Protein AF-A0A8S4REF4-F1 (afdb_monomer_lite)

Foldseek 3Di:
DDWDKAFPDWAQVDFQQCQDPDPVAGGVQRCCCVPVVDHDPDDRNGTKTFIDTDDLFAQPQADQLVVAPVDDPVLNQLLCVLNVPDRVPVDTDIGDVVPDDDDPDHPVVVVVVSCVLNVVVVVVLLVLLLVVQLVCCVVVVFADNDDDPPDDFDDADFQSVLSSVLSVVSRPPPPPPPPPDPDDDDDDDDDDDPDPDPPVNVVVVVVVVVVQVVAPDDPVLDQDPCVVPVPPDDPVSVVSVVCVVPDDRDDPPDDDDDPPDPPPPPDPDDDPPDPPPPPPPVDPVVVVDDDDNHGDGSSLSSQCQEDSQQSGSHHNPVVCVVVLVVLLVVLLVCLCVVCVPDDPVVSVVVSCVCPPPVNVVVVCVVVVSVVSHRRHHDTSVQADDDAPDADPPVVVVVCVVVVPPDPGHDHPDDDDDDDDDDDDDDDDDDDDDDDDDDDDD

InterPro domains:
  IPR000999 Ribonuclease III domain [PF00636] (317-382)
  IPR000999 Ribonuclease III domain [PS50142] (277-370)
  IPR000999 Ribonuclease III domain [SM00535] (299-423)
  IPR000999 Ribonuclease III domain [cd00593] (301-382)
  IPR003100 PAZ domain [PF02170] (3-125)
  IPR003100 PAZ domain [PS50821] (1-70)
  IPR036085 PAZ domain superfamily [SSF101690] (4-81)
  IPR036389 Ribonuclease III, endonuclease domain superfamily [G3DSA:1.10.1520.10] (296-413)
  IPR036389 Ribonuclease III, endonuclease domain superfamily [SSF69065] (299-376)

Radius of gyration: 34.09 Å; chains: 1; bounding box: 66×83×107 Å

pLDDT: mean 73.31, std 20.37, range [22.86, 94.31]

Secondary structure (DSSP, 8-state):
-PPPEEEEEEETT--TTSBPSSTT-SBHHHHHHHHH-----S-TTPPEEEEEE--TT--TTSPPGGG-TTS-HHHHHHHHHHHTPPP--SS-EEE-GGG----SS-HHHHHHHHHHHHHHHHHHHHHHHHHHHHHHHHHH--S-SS--TT--PPPPP--HHHHHHHHHTTTS-------S--SS-------PPP----HHHHHHHHHHHHHHTTSSS-GGGSPP-TTT-TTT--HHHHHHHHHHHHS-S--TT--------------S-S---PPPP-------TTTTSPPPTT-S-HHHHHHHTB-GGG--S--SHHHHHHHHHHHHHHHHHHHHHH-TTS-HHHHHHHHHHHT-HHHHHHHHHHTT-GGG-B-SPP-HHHH---TT----HHHHHHHHHHT---SS-----------S---------------------

Organism: NCBI:txid348720

Structure (mmCIF, N/CA/C/O backbone):
data_AF-A0A8S4REF4-F1
#
_entry.id   AF-A0A8S4REF4-F1
#
loop_
_atom_site.group_PDB
_atom_site.id
_atom_site.type_symbol
_atom_site.label_atom_id
_atom_site.label_alt_id
_atom_site.label_comp_id
_atom_site.label_asym_id
_atom_site.label_entity_id
_atom_site.label_seq_id
_atom_site.pdbx_PDB_ins_code
_atom_site.Cartn_x
_atom_site.Cartn_y
_atom_site.Cartn_z
_atom_site.occupancy
_atom_site.B_iso_or_equiv
_atom_site.auth_seq_id
_atom_site.auth_comp_id
_atom_site.auth_asym_id
_atom_site.auth_atom_id
_atom_site.pdbx_PDB_model_num
ATOM 1 N N . MET A 1 1 ? 13.316 -15.493 -19.788 1.00 56.25 1 MET A N 1
ATOM 2 C CA . MET A 1 1 ? 12.696 -14.635 -20.820 1.00 56.25 1 MET A CA 1
ATOM 3 C C . MET A 1 1 ? 13.673 -13.508 -21.102 1.00 56.25 1 MET A C 1
ATOM 5 O O . MET A 1 1 ? 14.198 -12.992 -20.120 1.00 56.25 1 MET A O 1
ATOM 9 N N . PRO A 1 2 ? 13.967 -13.189 -22.372 1.00 69.25 2 PRO A N 1
ATOM 10 C CA . PRO A 1 2 ? 14.799 -12.039 -22.719 1.00 69.25 2 PRO A CA 1
ATOM 11 C C . PRO A 1 2 ? 14.151 -10.738 -22.228 1.00 69.25 2 PRO A C 1
ATOM 13 O O . PRO A 1 2 ? 12.924 -10.664 -22.092 1.00 69.25 2 PRO A O 1
ATOM 16 N N . ASP A 1 3 ? 14.977 -9.736 -21.937 1.00 78.75 3 ASP A N 1
ATOM 17 C CA . ASP A 1 3 ? 14.497 -8.410 -21.555 1.00 78.75 3 ASP A CA 1
ATOM 18 C C . ASP A 1 3 ? 13.805 -7.740 -22.748 1.00 78.75 3 ASP A C 1
ATOM 20 O O . ASP A 1 3 ? 14.227 -7.881 -23.896 1.00 78.75 3 ASP A O 1
ATOM 24 N N . ARG A 1 4 ? 12.700 -7.042 -22.469 1.00 85.44 4 ARG A N 1
ATOM 25 C CA . ARG A 1 4 ? 11.871 -6.393 -23.489 1.00 85.44 4 ARG A CA 1
ATOM 26 C C . ARG A 1 4 ? 12.156 -4.905 -23.522 1.00 85.44 4 ARG A C 1
ATOM 28 O O . ARG A 1 4 ? 12.214 -4.253 -22.476 1.00 85.44 4 ARG A O 1
ATOM 35 N N . TYR A 1 5 ? 12.256 -4.382 -24.733 1.00 87.88 5 TYR A N 1
ATOM 36 C CA . TYR A 1 5 ? 12.596 -2.996 -24.994 1.00 87.88 5 TYR A CA 1
ATOM 37 C C . TYR A 1 5 ? 11.609 -2.384 -25.981 1.00 87.88 5 TYR A C 1
ATOM 39 O O . TYR A 1 5 ? 11.115 -3.062 -26.880 1.00 87.88 5 TYR A O 1
ATOM 47 N N . ILE A 1 6 ? 11.330 -1.094 -25.815 1.00 89.88 6 ILE A N 1
ATOM 48 C CA . ILE A 1 6 ? 10.540 -0.305 -26.761 1.00 89.88 6 ILE A CA 1
ATOM 49 C C . ILE A 1 6 ? 11.485 0.621 -27.498 1.00 89.88 6 ILE A C 1
ATOM 51 O O . ILE A 1 6 ? 12.209 1.399 -26.877 1.00 89.88 6 ILE A O 1
ATOM 55 N N . VAL A 1 7 ? 11.440 0.552 -28.824 1.00 91.00 7 VAL A N 1
ATOM 56 C CA . VAL A 1 7 ? 12.123 1.509 -29.691 1.00 91.00 7 VAL A CA 1
ATOM 57 C C . VAL A 1 7 ? 11.469 2.874 -29.493 1.00 91.00 7 VAL A C 1
ATOM 59 O O . VAL A 1 7 ? 10.272 3.033 -29.734 1.00 91.00 7 VAL A O 1
ATOM 62 N N . SER A 1 8 ? 12.249 3.824 -28.989 1.00 89.25 8 SER A N 1
ATOM 63 C CA . SER A 1 8 ? 11.828 5.214 -28.798 1.00 89.25 8 SER A CA 1
ATOM 64 C C . SER A 1 8 ? 12.089 6.043 -30.043 1.00 89.25 8 SER A C 1
ATOM 66 O O . SER A 1 8 ? 11.239 6.849 -30.407 1.00 89.25 8 SER A O 1
ATOM 68 N N . ASP A 1 9 ? 13.234 5.821 -30.690 1.00 91.31 9 ASP A N 1
ATOM 69 C CA . ASP A 1 9 ? 13.622 6.538 -31.900 1.00 91.31 9 ASP A CA 1
ATOM 70 C C . ASP A 1 9 ? 14.543 5.686 -32.788 1.00 91.31 9 ASP A C 1
ATOM 72 O O . ASP A 1 9 ? 15.197 4.747 -32.315 1.00 91.31 9 ASP A O 1
ATOM 76 N N . VAL A 1 10 ? 14.592 6.015 -34.077 1.00 93.88 10 VAL A N 1
ATOM 77 C CA . VAL A 1 10 ? 15.494 5.405 -35.061 1.00 93.88 10 VAL A CA 1
ATOM 78 C C . VAL A 1 10 ? 16.562 6.431 -35.426 1.00 93.88 10 VAL A C 1
ATOM 80 O O . VAL A 1 10 ? 16.299 7.436 -36.079 1.00 93.88 10 VAL A O 1
ATOM 83 N N . LEU A 1 11 ? 17.794 6.173 -34.999 1.00 93.12 11 LEU A N 1
ATOM 84 C CA . LEU A 1 11 ? 18.920 7.085 -35.151 1.00 93.12 11 LEU A CA 1
ATOM 85 C C . LEU A 1 11 ? 19.573 6.895 -36.524 1.00 93.12 11 LEU A C 1
ATOM 87 O O . LEU A 1 11 ? 20.584 6.206 -36.653 1.00 93.12 11 LEU A O 1
ATOM 91 N N . GLU A 1 12 ? 19.016 7.535 -37.551 1.00 92.44 12 GLU A N 1
ATOM 92 C CA . GLU A 1 12 ? 19.530 7.450 -38.931 1.00 92.44 12 GLU A CA 1
ATOM 93 C C . GLU A 1 12 ? 20.952 8.010 -39.100 1.00 92.44 12 GLU A C 1
ATOM 95 O O . GLU A 1 12 ? 21.686 7.608 -39.999 1.00 92.44 12 GLU A O 1
ATOM 100 N N . TYR A 1 13 ? 21.369 8.912 -38.211 1.00 90.88 13 TYR A N 1
ATOM 101 C CA . TYR A 1 13 ? 22.696 9.531 -38.226 1.00 90.88 13 TYR A CA 1
ATOM 102 C C . TYR A 1 13 ? 23.775 8.704 -37.504 1.00 90.88 13 TYR A C 1
ATOM 104 O O . TYR A 1 13 ? 24.945 9.092 -37.527 1.00 90.88 13 TYR A O 1
ATOM 112 N N . LYS A 1 14 ? 23.408 7.598 -36.838 1.00 91.06 14 LYS A N 1
ATOM 113 C CA . LYS A 1 14 ? 24.356 6.677 -36.196 1.00 91.06 14 LYS A CA 1
ATOM 114 C C . LYS A 1 14 ? 24.340 5.327 -36.905 1.00 91.06 14 LYS A C 1
ATOM 116 O O . LYS A 1 14 ? 23.288 4.779 -37.212 1.00 91.06 14 LYS A O 1
ATOM 121 N N . THR A 1 15 ? 25.525 4.762 -37.076 1.00 92.69 15 THR A N 1
ATOM 122 C CA . THR A 1 15 ? 25.760 3.438 -37.665 1.00 92.69 15 THR A CA 1
ATOM 123 C C . THR A 1 15 ? 26.560 2.559 -36.699 1.00 92.69 15 THR A C 1
ATOM 125 O O . THR A 1 15 ? 27.165 3.079 -35.758 1.00 92.69 15 THR A O 1
ATOM 128 N N . PRO A 1 16 ? 26.643 1.237 -36.918 1.00 90.88 16 PRO A N 1
ATOM 129 C CA . PRO A 1 16 ? 27.510 0.354 -36.138 1.00 90.88 16 PRO A CA 1
ATOM 130 C C . PRO A 1 16 ? 28.980 0.783 -36.008 1.00 90.88 16 PRO A C 1
ATOM 132 O O . PRO A 1 16 ? 29.623 0.469 -35.009 1.00 90.88 16 PRO A O 1
ATOM 135 N N . GLN A 1 17 ? 29.508 1.530 -36.981 1.00 90.12 17 GLN A N 1
ATOM 136 C CA . GLN A 1 17 ? 30.878 2.061 -36.956 1.00 90.12 17 GLN A CA 1
ATOM 137 C C . GLN A 1 17 ? 31.001 3.403 -36.218 1.00 90.12 17 GLN A C 1
ATOM 139 O O . GLN A 1 17 ? 32.094 3.945 -36.076 1.00 90.12 17 GLN A O 1
ATOM 144 N N . SER A 1 18 ? 29.883 3.973 -35.766 1.00 90.50 18 SER A N 1
ATOM 145 C CA . SER A 1 18 ? 29.892 5.208 -34.987 1.00 90.50 18 SER A CA 1
ATOM 146 C C . SER A 1 18 ? 30.541 4.990 -33.624 1.00 90.50 18 SER A C 1
ATOM 148 O O . SER A 1 18 ? 30.504 3.893 -33.064 1.00 90.50 18 SER A O 1
ATOM 150 N N . ARG A 1 19 ? 31.114 6.067 -33.078 1.00 88.31 19 ARG A N 1
ATOM 151 C CA . ARG A 1 19 ? 31.829 6.029 -31.803 1.00 88.31 19 ARG A CA 1
ATOM 152 C C . ARG A 1 19 ? 30.918 5.581 -30.658 1.00 88.31 19 ARG A C 1
ATOM 154 O O . ARG A 1 19 ? 29.822 6.126 -30.493 1.00 88.31 19 ARG A O 1
ATOM 161 N N . PHE A 1 20 ? 31.390 4.628 -29.858 1.00 85.56 20 PHE A N 1
ATOM 162 C CA . PHE A 1 20 ? 30.687 4.176 -28.661 1.00 85.56 20 PHE A CA 1
ATOM 163 C C . PHE A 1 20 ? 30.851 5.178 -27.506 1.00 85.56 20 PHE A C 1
ATOM 165 O O . PHE A 1 20 ? 31.848 5.890 -27.401 1.00 85.56 20 PHE A O 1
ATOM 172 N N . GLU A 1 21 ? 29.851 5.261 -26.628 1.00 77.75 21 GLU A N 1
ATOM 173 C CA . GLU A 1 21 ? 29.785 6.298 -25.582 1.00 77.75 21 GLU A CA 1
ATOM 174 C C . GLU A 1 21 ? 30.710 6.022 -24.382 1.00 77.75 21 GLU A C 1
ATOM 176 O O . GLU A 1 21 ? 30.952 6.905 -23.562 1.00 77.75 21 GLU A O 1
ATOM 181 N N . SER A 1 22 ? 31.253 4.807 -24.276 1.00 76.12 22 SER A N 1
ATOM 182 C CA . SER A 1 22 ? 32.243 4.434 -23.263 1.00 76.12 22 SER A CA 1
ATOM 183 C C . SER A 1 22 ? 33.657 4.508 -23.832 1.00 76.12 22 SER A C 1
ATOM 185 O O . SER A 1 22 ? 33.902 4.015 -24.924 1.00 76.12 22 SER A O 1
ATOM 187 N N . GLU A 1 23 ? 34.607 5.029 -23.051 1.00 77.00 23 GLU A N 1
ATOM 188 C CA . GLU A 1 23 ? 36.033 5.084 -23.420 1.00 77.00 23 GLU A CA 1
ATOM 189 C C . GLU A 1 23 ? 36.674 3.702 -23.633 1.00 77.00 23 GLU A C 1
ATOM 191 O O . GLU A 1 23 ? 37.759 3.607 -24.193 1.00 77.00 23 GLU A O 1
ATOM 196 N N . SER A 1 24 ? 36.019 2.625 -23.189 1.00 82.50 24 SER A N 1
ATOM 197 C CA . SER A 1 24 ? 36.534 1.258 -23.300 1.00 82.50 24 SER A CA 1
ATOM 198 C C . SER A 1 24 ? 36.371 0.635 -24.689 1.00 82.50 24 SER A C 1
ATOM 200 O O . SER A 1 24 ? 36.985 -0.396 -24.947 1.00 82.50 24 SER A O 1
ATOM 202 N N . PHE A 1 25 ? 35.534 1.208 -25.558 1.00 85.94 25 PHE A N 1
ATOM 203 C CA . PHE A 1 25 ? 35.246 0.658 -26.885 1.00 85.94 25 PHE A CA 1
ATOM 204 C C . PHE A 1 25 ? 35.239 1.778 -27.925 1.00 85.94 25 PHE A C 1
ATOM 206 O O . PHE A 1 25 ? 34.689 2.848 -27.673 1.00 85.94 25 PHE A O 1
ATOM 213 N N . GLU A 1 26 ? 35.832 1.539 -29.095 1.00 86.19 26 GLU A N 1
ATOM 214 C CA . GLU A 1 26 ? 35.888 2.550 -30.154 1.00 86.19 26 GLU A CA 1
ATOM 215 C C . GLU A 1 26 ? 34.548 2.664 -30.882 1.00 86.19 26 GLU A C 1
ATOM 217 O O . GLU A 1 26 ? 33.989 3.760 -30.949 1.00 86.19 26 GLU A O 1
ATOM 222 N N . THR A 1 27 ? 33.987 1.549 -31.355 1.00 90.81 27 THR A N 1
ATOM 223 C CA . THR A 1 27 ? 32.721 1.524 -32.109 1.00 90.81 27 THR A CA 1
ATOM 224 C C . THR A 1 27 ? 31.649 0.631 -31.472 1.00 90.81 27 THR A C 1
ATOM 226 O O . THR A 1 27 ? 31.929 -0.176 -30.579 1.00 90.81 27 THR A O 1
ATOM 229 N N . PHE A 1 28 ? 30.391 0.762 -31.919 1.00 88.75 28 PHE A N 1
ATOM 230 C CA . PHE A 1 28 ? 29.324 -0.166 -31.514 1.00 88.75 28 PHE A CA 1
ATOM 231 C C . PHE A 1 28 ? 29.622 -1.602 -31.979 1.00 88.75 28 PHE A C 1
ATOM 233 O O . PHE A 1 28 ? 29.359 -2.542 -31.228 1.00 88.75 28 PHE A O 1
ATOM 240 N N . GLU A 1 29 ? 30.200 -1.781 -33.171 1.00 89.31 29 GLU A N 1
ATOM 241 C CA . GLU A 1 29 ? 30.646 -3.087 -33.685 1.00 89.31 29 GLU A CA 1
ATOM 242 C C . GLU A 1 29 ? 31.666 -3.739 -32.731 1.00 89.31 29 GLU A C 1
ATOM 244 O O . GLU A 1 29 ? 31.468 -4.884 -32.314 1.00 89.31 29 GLU A O 1
ATOM 249 N N . ASP A 1 30 ? 32.675 -2.987 -32.276 1.00 89.88 30 ASP A N 1
ATOM 250 C CA . ASP A 1 30 ? 33.682 -3.486 -31.325 1.00 89.88 30 ASP A CA 1
ATOM 251 C C . ASP A 1 30 ? 33.080 -3.840 -29.966 1.00 89.88 30 ASP A C 1
ATOM 253 O O . ASP A 1 30 ? 33.479 -4.824 -29.339 1.00 89.88 30 ASP A O 1
ATOM 257 N N . TYR A 1 31 ? 32.111 -3.053 -29.491 1.00 90.31 31 TYR A N 1
ATOM 258 C CA . TYR A 1 31 ? 31.406 -3.336 -28.243 1.00 90.31 31 TYR A CA 1
ATOM 259 C C . TYR A 1 31 ? 30.672 -4.682 -28.308 1.00 90.31 31 TYR A C 1
ATOM 261 O O . TYR A 1 31 ? 30.827 -5.517 -27.410 1.00 90.31 31 TYR A O 1
ATOM 269 N N . TYR A 1 32 ? 29.888 -4.917 -29.364 1.00 90.12 32 TYR A N 1
ATOM 270 C CA . TYR A 1 32 ? 29.130 -6.162 -29.515 1.00 90.12 32 TYR A CA 1
ATOM 271 C C . TYR A 1 32 ? 30.038 -7.366 -29.779 1.00 90.12 32 TYR A C 1
ATOM 273 O O . TYR A 1 32 ? 29.791 -8.440 -29.221 1.00 90.12 32 TYR A O 1
ATOM 281 N N . MET A 1 33 ? 31.125 -7.181 -30.529 1.00 89.50 33 MET A N 1
ATOM 282 C CA . MET A 1 33 ? 32.105 -8.233 -30.779 1.00 89.50 33 MET A CA 1
ATOM 283 C C . MET A 1 33 ? 32.872 -8.608 -29.506 1.00 89.50 33 MET A C 1
ATOM 285 O O . MET A 1 33 ? 32.916 -9.780 -29.153 1.00 89.50 33 MET A O 1
ATOM 289 N N . ASN A 1 34 ? 33.415 -7.639 -28.765 1.00 89.62 34 ASN A N 1
ATOM 290 C CA . ASN A 1 34 ? 34.263 -7.926 -27.603 1.00 89.62 34 ASN A CA 1
ATOM 291 C C . ASN A 1 34 ? 33.469 -8.341 -26.358 1.00 89.62 34 ASN A C 1
ATOM 293 O O . ASN A 1 34 ? 33.928 -9.173 -25.577 1.00 89.62 34 ASN A O 1
ATOM 297 N N . LYS A 1 35 ? 32.290 -7.746 -26.128 1.00 88.38 35 LYS A N 1
ATOM 298 C CA . LYS A 1 35 ? 31.506 -8.004 -24.910 1.00 88.38 35 LYS A CA 1
ATOM 299 C C . LYS A 1 35 ? 30.509 -9.145 -25.067 1.00 88.38 35 LYS A C 1
ATOM 301 O O . LYS A 1 35 ? 30.248 -9.861 -24.103 1.00 88.38 35 LYS A O 1
ATOM 306 N N . HIS A 1 36 ? 29.914 -9.273 -26.251 1.00 86.50 36 HIS A N 1
ATOM 307 C CA . HIS A 1 36 ? 28.833 -10.223 -26.509 1.00 86.50 36 HIS A CA 1
ATOM 308 C C . HIS A 1 36 ? 29.210 -11.306 -27.530 1.00 86.50 36 HIS A C 1
ATOM 310 O O . HIS A 1 36 ? 28.409 -12.216 -27.731 1.00 86.50 36 HIS A O 1
ATOM 316 N N . ASN A 1 37 ? 30.411 -11.258 -28.126 1.00 89.31 37 ASN A N 1
ATOM 317 C CA . ASN A 1 37 ? 30.847 -12.163 -29.196 1.00 89.31 37 ASN A CA 1
ATOM 318 C C . ASN A 1 37 ? 29.869 -12.195 -30.384 1.00 89.31 37 ASN A C 1
ATOM 320 O O . ASN A 1 37 ? 29.671 -13.237 -31.007 1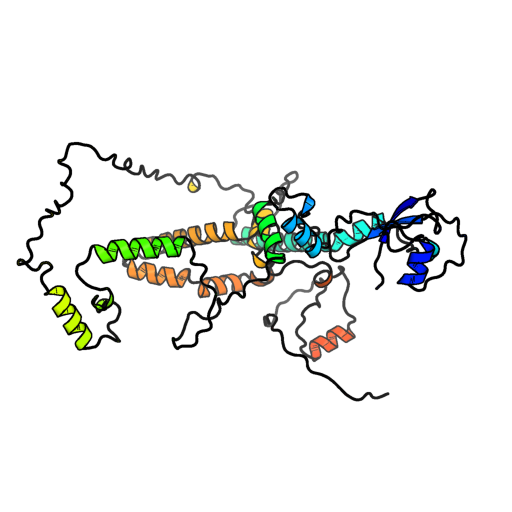.00 89.31 37 ASN A O 1
ATOM 324 N N . LEU A 1 38 ? 29.241 -11.052 -30.683 1.00 88.88 38 LEU A N 1
ATOM 325 C CA . LEU A 1 38 ? 28.295 -10.900 -31.785 1.00 88.88 38 LEU A CA 1
ATOM 326 C C . LEU A 1 38 ? 28.951 -10.148 -32.943 1.00 88.88 38 LEU A C 1
ATOM 328 O O . LEU A 1 38 ? 29.481 -9.054 -32.758 1.00 88.88 38 LEU A O 1
ATOM 332 N N . GLN A 1 39 ? 28.888 -10.736 -34.136 1.00 88.25 39 GLN A N 1
ATOM 333 C CA . GLN A 1 39 ? 29.348 -10.122 -35.379 1.00 88.25 39 GLN A CA 1
ATOM 334 C C . GLN A 1 39 ? 28.151 -9.640 -36.196 1.00 88.25 39 GLN A C 1
ATOM 336 O O . GLN A 1 39 ? 27.105 -10.286 -36.214 1.00 88.25 39 GLN A O 1
ATOM 341 N N . ILE A 1 40 ? 28.320 -8.498 -36.855 1.00 87.00 40 ILE A N 1
ATOM 342 C CA . ILE A 1 40 ? 27.309 -7.891 -37.720 1.00 87.00 40 ILE A CA 1
ATOM 343 C C . ILE A 1 40 ? 27.506 -8.464 -39.122 1.00 87.00 40 ILE A C 1
ATOM 345 O O . ILE A 1 40 ? 28.542 -8.231 -39.748 1.00 87.00 40 ILE A O 1
ATOM 349 N N . PHE A 1 41 ? 26.527 -9.222 -39.608 1.00 84.56 41 PHE A N 1
ATOM 350 C CA . PHE A 1 41 ? 26.544 -9.812 -40.948 1.00 84.56 41 PHE A CA 1
ATOM 351 C C . PHE A 1 41 ? 25.828 -8.928 -41.975 1.00 84.56 41 PHE A C 1
ATOM 353 O O . PHE A 1 41 ? 26.087 -9.044 -43.174 1.00 84.56 41 PHE A O 1
ATOM 360 N N . GLY A 1 42 ? 24.924 -8.055 -41.522 1.00 82.00 42 GLY A N 1
ATOM 361 C CA . GLY A 1 42 ? 24.169 -7.138 -42.365 1.00 82.00 42 GLY A CA 1
ATOM 362 C C . GLY A 1 42 ? 24.957 -5.911 -42.838 1.00 82.00 42 GLY A C 1
ATOM 363 O O . GLY A 1 42 ? 26.182 -5.819 -42.757 1.00 82.00 42 GLY A O 1
ATOM 364 N N . SER A 1 43 ? 24.223 -4.917 -43.348 1.00 85.44 43 SER A N 1
ATOM 365 C CA . SER A 1 43 ? 24.817 -3.652 -43.789 1.00 85.44 43 SER A CA 1
ATOM 366 C C . SER A 1 43 ? 25.425 -2.894 -42.607 1.00 85.44 43 SER A C 1
ATOM 368 O O . SER A 1 43 ? 24.734 -2.571 -41.637 1.00 85.44 43 SER A O 1
ATOM 370 N N . LYS A 1 44 ? 26.705 -2.525 -42.723 1.00 84.25 44 LYS A N 1
ATOM 371 C CA . LYS A 1 44 ? 27.407 -1.690 -41.732 1.00 84.25 44 LYS A CA 1
ATOM 372 C C . LYS A 1 44 ? 26.892 -0.247 -41.665 1.00 84.25 44 LYS A C 1
ATOM 374 O O . LYS A 1 44 ? 27.255 0.480 -40.749 1.00 84.25 44 LYS A O 1
ATOM 379 N N . ASN A 1 45 ? 26.012 0.139 -42.592 1.00 88.44 45 ASN A N 1
ATOM 380 C CA . ASN A 1 45 ? 25.351 1.445 -42.633 1.00 88.44 45 ASN A CA 1
ATOM 381 C C . ASN A 1 45 ? 23.927 1.412 -42.055 1.00 88.44 45 ASN A C 1
ATOM 383 O O . ASN A 1 45 ? 23.181 2.370 -42.234 1.00 88.44 45 ASN A O 1
ATOM 387 N N . GLN A 1 46 ? 23.510 0.309 -41.420 1.00 91.56 46 GLN A N 1
ATOM 388 C CA . GLN A 1 46 ? 22.187 0.238 -40.800 1.00 91.56 46 GLN A CA 1
ATOM 389 C C . GLN A 1 46 ? 22.035 1.307 -39.700 1.00 91.56 46 GLN A C 1
ATOM 391 O O . GLN A 1 46 ? 22.997 1.548 -38.964 1.00 91.56 46 GLN A O 1
ATOM 396 N N . PRO A 1 47 ? 20.854 1.940 -39.573 1.00 94.00 47 PRO A N 1
ATOM 397 C CA . PRO A 1 47 ? 20.602 2.901 -38.508 1.00 94.00 47 PRO A CA 1
ATOM 398 C C . PRO A 1 47 ? 20.592 2.196 -37.150 1.00 94.00 47 PRO A C 1
ATOM 400 O O . PRO A 1 47 ? 20.245 1.017 -37.061 1.00 94.00 47 PRO A O 1
ATOM 403 N N . LEU A 1 48 ? 20.945 2.907 -36.081 1.00 93.44 48 LEU A N 1
ATOM 404 C CA . LEU A 1 48 ? 20.838 2.372 -34.721 1.00 93.44 48 LEU A CA 1
ATOM 405 C C . LEU A 1 48 ? 19.471 2.688 -34.097 1.00 93.44 48 LEU A C 1
ATOM 407 O O . LEU A 1 48 ? 18.784 3.618 -34.509 1.00 93.44 48 LEU A O 1
ATOM 411 N N . LEU A 1 49 ? 19.068 1.918 -33.089 1.00 93.50 49 LEU A N 1
ATOM 412 C CA . LEU A 1 49 ? 17.789 2.082 -32.395 1.00 93.50 49 LEU A CA 1
ATOM 413 C C . LEU A 1 49 ? 18.019 2.657 -31.006 1.00 93.50 49 LEU A C 1
ATOM 415 O O . LEU A 1 49 ? 18.713 2.035 -30.204 1.00 93.50 49 LEU A O 1
ATOM 419 N N . GLU A 1 50 ? 17.397 3.790 -30.692 1.00 91.81 50 GLU A N 1
ATOM 420 C CA . GLU A 1 50 ? 17.262 4.221 -29.304 1.00 91.81 50 GLU A CA 1
ATOM 421 C C . GLU A 1 50 ? 16.143 3.415 -28.647 1.00 91.81 50 GLU A C 1
ATOM 423 O O . GLU A 1 50 ? 15.003 3.401 -29.122 1.00 91.81 50 GLU A O 1
ATOM 428 N N . VAL A 1 51 ? 16.450 2.754 -27.535 1.00 89.50 51 VAL A N 1
ATOM 429 C CA . VAL A 1 51 ? 15.514 1.876 -26.842 1.00 89.50 51 VAL A CA 1
ATOM 430 C C . VAL A 1 51 ? 15.312 2.272 -25.383 1.00 89.50 51 VAL A C 1
ATOM 432 O O . VAL A 1 51 ? 16.195 2.811 -24.718 1.00 89.50 51 VAL A O 1
ATOM 435 N N . ARG A 1 52 ? 14.122 1.963 -24.864 1.00 86.31 52 ARG A N 1
ATOM 436 C CA . ARG A 1 52 ? 13.771 2.068 -23.444 1.00 86.31 52 ARG A CA 1
ATOM 437 C C . ARG A 1 52 ? 13.388 0.709 -22.900 1.00 86.31 52 ARG A C 1
ATOM 439 O O . ARG A 1 52 ? 12.637 -0.029 -23.540 1.00 86.31 52 ARG A O 1
ATOM 446 N N . SER A 1 53 ? 13.883 0.387 -21.713 1.00 82.06 53 SER A N 1
ATOM 447 C CA . SER A 1 53 ? 13.567 -0.877 -21.060 1.00 82.06 53 SER A CA 1
ATOM 448 C C . SER A 1 53 ? 12.115 -0.890 -20.569 1.00 82.06 53 SER A C 1
ATOM 450 O O . SER A 1 53 ? 11.608 0.115 -20.069 1.00 82.06 53 SER A O 1
ATOM 452 N N . ILE A 1 54 ? 11.418 -2.021 -20.713 1.00 79.00 54 ILE A N 1
ATOM 453 C CA . ILE A 1 54 ? 10.117 -2.219 -20.064 1.00 79.00 54 ILE A CA 1
ATOM 454 C C . ILE A 1 54 ? 10.312 -3.113 -18.849 1.00 79.00 54 ILE A C 1
ATOM 456 O O . ILE A 1 54 ? 10.458 -4.336 -18.963 1.00 79.00 54 ILE A O 1
ATOM 460 N N . ASN A 1 55 ? 10.239 -2.531 -17.658 1.00 74.44 55 ASN A N 1
ATOM 461 C CA . ASN A 1 55 ? 10.313 -3.333 -16.452 1.00 74.44 55 ASN A CA 1
ATOM 462 C C . ASN A 1 55 ? 8.947 -3.935 -16.089 1.00 74.44 55 ASN A C 1
ATOM 464 O O . ASN A 1 55 ? 8.002 -3.252 -15.711 1.00 74.44 55 ASN A O 1
ATOM 468 N N . SER A 1 56 ? 8.862 -5.262 -16.122 1.00 67.81 56 SER A N 1
ATOM 469 C CA . SER A 1 56 ? 7.671 -6.021 -15.705 1.00 67.81 56 SER A CA 1
ATOM 470 C C . SER A 1 56 ? 7.425 -6.038 -14.189 1.00 67.81 56 SER A C 1
ATOM 472 O O . SER A 1 56 ? 6.456 -6.644 -13.740 1.00 67.81 56 SER A O 1
ATOM 474 N N . ARG A 1 57 ? 8.296 -5.419 -13.382 1.00 68.44 57 ARG A N 1
ATOM 475 C CA . ARG A 1 57 ? 8.120 -5.269 -11.925 1.00 68.44 57 ARG A CA 1
ATOM 476 C C . ARG A 1 57 ? 7.460 -3.952 -11.512 1.00 68.44 57 ARG A C 1
ATOM 478 O O . ARG A 1 57 ? 7.295 -3.737 -10.316 1.00 68.44 57 ARG A O 1
ATOM 485 N N . MET A 1 58 ? 7.096 -3.092 -12.462 1.00 72.88 58 MET A N 1
ATOM 486 C CA . MET A 1 58 ? 6.574 -1.761 -12.159 1.00 72.88 58 MET A CA 1
ATOM 487 C C . MET A 1 58 ? 5.256 -1.815 -11.384 1.00 72.88 58 MET A C 1
ATOM 489 O O . MET A 1 58 ? 4.216 -2.201 -11.917 1.00 72.88 58 MET A O 1
ATOM 493 N N . ASN A 1 59 ? 5.304 -1.381 -10.127 1.00 79.00 59 ASN A N 1
ATOM 494 C CA . ASN A 1 59 ? 4.114 -1.077 -9.348 1.00 79.00 59 ASN A CA 1
ATOM 495 C C . ASN A 1 59 ? 3.683 0.364 -9.656 1.00 79.00 59 ASN A C 1
ATOM 497 O O . ASN A 1 59 ? 4.352 1.313 -9.255 1.00 79.00 59 ASN A O 1
ATOM 501 N N . CYS A 1 60 ? 2.563 0.520 -10.361 1.00 82.88 60 CYS A N 1
ATOM 502 C CA . CYS A 1 60 ? 2.053 1.823 -10.795 1.00 82.88 60 CYS A CA 1
ATOM 503 C C . CYS A 1 60 ? 1.036 2.435 -9.818 1.00 82.88 60 CYS A C 1
ATOM 505 O O . CYS A 1 60 ? 0.336 3.375 -10.185 1.00 82.88 60 CYS A O 1
ATOM 507 N N . LEU A 1 61 ? 0.923 1.889 -8.603 1.00 85.44 61 LEU A N 1
ATOM 508 C CA . LEU A 1 61 ? 0.079 2.439 -7.536 1.00 85.44 61 LEU A CA 1
ATOM 509 C C . LEU A 1 61 ? 0.800 3.524 -6.736 1.00 85.44 61 LEU A C 1
ATOM 511 O O . LEU A 1 61 ? 0.162 4.420 -6.194 1.00 85.44 61 LEU A O 1
ATOM 515 N N . LEU A 1 62 ? 2.131 3.447 -6.679 1.00 84.31 62 LEU A N 1
ATOM 516 C CA . LEU A 1 62 ? 2.957 4.389 -5.942 1.00 84.31 62 LEU A CA 1
ATOM 517 C C . LEU A 1 62 ? 3.463 5.507 -6.862 1.00 84.31 62 LEU A C 1
ATOM 519 O O . LEU A 1 62 ? 3.782 5.249 -8.027 1.00 84.31 62 LEU A O 1
ATOM 523 N N . PRO A 1 63 ? 3.586 6.745 -6.348 1.00 83.94 63 PRO A N 1
ATOM 524 C CA . PRO A 1 63 ? 4.254 7.812 -7.077 1.00 83.94 63 PRO A CA 1
ATOM 525 C C . PRO A 1 63 ? 5.709 7.433 -7.372 1.00 83.94 63 PRO A C 1
ATOM 527 O O . PRO A 1 63 ? 6.352 6.690 -6.620 1.00 83.94 63 PRO A O 1
ATOM 530 N N . ARG A 1 64 ? 6.241 7.968 -8.475 1.00 81.38 64 ARG A N 1
ATOM 531 C CA . ARG A 1 64 ? 7.644 7.758 -8.837 1.00 81.38 64 ARG A CA 1
ATOM 532 C C . ARG A 1 64 ? 8.539 8.524 -7.877 1.00 81.38 64 ARG A C 1
ATOM 534 O O . ARG A 1 64 ? 8.252 9.668 -7.528 1.00 81.38 64 ARG A O 1
ATOM 541 N N . ALA A 1 65 ? 9.686 7.954 -7.529 1.00 77.44 65 ALA A N 1
ATOM 542 C CA . ALA A 1 65 ? 10.658 8.643 -6.679 1.00 77.44 65 ALA A CA 1
ATOM 543 C C . ALA A 1 65 ? 11.090 10.010 -7.249 1.00 77.44 65 ALA A C 1
ATOM 545 O O . ALA A 1 65 ? 11.357 10.951 -6.505 1.00 77.44 65 ALA A O 1
ATOM 546 N N . ALA A 1 66 ? 11.132 10.127 -8.581 1.00 70.00 66 ALA A N 1
ATOM 547 C CA . ALA A 1 66 ? 11.497 11.358 -9.274 1.00 70.00 66 ALA A CA 1
ATOM 548 C C . ALA A 1 66 ? 10.513 12.514 -9.024 1.00 70.00 66 ALA A C 1
ATOM 550 O O . ALA A 1 66 ? 10.939 13.664 -9.035 1.00 70.00 66 ALA A O 1
ATOM 551 N N . THR A 1 67 ? 9.233 12.229 -8.768 1.00 78.62 67 THR A N 1
ATOM 552 C CA . THR A 1 67 ? 8.190 13.255 -8.595 1.00 78.62 67 THR A CA 1
ATOM 553 C C . THR A 1 67 ? 8.076 13.775 -7.162 1.00 78.62 67 THR A C 1
ATOM 555 O O . THR A 1 67 ? 7.212 14.599 -6.886 1.00 78.62 67 THR A O 1
ATOM 558 N N . ILE A 1 68 ? 8.885 13.266 -6.228 1.00 80.50 68 ILE A N 1
ATOM 559 C CA . ILE A 1 68 ? 8.751 13.554 -4.798 1.00 80.50 68 ILE A CA 1
ATOM 560 C C . ILE A 1 68 ? 9.914 14.424 -4.328 1.00 80.50 68 ILE A C 1
ATOM 562 O O . ILE A 1 68 ? 11.043 13.947 -4.196 1.00 80.50 68 ILE A O 1
ATOM 566 N N . ASP A 1 69 ? 9.618 15.679 -3.990 1.00 78.75 69 ASP A N 1
ATOM 567 C CA . ASP A 1 69 ? 10.648 16.651 -3.617 1.00 78.75 69 ASP A CA 1
ATOM 568 C C . ASP A 1 69 ? 11.254 16.460 -2.227 1.00 78.75 69 ASP A C 1
ATOM 570 O O . ASP A 1 69 ? 12.404 16.822 -1.994 1.00 78.75 69 ASP A O 1
ATOM 574 N N . ALA A 1 70 ? 10.525 15.798 -1.330 1.00 81.88 70 ALA A N 1
ATOM 575 C CA . ALA A 1 70 ? 10.959 15.539 0.041 1.00 81.88 70 ALA A CA 1
ATOM 576 C C . ALA A 1 70 ? 12.134 14.542 0.163 1.00 81.88 70 ALA A C 1
ATOM 578 O O . ALA A 1 70 ? 12.712 14.409 1.241 1.00 81.88 70 ALA A O 1
ATOM 579 N N . LEU A 1 71 ? 12.480 13.817 -0.906 1.00 82.62 71 LEU A N 1
ATOM 580 C CA . LEU A 1 71 ? 13.511 12.778 -0.891 1.00 82.62 71 LEU A CA 1
ATOM 581 C C . LEU A 1 71 ? 14.879 13.328 -1.304 1.00 82.62 71 LEU A C 1
ATOM 583 O O . LEU A 1 71 ? 15.001 14.015 -2.323 1.00 82.62 71 LEU A O 1
ATOM 587 N N . THR A 1 72 ? 15.929 12.920 -0.585 1.00 85.19 72 THR A N 1
ATOM 588 C CA . THR A 1 72 ? 17.317 13.178 -1.012 1.00 85.19 72 THR A CA 1
ATOM 589 C C . THR A 1 72 ? 17.682 12.372 -2.257 1.00 85.19 72 THR A C 1
ATOM 591 O O . THR A 1 72 ? 17.171 11.273 -2.472 1.00 85.19 72 THR A O 1
ATOM 594 N N . ASP A 1 73 ? 18.645 12.858 -3.043 1.00 81.44 73 ASP A N 1
ATOM 595 C CA . ASP A 1 73 ? 19.101 12.203 -4.281 1.00 81.44 73 ASP A CA 1
ATOM 596 C C . ASP A 1 73 ? 19.510 10.736 -4.079 1.00 81.44 73 ASP A C 1
ATOM 598 O O . ASP A 1 73 ? 19.215 9.868 -4.906 1.00 81.44 73 ASP A O 1
ATOM 602 N N . LYS A 1 74 ? 20.149 10.431 -2.940 1.00 82.62 74 LYS A N 1
ATOM 603 C CA . LYS A 1 74 ? 20.512 9.057 -2.566 1.00 82.62 74 LYS A CA 1
ATOM 604 C C . LYS A 1 74 ? 19.270 8.184 -2.371 1.00 82.62 74 LYS A C 1
ATOM 606 O O . LYS A 1 74 ? 19.237 7.065 -2.880 1.00 82.62 74 LYS A O 1
ATOM 611 N N . GLN A 1 75 ? 18.261 8.693 -1.664 1.00 83.81 75 GLN A N 1
ATOM 612 C CA . GLN A 1 75 ? 16.996 7.989 -1.444 1.00 83.81 75 GLN A CA 1
ATOM 613 C C . GLN A 1 75 ? 16.250 7.799 -2.763 1.00 83.81 75 GLN A C 1
ATOM 615 O O . GLN A 1 75 ? 15.868 6.674 -3.071 1.00 83.81 75 GLN A O 1
ATOM 620 N N . ARG A 1 76 ? 16.131 8.844 -3.595 1.00 82.62 76 ARG A N 1
ATOM 621 C CA . ARG A 1 76 ? 15.484 8.747 -4.914 1.00 82.62 76 ARG A CA 1
ATOM 622 C C . ARG A 1 76 ? 16.115 7.652 -5.768 1.00 82.62 76 ARG A C 1
ATOM 624 O O . ARG A 1 76 ? 15.402 6.820 -6.315 1.00 82.62 76 ARG A O 1
ATOM 631 N N . LYS A 1 77 ? 17.449 7.589 -5.815 1.00 80.31 77 LYS A N 1
ATOM 632 C CA . LYS A 1 77 ? 18.176 6.557 -6.567 1.00 80.31 77 LYS A CA 1
ATOM 633 C C . LYS A 1 77 ? 17.882 5.140 -6.062 1.00 80.31 77 LYS A C 1
ATOM 635 O O . LYS A 1 77 ? 17.685 4.244 -6.880 1.00 80.31 77 LYS A O 1
ATOM 640 N N . LEU A 1 78 ? 17.857 4.933 -4.744 1.00 82.19 78 LEU A N 1
ATOM 641 C CA . LEU A 1 78 ? 17.545 3.630 -4.146 1.00 82.19 78 LEU A CA 1
ATOM 642 C C . LEU A 1 78 ? 16.080 3.230 -4.384 1.00 82.19 78 LEU A C 1
ATOM 644 O O . LEU A 1 78 ? 15.824 2.088 -4.760 1.00 82.19 78 LEU A O 1
ATOM 648 N N . ILE A 1 79 ? 15.138 4.172 -4.255 1.00 82.00 79 ILE A N 1
ATOM 649 C CA . ILE A 1 79 ? 13.711 3.941 -4.529 1.00 82.00 79 ILE A CA 1
ATOM 650 C C . ILE A 1 79 ? 13.498 3.598 -5.997 1.00 82.00 79 ILE A C 1
ATOM 652 O O . ILE A 1 79 ? 12.845 2.600 -6.285 1.00 82.00 79 ILE A O 1
ATOM 656 N N . SER A 1 80 ? 14.095 4.347 -6.926 1.00 78.12 80 SER A N 1
ATOM 657 C CA . SER A 1 80 ? 13.988 4.033 -8.352 1.00 78.12 80 SER A CA 1
ATOM 658 C C . SER A 1 80 ? 14.528 2.635 -8.665 1.00 78.12 80 SER A C 1
ATOM 660 O O . SER A 1 80 ? 13.895 1.882 -9.399 1.00 78.12 80 SER A O 1
ATOM 662 N N . MET A 1 81 ? 15.644 2.230 -8.044 1.00 77.75 81 MET A N 1
ATOM 663 C CA . MET A 1 81 ? 16.162 0.863 -8.179 1.00 77.75 81 MET A CA 1
ATOM 664 C C . MET A 1 81 ? 15.196 -0.200 -7.631 1.00 77.75 81 MET A C 1
ATOM 666 O O . MET A 1 81 ? 15.046 -1.251 -8.256 1.00 77.75 81 MET A O 1
ATOM 670 N N . ALA A 1 82 ? 14.545 0.063 -6.495 1.00 77.31 82 ALA A N 1
ATOM 671 C CA . ALA A 1 82 ? 13.610 -0.862 -5.852 1.00 77.31 82 ALA A CA 1
ATOM 672 C C . ALA A 1 82 ? 12.271 -0.979 -6.605 1.00 77.31 82 ALA A C 1
ATOM 674 O O . ALA A 1 82 ? 11.803 -2.090 -6.854 1.00 77.31 82 ALA A O 1
ATOM 675 N N . GLN A 1 83 ? 11.689 0.149 -7.028 1.00 74.69 83 GLN A N 1
ATOM 676 C CA . GLN A 1 83 ? 10.479 0.202 -7.865 1.00 74.69 83 GLN A CA 1
ATOM 677 C C . GLN A 1 83 ? 10.732 -0.325 -9.280 1.00 74.69 83 GLN A C 1
ATOM 679 O O . GLN A 1 83 ? 9.793 -0.650 -10.010 1.00 74.69 83 GLN A O 1
ATOM 684 N N . GLY A 1 84 ? 12.005 -0.434 -9.667 1.00 68.38 84 GLY A N 1
ATOM 685 C CA . GLY A 1 84 ? 12.370 -0.822 -11.010 1.00 68.38 84 GLY A CA 1
ATOM 686 C C . GLY A 1 84 ? 12.072 0.266 -12.039 1.00 68.38 84 GLY A C 1
ATOM 687 O O . GLY A 1 84 ? 11.965 -0.059 -13.222 1.00 68.38 84 GLY A O 1
ATOM 688 N N . ASP A 1 85 ? 11.944 1.514 -11.587 1.00 67.88 85 ASP A N 1
ATOM 689 C CA . ASP A 1 85 ? 11.981 2.676 -12.460 1.00 67.88 85 ASP A CA 1
ATOM 690 C C . ASP A 1 85 ? 13.331 2.687 -13.180 1.00 67.88 85 ASP A C 1
ATOM 692 O O . ASP A 1 85 ? 14.366 2.325 -12.600 1.00 67.88 85 ASP A O 1
ATOM 696 N N . ASP A 1 86 ? 13.315 3.085 -14.456 1.00 58.84 86 ASP A N 1
ATOM 697 C CA . ASP A 1 86 ? 14.534 3.235 -15.238 1.00 58.84 86 ASP A CA 1
ATOM 698 C C . ASP A 1 86 ? 15.557 4.009 -14.403 1.00 58.84 86 ASP A C 1
ATOM 700 O O . ASP A 1 86 ? 15.279 5.087 -13.865 1.00 58.84 86 ASP A O 1
ATOM 704 N N . LYS A 1 87 ? 16.765 3.442 -14.276 1.00 56.97 87 LYS A N 1
ATOM 705 C CA . LYS A 1 87 ? 17.909 4.214 -13.792 1.00 56.97 87 LYS A CA 1
ATOM 706 C C . LYS A 1 87 ? 17.887 5.518 -14.599 1.00 56.97 87 LYS A C 1
ATOM 708 O O . LYS A 1 87 ? 17.783 5.421 -15.823 1.00 56.97 87 LYS A O 1
ATOM 713 N N . PRO A 1 88 ? 18.070 6.701 -13.993 1.00 52.28 88 PRO A N 1
ATOM 714 C CA . PRO A 1 88 ? 18.541 7.850 -14.747 1.00 52.28 88 PRO A CA 1
ATOM 715 C C . PRO A 1 88 ? 19.966 7.505 -15.200 1.00 52.28 88 PRO A C 1
ATOM 717 O O . PRO A 1 88 ? 20.960 7.906 -14.592 1.00 52.28 88 PRO A O 1
ATOM 720 N N . ARG A 1 89 ? 20.092 6.618 -16.195 1.00 53.69 89 ARG A N 1
ATOM 721 C CA . ARG A 1 89 ? 21.345 6.403 -16.892 1.00 53.69 89 ARG A CA 1
ATOM 722 C C . ARG A 1 89 ? 21.605 7.736 -17.563 1.00 53.69 89 ARG A C 1
ATOM 724 O O . ARG A 1 89 ? 20.715 8.304 -18.181 1.00 53.69 89 ARG A O 1
ATOM 731 N N . ARG A 1 90 ? 22.827 8.240 -17.426 1.00 52.53 90 ARG A N 1
ATOM 732 C CA . ARG A 1 90 ? 23.257 9.449 -18.138 1.00 52.53 90 ARG A CA 1
ATOM 733 C C . ARG A 1 90 ? 23.143 9.314 -19.665 1.00 52.53 90 ARG A C 1
ATOM 735 O O . ARG A 1 90 ? 23.314 10.309 -20.350 1.00 52.53 90 ARG A O 1
ATOM 742 N N . PHE A 1 91 ? 22.885 8.106 -20.167 1.00 60.97 91 PHE A N 1
ATOM 743 C CA . PHE A 1 91 ? 23.003 7.718 -21.560 1.00 60.97 91 PHE A CA 1
ATOM 744 C C . PHE A 1 91 ? 21.801 6.877 -21.984 1.00 60.97 91 PHE A C 1
ATOM 746 O O . PHE A 1 91 ? 21.359 6.003 -21.226 1.00 60.97 91 PHE A O 1
ATOM 753 N N . ASN A 1 92 ? 21.309 7.146 -23.190 1.00 73.62 92 ASN A N 1
ATOM 754 C CA . ASN A 1 92 ? 20.248 6.377 -23.827 1.00 73.62 92 ASN A CA 1
ATOM 755 C C . ASN A 1 92 ? 20.798 4.998 -24.223 1.00 73.62 92 ASN A C 1
ATOM 757 O O . ASN A 1 92 ? 21.946 4.872 -24.649 1.00 73.62 92 ASN A O 1
ATOM 761 N N . GLU A 1 93 ? 20.002 3.941 -24.058 1.00 85.19 93 GLU A N 1
ATOM 762 C CA . GLU A 1 93 ? 20.397 2.615 -24.532 1.00 85.19 93 GLU A CA 1
ATOM 763 C C . GLU A 1 93 ? 20.206 2.568 -26.049 1.00 85.19 93 GLU A C 1
ATOM 765 O O . GLU A 1 93 ? 19.111 2.812 -26.548 1.00 85.19 93 GLU A O 1
ATOM 770 N N . ILE A 1 94 ? 21.284 2.291 -26.780 1.00 90.50 94 ILE A N 1
ATOM 771 C CA . ILE A 1 94 ? 21.284 2.263 -28.243 1.00 90.50 94 ILE A CA 1
ATOM 772 C C . ILE A 1 94 ? 21.647 0.856 -28.705 1.00 90.50 94 ILE A C 1
ATOM 774 O O . ILE A 1 94 ? 22.706 0.348 -28.330 1.00 90.50 94 ILE A O 1
ATOM 778 N N . PHE A 1 95 ? 20.789 0.240 -29.519 1.00 91.31 95 PHE A N 1
ATOM 779 C CA . PHE A 1 95 ? 20.957 -1.121 -30.030 1.00 91.31 95 PHE A CA 1
ATOM 780 C C . PHE A 1 95 ? 21.113 -1.171 -31.550 1.00 91.31 95 PHE A C 1
ATOM 782 O O . PHE A 1 95 ? 20.602 -0.325 -32.282 1.00 91.31 95 PHE A O 1
ATOM 789 N N . VAL A 1 96 ? 21.807 -2.207 -32.025 1.00 92.44 96 VAL A N 1
ATOM 790 C CA . VAL A 1 96 ? 21.885 -2.549 -33.451 1.00 92.44 96 VAL A CA 1
ATOM 791 C C . VAL A 1 96 ? 20.622 -3.343 -33.831 1.00 92.44 96 VAL A C 1
ATOM 793 O O . VAL A 1 96 ? 20.347 -4.356 -33.176 1.00 92.44 96 VAL A O 1
ATOM 796 N N . PRO A 1 97 ? 19.856 -2.929 -34.865 1.00 91.81 97 PRO A N 1
ATOM 797 C CA . PRO A 1 97 ? 18.620 -3.602 -35.271 1.00 91.81 97 PRO A CA 1
ATOM 798 C C . PRO A 1 97 ? 18.780 -5.102 -35.526 1.00 91.81 97 PRO A C 1
ATOM 800 O O . PRO A 1 97 ? 17.910 -5.876 -35.144 1.00 91.81 97 PRO A O 1
ATOM 803 N N . GLU A 1 98 ? 19.897 -5.516 -36.128 1.00 91.56 98 GLU A N 1
ATOM 804 C CA . GLU A 1 98 ? 20.190 -6.917 -36.461 1.00 91.56 98 GLU A CA 1
ATOM 805 C C . GLU A 1 98 ? 20.182 -7.863 -35.250 1.00 91.56 98 GLU A C 1
ATOM 807 O O . GLU A 1 98 ? 19.823 -9.031 -35.375 1.00 91.56 98 GLU A O 1
ATOM 812 N N . PHE A 1 99 ? 20.525 -7.364 -34.062 1.00 90.12 99 PHE A N 1
ATOM 813 C CA . PHE A 1 99 ? 20.532 -8.163 -32.833 1.00 90.12 99 PHE A CA 1
ATOM 814 C C . PHE A 1 99 ? 19.195 -8.129 -32.081 1.00 90.12 99 PHE A C 1
ATOM 816 O O . PHE A 1 99 ? 19.067 -8.741 -31.019 1.00 90.12 99 PHE A O 1
ATOM 823 N N . CYS A 1 100 ? 18.199 -7.414 -32.605 1.00 90.56 100 CYS A N 1
ATOM 824 C CA . CYS A 1 100 ? 16.894 -7.260 -31.979 1.00 90.56 100 CYS A CA 1
ATOM 825 C C . CYS A 1 100 ? 15.863 -8.178 -32.642 1.00 90.56 100 CYS A C 1
ATOM 827 O O . CYS A 1 100 ? 15.716 -8.207 -33.862 1.00 90.56 100 CYS A O 1
ATOM 829 N N . ILE A 1 101 ? 15.078 -8.884 -31.827 1.00 90.31 101 ILE A N 1
ATOM 830 C CA . ILE A 1 101 ? 13.909 -9.624 -32.307 1.00 90.31 101 ILE A CA 1
ATOM 831 C C . ILE A 1 101 ? 12.709 -8.682 -32.248 1.00 90.31 101 ILE A C 1
ATOM 833 O O . ILE A 1 101 ? 12.374 -8.159 -31.185 1.00 90.31 101 ILE A O 1
ATOM 837 N N . LYS A 1 102 ? 12.063 -8.454 -33.393 1.00 90.31 102 LYS A N 1
ATOM 838 C CA . LYS A 1 102 ? 10.851 -7.637 -33.469 1.00 90.31 102 LYS A CA 1
ATOM 839 C C . LYS A 1 102 ? 9.647 -8.441 -32.978 1.00 90.31 102 LYS A C 1
ATOM 841 O O . LYS A 1 102 ? 9.239 -9.396 -33.632 1.00 90.31 102 LYS A O 1
ATOM 846 N N . ASP A 1 103 ? 9.048 -8.003 -31.876 1.00 87.81 103 ASP A N 1
ATOM 847 C CA . ASP A 1 103 ? 7.724 -8.466 -31.460 1.00 87.81 103 ASP A CA 1
ATOM 848 C C . ASP A 1 103 ? 6.630 -7.889 -32.380 1.00 87.81 103 ASP A C 1
ATOM 850 O O . ASP A 1 103 ? 6.706 -6.744 -32.835 1.00 87.81 103 ASP A O 1
ATOM 854 N N . GLU A 1 104 ? 5.576 -8.667 -32.635 1.00 89.94 104 GLU A N 1
ATOM 855 C CA . GLU A 1 104 ? 4.454 -8.255 -33.497 1.00 89.94 104 GLU A CA 1
ATOM 856 C C . GLU A 1 104 ? 3.546 -7.194 -32.848 1.00 89.94 104 GLU A C 1
ATOM 858 O O . GLU A 1 104 ? 2.812 -6.482 -33.537 1.00 89.94 104 GLU A O 1
ATOM 863 N N . PHE A 1 105 ? 3.602 -7.053 -31.521 1.00 87.00 105 PHE A N 1
ATOM 864 C CA . PHE A 1 105 ? 2.746 -6.134 -30.776 1.00 87.00 105 PHE A CA 1
ATOM 865 C C . PHE A 1 105 ? 3.322 -4.709 -30.715 1.00 87.00 105 PHE A C 1
ATOM 867 O O . PHE A 1 105 ? 4.496 -4.533 -30.384 1.00 87.00 105 PHE A O 1
ATOM 874 N N . PRO A 1 106 ? 2.495 -3.664 -30.923 1.00 90.50 106 PRO A N 1
ATOM 875 C CA . PRO A 1 106 ? 2.933 -2.278 -30.772 1.00 90.50 106 PRO A CA 1
ATOM 876 C C . PRO A 1 106 ? 3.436 -1.962 -29.355 1.00 90.50 106 PRO A C 1
ATOM 878 O O . PRO A 1 106 ? 2.821 -2.360 -28.363 1.00 90.50 106 PRO A O 1
ATOM 881 N N . GLY A 1 107 ? 4.480 -1.133 -29.238 1.00 86.31 107 GLY A N 1
ATOM 882 C CA . GLY A 1 107 ? 5.027 -0.704 -27.939 1.00 86.31 107 GLY A CA 1
ATOM 883 C C . GLY A 1 107 ? 3.999 -0.024 -27.021 1.00 86.31 107 GLY A C 1
ATOM 884 O O . GLY A 1 107 ? 3.990 -0.243 -25.812 1.00 86.31 107 GLY A O 1
ATOM 885 N N . VAL A 1 108 ? 3.044 0.723 -27.587 1.00 88.81 108 VAL A N 1
ATOM 886 C CA . VAL A 1 108 ? 1.940 1.341 -26.823 1.00 88.81 108 VAL A CA 1
ATOM 887 C C . VAL A 1 108 ? 1.074 0.288 -26.121 1.00 88.81 108 VAL A C 1
ATOM 889 O O . VAL A 1 108 ? 0.610 0.507 -25.000 1.00 88.81 108 VAL A O 1
ATOM 892 N N . MET A 1 109 ? 0.856 -0.864 -26.760 1.00 89.56 109 MET A N 1
ATOM 893 C CA . MET A 1 109 ? 0.085 -1.958 -26.173 1.00 89.56 109 MET A CA 1
ATOM 894 C C . MET A 1 109 ? 0.845 -2.596 -25.011 1.00 89.56 109 MET A C 1
ATOM 896 O O . MET A 1 109 ? 0.241 -2.882 -23.979 1.00 89.56 109 MET A O 1
ATOM 900 N N . TRP A 1 110 ? 2.168 -2.726 -25.132 1.00 86.94 110 TRP A N 1
ATOM 901 C CA . TRP A 1 110 ? 3.018 -3.183 -24.038 1.00 86.94 110 TRP A CA 1
ATOM 902 C C . TRP A 1 110 ? 2.958 -2.261 -22.819 1.00 86.94 110 TRP A C 1
ATOM 904 O O . TRP A 1 110 ? 2.781 -2.754 -21.705 1.00 86.94 110 TRP A O 1
ATOM 914 N N . TYR A 1 111 ? 3.012 -0.938 -23.009 1.00 85.19 111 TYR A N 1
ATOM 915 C CA . TYR A 1 111 ? 2.846 0.004 -21.896 1.00 85.19 111 TYR A CA 1
ATOM 916 C C . TYR A 1 111 ? 1.495 -0.163 -21.199 1.00 85.19 111 TYR A C 1
ATOM 918 O O . TYR A 1 111 ? 1.444 -0.235 -19.973 1.00 85.19 111 TYR A O 1
ATOM 926 N N . LYS A 1 112 ? 0.402 -0.294 -21.962 1.00 88.56 112 LYS A N 1
ATOM 927 C CA . LYS A 1 112 ? -0.930 -0.550 -21.389 1.00 88.56 112 LYS A CA 1
ATOM 928 C C . LYS A 1 112 ? -0.983 -1.885 -20.641 1.00 88.56 112 LYS A C 1
ATOM 930 O O . LYS A 1 112 ? -1.561 -1.947 -19.561 1.00 88.56 112 LYS A O 1
ATOM 935 N N . ALA A 1 113 ? -0.353 -2.931 -21.175 1.00 86.31 113 ALA A N 1
ATOM 936 C CA . ALA A 1 113 ? -0.325 -4.253 -20.555 1.00 86.31 113 ALA A CA 1
ATOM 937 C C . ALA A 1 113 ? 0.401 -4.255 -19.199 1.00 86.31 113 ALA A C 1
ATOM 939 O O . ALA A 1 113 ? -0.047 -4.927 -18.272 1.00 86.31 113 ALA A O 1
ATOM 940 N N . VAL A 1 114 ? 1.469 -3.465 -19.047 1.00 84.50 114 VAL A N 1
ATOM 941 C CA . VAL A 1 114 ? 2.202 -3.328 -17.773 1.00 84.50 114 VAL A CA 1
ATOM 942 C C . VAL A 1 114 ? 1.364 -2.644 -16.684 1.00 84.50 114 VAL A C 1
ATOM 944 O O . VAL A 1 114 ? 1.571 -2.907 -15.502 1.00 84.50 114 VAL A O 1
ATOM 947 N N . LEU A 1 115 ? 0.379 -1.817 -17.055 1.00 87.31 115 LEU A N 1
ATOM 948 C CA . LEU A 1 115 ? -0.523 -1.167 -16.095 1.00 87.31 115 LEU A CA 1
ATOM 949 C C . LEU A 1 115 ? -1.609 -2.109 -15.558 1.00 87.31 115 LEU A C 1
ATOM 951 O O . LEU A 1 115 ? -2.095 -1.905 -14.443 1.00 87.31 115 LEU A O 1
ATOM 955 N N . LEU A 1 116 ? -1.990 -3.136 -16.329 1.00 88.00 116 LEU A N 1
ATOM 956 C CA . LEU A 1 116 ? -3.109 -4.026 -15.999 1.00 88.00 116 LEU A CA 1
ATOM 957 C C . LEU A 1 116 ? -3.002 -4.664 -14.607 1.00 88.00 116 LEU A C 1
ATOM 959 O O . LEU A 1 116 ? -4.002 -4.613 -13.890 1.00 88.00 116 LEU A O 1
ATOM 963 N N . PRO A 1 117 ? -1.842 -5.193 -14.168 1.00 88.81 117 PRO A N 1
ATOM 964 C CA . PRO A 1 117 ? -1.687 -5.711 -12.815 1.00 88.81 117 PRO A CA 1
ATOM 965 C C . PRO A 1 117 ? -2.097 -4.734 -11.720 1.00 88.81 117 PRO A C 1
ATOM 967 O O . PRO A 1 117 ? -2.878 -5.082 -10.837 1.00 88.81 117 PRO A O 1
ATOM 970 N N . SER A 1 118 ? -1.600 -3.501 -11.803 1.00 89.31 118 SER A N 1
ATOM 971 C CA . SER A 1 118 ? -1.859 -2.464 -10.803 1.00 89.31 118 SER A CA 1
ATOM 972 C C . SER A 1 118 ? -3.333 -2.047 -10.822 1.00 89.31 118 SER A C 1
ATOM 974 O O . SER A 1 118 ? -3.967 -1.945 -9.774 1.00 89.31 118 SER A O 1
ATOM 976 N N . ILE A 1 119 ? -3.908 -1.876 -12.018 1.00 90.44 119 ILE A N 1
ATOM 977 C CA . ILE A 1 119 ? -5.319 -1.506 -12.193 1.00 90.44 119 ILE A CA 1
ATOM 978 C C . ILE A 1 119 ? -6.240 -2.593 -11.628 1.00 90.44 119 ILE A C 1
ATOM 980 O O . ILE A 1 119 ? -7.129 -2.294 -10.834 1.00 90.44 119 ILE A O 1
ATOM 984 N N . ILE A 1 120 ? -6.018 -3.854 -12.002 1.00 88.88 120 ILE A N 1
ATOM 985 C CA . ILE A 1 120 ? -6.846 -4.983 -11.556 1.00 88.88 120 ILE A CA 1
ATOM 986 C C . ILE A 1 120 ? -6.726 -5.168 -10.045 1.00 88.88 120 ILE A C 1
ATOM 988 O O . ILE A 1 120 ? -7.739 -5.373 -9.373 1.00 88.88 120 ILE A O 1
ATOM 992 N N . HIS A 1 121 ? -5.519 -5.028 -9.493 1.00 89.25 121 HIS A N 1
ATOM 993 C CA . HIS A 1 121 ? -5.318 -5.059 -8.050 1.00 89.25 121 HIS A CA 1
ATOM 994 C C . HIS A 1 121 ? -6.155 -3.987 -7.342 1.00 89.25 121 HIS A C 1
ATOM 996 O O . HIS A 1 121 ? -6.896 -4.289 -6.404 1.00 89.25 121 HIS A O 1
ATOM 1002 N N . ARG A 1 122 ? -6.111 -2.747 -7.843 1.00 91.00 122 ARG A N 1
ATOM 1003 C CA . ARG A 1 122 ? -6.851 -1.624 -7.263 1.00 91.00 122 ARG A CA 1
ATOM 1004 C C . ARG A 1 122 ? -8.362 -1.795 -7.362 1.00 91.00 122 ARG A C 1
ATOM 1006 O O . ARG A 1 122 ? -9.063 -1.544 -6.385 1.00 91.00 122 ARG A O 1
ATOM 1013 N N . ILE A 1 123 ? -8.856 -2.250 -8.512 1.00 90.88 123 ILE A N 1
ATOM 1014 C CA . ILE A 1 123 ? -10.277 -2.557 -8.711 1.00 90.88 123 ILE A CA 1
ATOM 1015 C C . ILE A 1 123 ? -10.717 -3.650 -7.737 1.00 90.88 123 ILE A C 1
ATOM 1017 O O . ILE A 1 123 ? -11.752 -3.507 -7.099 1.00 90.88 123 ILE A O 1
ATOM 1021 N N . THR A 1 124 ? -9.915 -4.700 -7.562 1.00 89.44 124 THR A N 1
ATOM 1022 C CA . THR A 1 124 ? -10.232 -5.789 -6.627 1.00 89.44 124 THR A CA 1
ATOM 1023 C C . THR A 1 124 ? -10.351 -5.269 -5.195 1.00 89.44 124 THR A C 1
ATOM 1025 O O . THR A 1 124 ? -11.328 -5.573 -4.519 1.00 89.44 124 THR A O 1
ATOM 1028 N N . MET A 1 125 ? -9.425 -4.412 -4.747 1.00 90.44 125 MET A N 1
ATOM 1029 C CA . MET A 1 125 ? -9.526 -3.769 -3.429 1.00 90.44 125 MET A CA 1
ATOM 1030 C C . MET A 1 125 ? -10.793 -2.918 -3.283 1.00 90.44 125 MET A C 1
ATOM 1032 O O . MET A 1 125 ? -11.436 -2.952 -2.235 1.00 90.44 125 MET A O 1
ATOM 1036 N N . LEU A 1 126 ? -11.160 -2.166 -4.325 1.00 91.56 126 LEU A N 1
ATOM 1037 C CA . LEU A 1 126 ? -12.368 -1.339 -4.327 1.00 91.56 126 LEU A CA 1
ATOM 1038 C C . LEU A 1 126 ? -13.642 -2.182 -4.262 1.00 91.56 126 LEU A C 1
ATOM 1040 O O . LEU A 1 126 ? -14.559 -1.826 -3.531 1.00 91.56 126 LEU A O 1
ATOM 1044 N N . LEU A 1 127 ? -13.687 -3.307 -4.975 1.00 91.50 127 LEU A N 1
ATOM 1045 C CA . LEU A 1 127 ? -14.816 -4.236 -4.927 1.00 91.50 127 LEU A CA 1
ATOM 1046 C C . LEU A 1 127 ? -14.964 -4.853 -3.532 1.00 91.50 127 LEU A C 1
ATOM 1048 O O . LEU A 1 127 ? -16.053 -4.817 -2.966 1.00 91.50 127 LEU A O 1
ATOM 1052 N N . THR A 1 128 ? -13.869 -5.326 -2.933 1.00 91.00 128 THR A N 1
ATOM 1053 C CA . THR A 1 128 ? -13.878 -5.864 -1.562 1.00 91.00 128 THR A CA 1
ATOM 1054 C C . THR A 1 128 ? -14.331 -4.819 -0.537 1.00 91.00 128 THR A C 1
ATOM 1056 O O . THR A 1 128 ? -15.087 -5.126 0.389 1.00 91.00 128 THR A O 1
ATOM 1059 N N . ALA A 1 129 ? -13.889 -3.570 -0.693 1.00 92.44 129 ALA A N 1
ATOM 1060 C CA . ALA A 1 129 ? -14.313 -2.472 0.166 1.00 92.44 129 ALA A CA 1
ATOM 1061 C C . ALA A 1 129 ? -15.792 -2.116 -0.035 1.00 92.44 129 ALA A C 1
ATOM 1063 O O . ALA A 1 129 ? -16.489 -1.847 0.942 1.00 92.44 129 ALA A O 1
ATOM 1064 N N . GLU A 1 130 ? -16.292 -2.162 -1.269 1.00 91.44 130 GLU A N 1
ATOM 1065 C CA . GLU A 1 130 ? -17.699 -1.911 -1.573 1.00 91.44 130 GLU A CA 1
ATOM 1066 C C . GLU A 1 130 ? -18.605 -2.992 -0.976 1.00 91.44 130 GLU A C 1
ATOM 1068 O O . GLU A 1 130 ? -19.626 -2.675 -0.365 1.00 91.44 130 GLU A O 1
ATOM 1073 N N . GLU A 1 131 ? -18.209 -4.263 -1.057 1.00 91.75 131 GLU A N 1
ATOM 1074 C CA . GLU A 1 131 ? -18.921 -5.360 -0.393 1.00 91.75 131 GLU A CA 1
ATOM 1075 C C . GLU A 1 131 ? -19.033 -5.130 1.119 1.00 91.75 131 GLU A C 1
ATOM 1077 O O . GLU A 1 131 ? -20.117 -5.276 1.698 1.00 91.75 131 GLU A O 1
ATOM 1082 N N . LEU A 1 132 ? -17.932 -4.721 1.760 1.00 91.19 132 LEU A N 1
ATOM 1083 C CA . LEU A 1 132 ? -17.924 -4.405 3.186 1.00 91.19 132 LEU A CA 1
ATOM 1084 C C . LEU A 1 132 ? -18.779 -3.171 3.501 1.00 91.19 132 LEU A C 1
ATOM 1086 O O . LEU A 1 132 ? -19.539 -3.185 4.468 1.00 91.19 132 LEU A O 1
ATOM 1090 N N . ARG A 1 133 ? -18.706 -2.118 2.682 1.00 91.62 133 ARG A N 1
ATOM 1091 C CA . ARG A 1 133 ? -19.516 -0.903 2.840 1.00 91.62 133 ARG A CA 1
ATOM 1092 C C . ARG A 1 133 ? -21.007 -1.230 2.787 1.00 91.62 133 ARG A C 1
ATOM 1094 O O . ARG A 1 133 ? -21.761 -0.814 3.666 1.00 91.62 133 ARG A O 1
ATOM 1101 N N . VAL A 1 134 ? -21.427 -2.019 1.798 1.00 90.62 134 VAL A N 1
ATOM 1102 C CA . VAL A 1 134 ? -22.815 -2.480 1.657 1.00 90.62 134 VAL A CA 1
ATOM 1103 C C . VAL A 1 134 ? -23.244 -3.305 2.871 1.00 90.62 134 VAL A C 1
ATOM 1105 O O . VAL A 1 134 ? -24.372 -3.144 3.340 1.00 90.62 134 VAL A O 1
ATOM 1108 N N . GLN A 1 135 ? -22.367 -4.160 3.402 1.00 90.19 135 GLN A N 1
ATOM 1109 C CA . GLN A 1 135 ? -22.639 -4.910 4.630 1.00 90.19 135 GLN A CA 1
ATOM 1110 C C . GLN A 1 135 ? -22.841 -3.972 5.834 1.00 90.19 135 GLN A C 1
ATOM 1112 O O . GLN A 1 135 ? -23.852 -4.082 6.524 1.00 90.19 135 GLN A O 1
ATOM 1117 N N . ILE A 1 136 ? -21.956 -2.989 6.032 1.00 90.06 136 ILE A N 1
ATOM 1118 C CA . ILE A 1 136 ? -22.061 -2.002 7.121 1.00 90.06 136 ILE A CA 1
ATOM 1119 C C . ILE A 1 136 ? -23.375 -1.219 7.034 1.00 90.06 136 ILE A C 1
ATOM 1121 O O . ILE A 1 136 ? -24.066 -1.065 8.042 1.00 90.06 136 ILE A O 1
ATOM 1125 N N . VAL A 1 137 ? -23.751 -0.740 5.845 1.00 89.94 137 VAL A N 1
ATOM 1126 C CA . VAL A 1 137 ? -24.998 0.023 5.652 1.00 89.94 137 VAL A CA 1
ATOM 1127 C C . VAL A 1 137 ? -26.227 -0.840 5.956 1.00 89.94 137 VAL A C 1
ATOM 1129 O O . VAL A 1 137 ? -27.164 -0.364 6.596 1.00 89.94 137 VAL A O 1
ATOM 1132 N N . LYS A 1 138 ? -26.223 -2.119 5.556 1.00 89.19 138 LYS A N 1
ATOM 1133 C CA . LYS A 1 138 ? -27.315 -3.059 5.861 1.00 89.19 138 LYS A CA 1
ATOM 1134 C C . LYS A 1 138 ? -27.454 -3.320 7.362 1.00 89.19 138 LYS A C 1
ATOM 1136 O O . LYS A 1 138 ? -28.572 -3.287 7.873 1.00 89.19 138 LYS A O 1
ATOM 1141 N N . ASP A 1 139 ? -26.339 -3.536 8.054 1.00 88.88 139 ASP A N 1
ATOM 1142 C CA . ASP A 1 139 ? -26.333 -3.898 9.475 1.00 88.88 139 ASP A CA 1
ATOM 1143 C C . ASP A 1 139 ? -26.659 -2.695 10.375 1.00 88.88 139 ASP A C 1
ATOM 1145 O O . ASP A 1 139 ? -27.413 -2.813 11.341 1.00 88.88 139 ASP A O 1
ATOM 1149 N N . THR A 1 140 ? -26.133 -1.515 10.036 1.00 86.00 140 THR A N 1
ATOM 1150 C CA . THR A 1 140 ? -26.351 -0.277 10.808 1.00 86.00 140 THR A CA 1
ATOM 1151 C C . THR A 1 140 ? -27.648 0.443 10.449 1.00 86.00 140 THR A C 1
ATOM 1153 O O . THR A 1 140 ? -28.095 1.299 11.212 1.00 86.00 140 THR A O 1
ATOM 1156 N N . LYS A 1 141 ? -28.248 0.119 9.293 1.00 84.38 141 LYS A N 1
ATOM 1157 C CA . LYS A 1 141 ? -29.384 0.840 8.690 1.00 84.38 141 LYS A CA 1
ATOM 1158 C C . LYS A 1 141 ? -29.119 2.343 8.534 1.00 84.38 141 LYS A C 1
ATOM 1160 O O . LYS A 1 141 ? -30.051 3.144 8.574 1.00 84.38 141 LYS A O 1
ATOM 1165 N N . ASN A 1 142 ? -27.850 2.723 8.380 1.00 76.38 142 ASN A N 1
ATOM 1166 C CA . ASN A 1 142 ? -27.416 4.108 8.291 1.00 76.38 142 ASN A CA 1
ATOM 1167 C C . ASN A 1 142 ? -26.635 4.333 6.988 1.00 76.38 142 ASN A C 1
ATOM 1169 O O . ASN A 1 142 ? -25.548 3.784 6.802 1.00 76.38 142 ASN A O 1
ATOM 1173 N N . GLY A 1 143 ? -27.199 5.134 6.083 1.00 78.75 143 GLY A N 1
ATOM 1174 C CA . GLY A 1 143 ? -26.630 5.428 4.766 1.00 78.75 143 GLY A CA 1
ATOM 1175 C C . GLY A 1 143 ? -27.383 4.793 3.597 1.00 78.75 143 GLY A C 1
ATOM 1176 O O . GLY A 1 143 ? -28.381 4.093 3.772 1.00 78.75 143 GLY A O 1
ATOM 1177 N N . SER A 1 144 ? -26.883 5.039 2.384 1.00 78.31 144 SER A N 1
ATOM 1178 C CA . SER A 1 144 ? -27.485 4.554 1.137 1.00 78.31 144 SER A CA 1
ATOM 1179 C C . SER A 1 144 ? -26.661 3.416 0.525 1.00 78.31 144 SER A C 1
ATOM 1181 O O . SER A 1 144 ? -25.430 3.474 0.458 1.00 78.31 144 SER A O 1
ATOM 1183 N N . ILE A 1 145 ? -27.335 2.352 0.071 1.00 79.06 145 ILE A N 1
ATOM 1184 C CA . ILE A 1 145 ? -26.675 1.194 -0.563 1.00 79.06 145 ILE A CA 1
ATOM 1185 C C . ILE A 1 145 ? -26.156 1.564 -1.954 1.00 79.06 145 ILE A C 1
ATOM 1187 O O . ILE A 1 145 ? -25.077 1.132 -2.331 1.00 79.06 145 ILE A O 1
ATOM 1191 N N . SER A 1 146 ? -26.887 2.382 -2.703 1.00 77.25 146 SER A N 1
ATOM 1192 C CA . SER A 1 146 ? -26.490 2.861 -4.027 1.00 77.25 146 SER A CA 1
ATOM 1193 C C . SER A 1 146 ? -26.393 4.379 -4.030 1.00 77.25 146 SER A C 1
ATOM 1195 O O . SER A 1 146 ? -27.189 5.046 -3.368 1.00 77.25 146 SER A O 1
ATOM 1197 N N . LEU A 1 147 ? -25.458 4.918 -4.812 1.00 76.50 147 LEU A N 1
ATOM 1198 C CA . LEU A 1 147 ? -25.415 6.350 -5.091 1.00 76.50 147 LEU A CA 1
ATOM 1199 C C . LEU A 1 147 ? -26.651 6.793 -5.872 1.00 76.50 147 LEU A C 1
ATOM 1201 O O . LEU A 1 147 ? -27.161 6.051 -6.719 1.00 76.50 147 LEU A O 1
ATOM 1205 N N . LEU A 1 148 ? -27.118 8.011 -5.597 1.00 75.75 148 LEU A N 1
ATOM 1206 C CA . LEU A 1 148 ? -28.151 8.643 -6.406 1.00 75.75 148 LEU A CA 1
ATOM 1207 C C . LEU A 1 148 ? -27.592 8.959 -7.799 1.00 75.75 148 LEU A C 1
ATOM 1209 O O . LEU A 1 148 ? -26.395 9.176 -7.993 1.00 75.75 148 LEU A O 1
ATOM 1213 N N . LYS A 1 149 ? -28.471 8.958 -8.801 1.00 72.06 149 LYS A N 1
ATOM 1214 C CA . LYS A 1 149 ? -28.087 9.167 -10.199 1.00 72.06 149 LYS A CA 1
ATOM 1215 C C . LYS A 1 149 ? -27.497 10.577 -10.367 1.00 72.06 149 LYS A C 1
ATOM 1217 O O . LYS A 1 149 ? -28.229 11.552 -10.245 1.00 72.06 149 LYS A O 1
ATOM 1222 N N . GLY A 1 150 ? -26.199 10.661 -10.665 1.00 77.88 150 GLY A N 1
ATOM 1223 C CA . GLY A 1 150 ? -25.458 11.921 -10.825 1.00 77.88 150 GLY A CA 1
ATOM 1224 C C . GLY A 1 150 ? -24.495 12.259 -9.681 1.00 77.88 150 GLY A C 1
ATOM 1225 O O . GLY A 1 150 ? -23.757 13.231 -9.798 1.00 77.88 150 GLY A O 1
ATOM 1226 N N . GLU A 1 151 ? -24.462 11.469 -8.605 1.00 81.12 151 GLU A N 1
ATOM 1227 C CA . GLU A 1 151 ? -23.456 11.604 -7.547 1.00 81.12 151 GLU A CA 1
ATOM 1228 C C . GLU A 1 151 ? -22.248 10.700 -7.817 1.00 81.12 151 GLU A C 1
ATOM 1230 O O . GLU A 1 151 ? -22.402 9.539 -8.201 1.00 81.12 151 GLU A O 1
ATOM 1235 N N . GLU A 1 152 ? -21.041 11.208 -7.566 1.00 84.44 152 GLU A N 1
ATOM 1236 C CA . GLU A 1 152 ? -19.787 10.469 -7.744 1.00 84.44 152 GLU A CA 1
ATOM 1237 C C . GLU A 1 152 ? -19.107 10.202 -6.405 1.00 84.44 152 GLU A C 1
ATOM 1239 O O . GLU A 1 152 ? -19.130 11.037 -5.493 1.00 84.44 152 GLU A O 1
ATOM 1244 N N . TRP A 1 153 ? -18.517 9.013 -6.257 1.00 84.44 153 TRP A N 1
ATOM 1245 C CA . TRP A 1 153 ? -17.701 8.691 -5.088 1.00 84.44 153 TRP A CA 1
ATOM 1246 C C . TRP A 1 153 ? -16.527 9.654 -4.980 1.00 84.44 153 TRP A C 1
ATOM 1248 O O . TRP A 1 153 ? -15.897 10.019 -5.973 1.00 84.44 153 TRP A O 1
ATOM 1258 N N . LEU A 1 154 ? -16.211 10.031 -3.749 1.00 87.12 154 LEU A N 1
ATOM 1259 C CA . LEU A 1 154 ? -15.081 10.892 -3.484 1.00 87.12 154 LEU A CA 1
ATOM 1260 C C . LEU A 1 154 ? -13.756 10.189 -3.881 1.00 87.12 154 LEU A C 1
ATOM 1262 O O . LEU A 1 154 ? -13.526 9.051 -3.457 1.00 87.12 154 LEU A O 1
ATOM 1266 N N . PRO A 1 155 ? -12.855 10.838 -4.649 1.00 88.31 155 PRO A N 1
ATOM 1267 C CA . PRO A 1 155 ? -11.651 10.197 -5.192 1.00 88.31 155 PRO A CA 1
ATOM 1268 C C . PRO A 1 155 ? -10.686 9.781 -4.084 1.00 88.31 155 PRO A C 1
ATOM 1270 O O . PRO A 1 155 ? -10.671 10.387 -3.020 1.00 88.31 155 PRO A O 1
ATOM 1273 N N . ILE A 1 156 ? -9.854 8.769 -4.307 1.00 87.12 156 ILE A N 1
ATOM 1274 C CA . ILE A 1 156 ? -8.892 8.353 -3.282 1.00 87.12 156 ILE A CA 1
ATOM 1275 C C . ILE A 1 156 ? -7.763 9.383 -3.210 1.00 87.12 156 ILE A C 1
ATOM 1277 O O . ILE A 1 156 ? -7.107 9.659 -4.212 1.00 87.12 156 ILE A O 1
ATOM 1281 N N . GLU A 1 157 ? -7.558 9.954 -2.028 1.00 84.19 157 GLU A N 1
ATOM 1282 C CA . GLU A 1 157 ? -6.507 10.937 -1.785 1.00 84.19 157 GLU A CA 1
ATOM 1283 C C . GLU A 1 157 ? -5.171 10.238 -1.525 1.00 84.19 157 GLU A C 1
ATOM 1285 O O . GLU A 1 157 ? -5.092 9.244 -0.802 1.00 84.19 157 GLU A O 1
ATOM 1290 N N . ILE A 1 158 ? -4.116 10.766 -2.140 1.00 82.12 158 ILE A N 1
ATOM 1291 C CA . ILE A 1 158 ? -2.746 10.290 -1.963 1.00 82.12 158 ILE A CA 1
ATOM 1292 C C . ILE A 1 158 ? -2.122 11.129 -0.854 1.00 82.12 158 ILE A C 1
ATOM 1294 O O . ILE A 1 158 ? -1.924 12.333 -1.025 1.00 82.12 158 ILE A O 1
ATOM 1298 N N . ASP A 1 159 ? -1.782 10.500 0.268 1.00 84.81 159 ASP A N 1
ATOM 1299 C CA . ASP A 1 159 ? -0.984 11.158 1.296 1.00 84.81 159 ASP A CA 1
ATOM 1300 C C . ASP A 1 159 ? 0.497 10.999 0.942 1.00 84.81 159 ASP A C 1
ATOM 1302 O O . ASP A 1 159 ? 1.078 9.917 1.051 1.00 84.81 159 ASP A O 1
ATOM 1306 N N . LEU A 1 160 ? 1.117 12.095 0.496 1.00 83.75 160 LEU A N 1
ATOM 1307 C CA . LEU A 1 160 ? 2.530 12.113 0.119 1.00 83.75 160 LEU A CA 1
ATOM 1308 C C . LEU A 1 160 ? 3.442 11.690 1.275 1.00 83.75 160 LEU A C 1
ATOM 1310 O O . LEU A 1 160 ? 4.462 11.053 1.027 1.00 83.75 160 LEU A O 1
ATOM 1314 N N . ASN A 1 161 ? 3.085 11.986 2.527 1.00 85.19 161 ASN A N 1
ATOM 1315 C CA . ASN A 1 161 ? 3.906 11.601 3.674 1.00 85.19 161 ASN A CA 1
ATOM 1316 C C . ASN A 1 161 ? 3.845 10.093 3.918 1.00 85.19 161 ASN A C 1
ATOM 1318 O O . ASN A 1 161 ? 4.872 9.477 4.207 1.00 85.19 161 ASN A O 1
ATOM 1322 N N . VAL A 1 162 ? 2.656 9.496 3.791 1.00 85.50 162 VAL A N 1
ATOM 1323 C CA . VAL A 1 162 ? 2.485 8.039 3.898 1.00 85.50 162 VAL A CA 1
ATOM 1324 C C . VAL A 1 162 ? 3.200 7.357 2.740 1.00 85.50 162 VAL A C 1
ATOM 1326 O O . VAL A 1 162 ? 4.020 6.478 2.980 1.00 85.50 162 VAL A O 1
ATOM 1329 N N . ALA A 1 163 ? 3.004 7.837 1.510 1.00 85.12 163 ALA A N 1
ATOM 1330 C CA . ALA A 1 163 ? 3.695 7.314 0.337 1.00 85.12 163 ALA A CA 1
ATOM 1331 C C . ALA A 1 163 ? 5.226 7.382 0.491 1.00 85.12 163 ALA A C 1
ATOM 1333 O O . ALA A 1 163 ? 5.907 6.393 0.239 1.00 85.12 163 ALA A O 1
ATOM 1334 N N . VAL A 1 164 ? 5.783 8.504 0.966 1.00 85.44 164 VAL A N 1
ATOM 1335 C CA . VAL A 1 164 ? 7.227 8.638 1.241 1.00 85.44 164 VAL A CA 1
ATOM 1336 C C . VAL A 1 164 ? 7.697 7.608 2.264 1.00 85.44 164 VAL A C 1
ATOM 1338 O O . VAL A 1 164 ? 8.680 6.913 2.012 1.00 85.44 164 VAL A O 1
ATOM 1341 N N . LYS A 1 165 ? 6.994 7.469 3.393 1.00 86.00 165 LYS A N 1
ATOM 1342 C CA . LYS A 1 165 ? 7.334 6.473 4.422 1.00 86.00 165 LYS A CA 1
ATOM 1343 C C . LYS A 1 165 ? 7.295 5.049 3.866 1.00 86.00 165 LYS A C 1
ATOM 1345 O O . LYS A 1 165 ? 8.231 4.290 4.094 1.00 86.00 165 LYS A O 1
ATOM 1350 N N . SER A 1 166 ? 6.264 4.715 3.095 1.00 85.75 166 SER A N 1
ATOM 1351 C CA . SER A 1 166 ? 6.102 3.410 2.449 1.00 85.75 166 SER A CA 1
ATOM 1352 C C . SER A 1 166 ? 7.149 3.129 1.370 1.00 85.75 166 SER A C 1
ATOM 1354 O O . SER A 1 166 ? 7.470 1.974 1.111 1.00 85.75 166 SER A O 1
ATOM 1356 N N . LEU A 1 167 ? 7.702 4.159 0.725 1.00 84.75 167 LEU A N 1
ATOM 1357 C CA . LEU A 1 167 ? 8.822 4.002 -0.206 1.00 84.75 167 LEU A CA 1
ATOM 1358 C C . LEU A 1 167 ? 10.145 3.776 0.527 1.00 84.75 167 LEU A C 1
ATOM 1360 O O . LEU A 1 167 ? 10.945 2.949 0.090 1.00 84.75 167 LEU A O 1
ATOM 1364 N N . LEU A 1 168 ? 10.365 4.481 1.638 1.00 85.31 168 LEU A N 1
ATOM 1365 C CA . LEU A 1 168 ? 11.565 4.333 2.461 1.00 85.31 168 LEU A CA 1
ATOM 1366 C C . LEU A 1 168 ? 11.611 2.974 3.173 1.00 85.31 168 LEU A C 1
ATOM 1368 O O . LEU A 1 168 ? 12.668 2.342 3.185 1.00 85.31 168 LEU A O 1
ATOM 1372 N N . SER A 1 169 ? 10.471 2.472 3.659 1.00 82.75 169 SER A N 1
ATOM 1373 C CA . SER A 1 169 ? 10.375 1.150 4.302 1.00 82.75 169 SER A CA 1
ATOM 1374 C C . SER A 1 169 ? 10.752 -0.012 3.375 1.00 82.75 169 SER A C 1
ATOM 1376 O O . SER A 1 169 ? 11.151 -1.071 3.846 1.00 82.75 169 SER A O 1
ATOM 1378 N N . ASN A 1 170 ? 10.673 0.173 2.053 1.00 74.75 170 ASN A N 1
ATOM 1379 C CA . ASN A 1 170 ? 11.101 -0.842 1.084 1.00 74.75 170 ASN A CA 1
ATOM 1380 C C . ASN A 1 170 ? 12.629 -0.915 0.908 1.00 74.75 170 ASN A C 1
ATOM 1382 O O . ASN A 1 170 ? 13.117 -1.835 0.254 1.00 74.75 170 ASN A O 1
ATOM 1386 N N . ILE A 1 171 ? 13.378 0.070 1.412 1.00 74.56 171 ILE A N 1
ATOM 1387 C CA . ILE A 1 171 ? 14.828 0.226 1.183 1.00 74.56 171 ILE A CA 1
ATOM 1388 C C . ILE A 1 171 ? 15.606 0.073 2.469 1.00 74.56 171 ILE A C 1
ATOM 1390 O O . ILE A 1 171 ? 16.704 -0.484 2.469 1.00 74.56 171 ILE A O 1
ATOM 1394 N N . GLU A 1 172 ? 15.059 0.611 3.551 1.00 70.06 172 GLU A N 1
ATOM 1395 C CA . GLU A 1 172 ? 15.561 0.354 4.882 1.00 70.06 172 GLU A CA 1
ATOM 1396 C C . GLU A 1 172 ? 15.263 -1.118 5.170 1.00 70.06 172 GLU A C 1
ATOM 1398 O O . GLU A 1 172 ? 14.129 -1.488 5.459 1.00 70.06 172 GLU A O 1
ATOM 1403 N N . GLU A 1 173 ? 16.268 -1.989 5.004 1.00 50.81 173 GLU A N 1
ATOM 1404 C CA . GLU A 1 173 ? 16.187 -3.357 5.509 1.00 50.81 173 GLU A CA 1
ATOM 1405 C C . GLU A 1 173 ? 15.680 -3.271 6.944 1.00 50.81 173 GLU A C 1
ATOM 1407 O O . GLU A 1 173 ? 16.308 -2.617 7.778 1.00 50.81 173 GLU A O 1
ATOM 1412 N N . ASN A 1 174 ? 14.520 -3.886 7.199 1.00 40.88 174 ASN A N 1
ATOM 1413 C CA . ASN A 1 174 ? 13.928 -3.953 8.523 1.00 40.88 174 ASN A CA 1
ATOM 1414 C C . ASN A 1 174 ? 15.032 -4.338 9.508 1.00 40.88 174 ASN A C 1
ATOM 1416 O O . ASN A 1 174 ? 15.471 -5.493 9.519 1.00 40.88 174 ASN A O 1
ATOM 1420 N N . ALA A 1 175 ? 15.466 -3.385 10.341 1.00 35.00 175 ALA A N 1
ATOM 1421 C CA . ALA A 1 175 ? 16.120 -3.717 11.590 1.00 35.00 175 ALA A CA 1
ATOM 1422 C C . ALA A 1 175 ? 15.198 -4.751 12.224 1.00 35.00 175 ALA A C 1
ATOM 1424 O O . ALA A 1 175 ? 14.023 -4.456 12.445 1.00 35.00 175 ALA A O 1
ATOM 1425 N N . THR A 1 176 ? 15.679 -5.989 12.346 1.00 35.06 176 THR A N 1
ATOM 1426 C CA . THR A 1 176 ? 14.886 -7.131 12.786 1.00 35.06 176 THR A CA 1
ATOM 1427 C C . THR A 1 176 ? 14.079 -6.700 13.990 1.00 35.06 176 THR A C 1
ATOM 1429 O O . THR A 1 176 ? 14.641 -6.452 15.056 1.00 35.06 176 THR A O 1
ATOM 1432 N N . VAL A 1 177 ? 12.773 -6.545 13.792 1.00 38.69 177 VAL A N 1
ATOM 1433 C CA . VAL A 1 177 ? 11.852 -6.191 14.854 1.00 38.69 177 VAL A CA 1
ATOM 1434 C C . VAL A 1 177 ? 11.816 -7.411 15.767 1.00 38.69 177 VAL A C 1
ATOM 1436 O O . VAL A 1 177 ? 11.042 -8.344 15.571 1.00 38.69 177 VAL A O 1
ATOM 1439 N N . THR A 1 178 ? 12.700 -7.441 16.760 1.00 30.36 178 THR A N 1
ATOM 1440 C CA . THR A 1 178 ? 12.566 -8.280 17.949 1.00 30.36 178 THR A CA 1
ATOM 1441 C C . THR A 1 178 ? 11.428 -7.699 18.784 1.00 30.36 178 THR A C 1
ATOM 1443 O O . THR A 1 178 ? 11.639 -7.103 19.835 1.00 30.36 178 THR A O 1
ATOM 1446 N N . SER A 1 179 ? 10.204 -7.813 18.271 1.00 41.06 179 SER A N 1
ATOM 1447 C CA . SER A 1 179 ? 8.966 -7.644 19.033 1.00 41.06 179 SER A CA 1
ATOM 1448 C C . SER A 1 179 ? 8.203 -8.968 19.062 1.00 41.06 179 SER A C 1
ATOM 1450 O O . SER A 1 179 ? 6.988 -9.013 18.885 1.00 41.06 179 SER A O 1
ATOM 1452 N N . ILE A 1 180 ? 8.942 -10.058 19.247 1.00 38.47 180 ILE A N 1
ATOM 1453 C CA . ILE A 1 180 ? 8.397 -11.335 19.680 1.00 38.47 180 ILE A CA 1
ATOM 1454 C C . ILE A 1 180 ? 9.017 -11.575 21.057 1.00 38.47 180 ILE A C 1
ATOM 1456 O O . ILE A 1 180 ? 10.236 -11.581 21.199 1.00 38.47 180 ILE A O 1
ATOM 1460 N N . ASP A 1 181 ? 8.129 -11.675 22.042 1.00 36.16 181 ASP A N 1
ATOM 1461 C CA . ASP A 1 181 ? 8.349 -12.126 23.416 1.00 36.16 181 ASP A CA 1
ATOM 1462 C C . ASP A 1 181 ? 9.047 -11.150 24.385 1.00 36.16 181 ASP A C 1
ATOM 1464 O O . ASP A 1 181 ? 10.203 -11.292 24.764 1.00 36.16 181 ASP A O 1
ATOM 1468 N N . ARG A 1 182 ? 8.268 -10.179 24.891 1.00 39.69 182 ARG A N 1
ATOM 1469 C CA . ARG A 1 182 ? 8.491 -9.544 26.212 1.00 39.69 182 ARG A CA 1
ATOM 1470 C C . ARG A 1 182 ? 7.460 -9.994 27.251 1.00 39.69 182 ARG A C 1
ATOM 1472 O O . ARG A 1 182 ? 7.041 -9.221 28.107 1.00 39.69 182 ARG A O 1
ATOM 1479 N N . ILE A 1 183 ? 7.026 -11.245 27.161 1.00 41.34 183 ILE A N 1
ATOM 1480 C CA . ILE A 1 183 ? 6.235 -11.884 28.208 1.00 41.34 183 ILE A CA 1
ATOM 1481 C C . ILE A 1 183 ? 6.914 -13.226 28.476 1.00 41.34 183 ILE A C 1
ATOM 1483 O O . ILE A 1 183 ? 6.853 -14.115 27.637 1.00 41.34 183 ILE A O 1
ATOM 1487 N N . ASN A 1 184 ? 7.546 -13.323 29.647 1.00 33.06 184 ASN A N 1
ATOM 1488 C CA . ASN A 1 184 ? 8.168 -14.496 30.278 1.00 33.06 184 ASN A CA 1
ATOM 1489 C C . ASN A 1 184 ? 9.705 -14.608 30.210 1.00 33.06 184 ASN A C 1
ATOM 1491 O O . ASN A 1 184 ? 10.287 -15.176 29.294 1.00 33.06 184 ASN A O 1
ATOM 1495 N N . ASN A 1 185 ? 10.277 -14.190 31.342 1.00 32.84 185 ASN A N 1
ATOM 1496 C CA . ASN A 1 185 ? 11.509 -14.616 32.007 1.00 32.84 185 ASN A CA 1
ATOM 1497 C C . ASN A 1 185 ? 12.855 -13.925 31.698 1.00 32.84 185 ASN A C 1
ATOM 1499 O O . ASN A 1 185 ? 13.230 -13.754 30.540 1.00 32.84 185 ASN A O 1
ATOM 1503 N N . PRO A 1 186 ? 13.602 -13.561 32.767 1.00 39.03 186 PRO A N 1
ATOM 1504 C CA . PRO A 1 186 ? 14.971 -13.070 32.700 1.00 39.03 186 PRO A CA 1
ATOM 1505 C C . PRO A 1 186 ? 15.942 -14.254 32.578 1.00 39.03 186 PRO A C 1
ATOM 1507 O O . PRO A 1 186 ? 15.634 -15.341 33.058 1.00 39.03 186 PRO A O 1
ATOM 1510 N N . ILE A 1 187 ? 17.097 -14.036 31.944 1.00 32.44 187 ILE A N 1
ATOM 1511 C CA . ILE A 1 187 ? 18.446 -14.496 32.337 1.00 32.44 187 ILE A CA 1
ATOM 1512 C C . ILE A 1 187 ? 19.410 -14.228 31.167 1.00 32.44 187 ILE A C 1
ATOM 1514 O O . ILE A 1 187 ? 19.135 -14.539 30.010 1.00 32.44 187 ILE A O 1
ATOM 1518 N N . ASP A 1 188 ? 20.520 -13.597 31.539 1.00 38.22 188 ASP A N 1
ATOM 1519 C CA . ASP A 1 188 ? 21.793 -13.363 30.859 1.00 38.22 188 ASP A CA 1
ATOM 1520 C C . ASP A 1 188 ? 22.053 -14.021 29.496 1.00 38.22 188 ASP A C 1
ATOM 1522 O O . ASP A 1 188 ? 22.255 -15.227 29.388 1.00 38.22 188 ASP A O 1
ATOM 1526 N N . ALA A 1 189 ? 22.258 -13.172 28.485 1.00 32.94 189 ALA A N 1
ATOM 1527 C CA . ALA A 1 189 ? 23.390 -13.280 27.562 1.00 32.94 189 ALA A CA 1
ATOM 1528 C C . ALA A 1 189 ? 23.499 -11.988 26.739 1.00 32.94 189 ALA A C 1
ATOM 1530 O O . ALA A 1 189 ? 22.642 -11.669 25.916 1.00 32.94 189 ALA A O 1
ATOM 1531 N N . THR A 1 190 ? 24.571 -11.229 26.953 1.00 37.38 190 THR A N 1
ATOM 1532 C CA . THR A 1 190 ? 24.925 -10.094 26.091 1.00 37.38 190 THR A CA 1
ATOM 1533 C C . THR A 1 190 ? 25.380 -10.586 24.711 1.00 37.38 190 THR A C 1
ATOM 1535 O O . THR A 1 190 ? 26.057 -11.608 24.598 1.00 37.38 190 THR A O 1
ATOM 1538 N N . PRO A 1 191 ? 25.090 -9.812 23.652 1.00 41.44 191 PRO A N 1
ATOM 1539 C CA . PRO A 1 191 ? 26.203 -9.317 22.850 1.00 41.44 191 PRO A CA 1
ATOM 1540 C C . PRO A 1 191 ? 26.112 -7.805 22.595 1.00 41.44 191 PRO A C 1
ATOM 1542 O O . PRO A 1 191 ? 25.045 -7.218 22.434 1.00 41.44 191 PRO A O 1
ATOM 1545 N N . ARG A 1 192 ? 27.290 -7.177 22.602 1.00 42.31 192 ARG A N 1
ATOM 1546 C CA . ARG A 1 192 ? 27.538 -5.730 22.546 1.00 42.31 192 ARG A CA 1
ATOM 1547 C C . ARG A 1 192 ? 26.988 -5.088 21.262 1.00 42.31 192 ARG A C 1
ATOM 1549 O O . ARG A 1 192 ? 27.391 -5.464 20.166 1.00 42.31 192 ARG A O 1
ATOM 1556 N N . ILE A 1 193 ? 26.151 -4.062 21.424 1.00 40.28 193 ILE A N 1
ATOM 1557 C CA . ILE A 1 193 ? 25.711 -3.115 20.384 1.00 40.28 193 ILE A CA 1
ATOM 1558 C C . ILE A 1 193 ? 26.550 -1.825 20.534 1.00 40.28 193 ILE A C 1
ATOM 1560 O O . ILE A 1 193 ? 26.873 -1.461 21.668 1.00 40.28 193 ILE A O 1
ATOM 1564 N N . PRO A 1 194 ? 26.930 -1.109 19.456 1.00 39.94 194 PRO A N 1
ATOM 1565 C CA . PRO A 1 194 ? 27.590 0.191 19.574 1.00 39.94 194 PRO A CA 1
ATOM 1566 C C . PRO A 1 194 ? 26.653 1.208 20.247 1.00 39.94 194 PRO A C 1
ATOM 1568 O O . PRO A 1 194 ? 25.551 1.455 19.763 1.00 39.94 194 PRO A O 1
ATOM 1571 N N . ASN A 1 195 ? 27.091 1.801 21.361 1.00 44.62 195 ASN A N 1
ATOM 1572 C CA . ASN A 1 195 ? 26.341 2.805 22.121 1.00 44.62 195 ASN A CA 1
ATOM 1573 C C . ASN A 1 195 ? 26.152 4.099 21.311 1.00 44.62 195 ASN A C 1
ATOM 1575 O O . ASN A 1 195 ? 26.974 5.011 21.390 1.00 44.62 195 ASN A O 1
ATOM 1579 N N . VAL A 1 196 ? 25.041 4.217 20.586 1.00 47.62 196 VAL A N 1
ATOM 1580 C CA . VAL A 1 196 ? 24.483 5.521 20.209 1.00 47.62 196 VAL A CA 1
ATOM 1581 C C . VAL A 1 196 ? 23.322 5.793 21.158 1.00 47.62 196 VAL A C 1
ATOM 1583 O O . VAL A 1 196 ? 22.203 5.329 20.955 1.00 47.62 196 VAL A O 1
ATOM 1586 N N . ILE A 1 197 ? 23.618 6.491 22.253 1.00 50.38 197 ILE A N 1
ATOM 1587 C CA . ILE A 1 197 ? 22.631 6.855 23.272 1.00 50.38 197 ILE A CA 1
ATOM 1588 C C . ILE A 1 197 ? 21.687 7.893 22.649 1.00 50.38 197 ILE A C 1
ATOM 1590 O O . ILE A 1 197 ? 22.118 8.977 22.252 1.00 50.38 197 ILE A O 1
ATOM 1594 N N . SER A 1 198 ? 20.401 7.552 22.537 1.00 61.09 198 SER A N 1
ATOM 1595 C CA . SER A 1 198 ? 19.354 8.461 22.059 1.00 61.09 198 SER A CA 1
ATOM 1596 C C . SER A 1 198 ? 19.360 9.754 22.880 1.00 61.09 198 SER A C 1
ATOM 1598 O O . SER A 1 198 ? 19.474 9.713 24.103 1.00 61.09 198 SER A O 1
ATOM 1600 N N . VAL A 1 199 ? 19.204 10.917 22.236 1.00 64.06 199 VAL A N 1
ATOM 1601 C CA . VAL A 1 199 ? 19.202 12.235 22.909 1.00 64.06 199 VAL A CA 1
ATOM 1602 C C . VAL A 1 199 ? 18.188 12.275 24.058 1.00 64.06 199 VAL A C 1
ATOM 1604 O O . VAL A 1 199 ? 18.458 12.863 25.103 1.00 64.06 199 VAL A O 1
ATOM 1607 N N . LYS A 1 200 ? 17.052 11.586 23.906 1.00 63.25 200 LYS A N 1
ATOM 1608 C CA . LYS A 1 200 ? 16.026 11.458 24.948 1.00 63.25 200 LYS A CA 1
ATOM 1609 C C . LYS A 1 200 ? 16.532 10.677 26.167 1.00 63.25 200 LYS A C 1
ATOM 1611 O O . LYS A 1 200 ? 16.282 11.087 27.295 1.00 63.25 200 LYS A O 1
ATOM 1616 N N . GLU A 1 201 ? 17.273 9.597 25.935 1.00 66.06 201 GLU A N 1
ATOM 1617 C CA . GLU A 1 201 ? 17.920 8.797 26.980 1.00 66.06 201 GLU A CA 1
ATOM 1618 C C . GLU A 1 201 ? 18.997 9.620 27.697 1.00 66.06 201 GLU A C 1
ATOM 1620 O O . GLU A 1 201 ? 19.034 9.657 28.920 1.00 66.06 201 GLU A O 1
ATOM 1625 N N . SER A 1 202 ? 19.830 10.345 26.946 1.00 68.62 202 SER A N 1
ATOM 1626 C CA . SER A 1 202 ? 20.880 11.209 27.497 1.00 68.62 202 SER A CA 1
ATOM 1627 C C . SER A 1 202 ? 20.303 12.308 28.391 1.00 68.62 202 SER A C 1
ATOM 1629 O O . SER A 1 202 ? 20.803 12.539 29.490 1.00 68.62 202 SER A O 1
ATOM 1631 N N . VAL A 1 203 ? 19.222 12.961 27.951 1.00 72.19 203 VAL A N 1
ATOM 1632 C CA . VAL A 1 203 ? 18.521 13.986 28.741 1.00 72.19 203 VAL A CA 1
ATOM 1633 C C . VAL A 1 203 ? 17.901 13.377 29.997 1.00 72.19 203 VAL A C 1
ATOM 1635 O O . VAL A 1 203 ? 18.058 13.944 31.076 1.00 72.19 203 VAL A O 1
ATOM 1638 N N . TYR A 1 204 ? 17.260 12.212 29.882 1.00 71.31 204 TYR A N 1
ATOM 1639 C CA . TYR A 1 204 ? 16.691 11.506 31.029 1.00 71.31 204 TYR A CA 1
ATOM 1640 C C . TYR A 1 204 ? 17.769 11.118 32.053 1.00 71.31 204 TYR A C 1
ATOM 1642 O O . TYR A 1 204 ? 17.608 11.371 33.243 1.00 71.31 204 TYR A O 1
ATOM 1650 N N . GLN A 1 205 ? 18.911 10.597 31.598 1.00 73.00 205 GLN A N 1
ATOM 1651 C CA . GLN A 1 205 ? 20.043 10.247 32.462 1.00 73.00 205 GLN A CA 1
ATOM 1652 C C . GLN A 1 205 ? 20.663 11.479 33.137 1.00 73.00 205 GLN A C 1
ATOM 1654 O O . GLN A 1 205 ? 21.053 11.416 34.302 1.00 73.00 205 GLN A O 1
ATOM 1659 N N . LEU A 1 206 ? 20.731 12.619 32.444 1.00 72.12 206 LEU A N 1
ATOM 1660 C CA . LEU A 1 206 ? 21.194 13.881 33.029 1.00 72.12 206 LEU A CA 1
ATOM 1661 C C . LEU A 1 206 ? 20.212 14.431 34.069 1.00 72.12 206 LEU A C 1
ATOM 1663 O O . LEU A 1 206 ? 20.644 14.890 35.126 1.00 72.12 206 LEU A O 1
ATOM 1667 N N . GLN A 1 207 ? 18.906 14.364 33.798 1.00 72.19 207 GLN A N 1
ATOM 1668 C CA . GLN A 1 207 ? 17.870 14.750 34.759 1.00 72.19 207 GLN A CA 1
ATOM 1669 C C . GLN A 1 207 ? 17.910 13.855 35.995 1.00 72.19 207 GLN A C 1
ATOM 1671 O O . GLN A 1 207 ? 17.937 14.370 37.110 1.00 72.19 207 GLN A O 1
ATOM 1676 N N . LYS A 1 208 ? 18.017 12.539 35.801 1.00 71.81 208 LYS A N 1
ATOM 1677 C CA . LYS A 1 208 ? 18.145 11.563 36.882 1.00 71.81 208 LYS A CA 1
ATOM 1678 C C . LYS A 1 208 ? 19.393 11.817 37.731 1.00 71.81 208 LYS A C 1
ATOM 1680 O O . LYS A 1 208 ? 19.285 11.926 38.942 1.00 71.81 208 LYS A O 1
ATOM 1685 N N . LYS A 1 209 ? 20.561 12.047 37.117 1.00 73.56 209 LYS A N 1
ATOM 1686 C CA . LYS A 1 209 ? 21.788 12.418 37.852 1.00 73.56 209 LYS A CA 1
ATOM 1687 C C . LYS A 1 209 ? 21.661 13.729 38.627 1.00 73.56 209 LYS A C 1
ATOM 1689 O O . LYS A 1 209 ? 22.277 13.866 39.679 1.00 73.56 209 LYS A O 1
ATOM 1694 N N . LYS A 1 210 ? 20.909 14.702 38.106 1.00 73.31 210 LYS A N 1
ATOM 1695 C CA . LYS A 1 210 ? 20.672 15.975 38.795 1.00 73.31 210 LYS A CA 1
ATOM 1696 C C . LYS A 1 210 ? 19.772 15.781 40.017 1.00 73.31 210 LYS A C 1
ATOM 1698 O O . LYS A 1 210 ? 20.114 16.288 41.075 1.00 73.31 210 LYS A O 1
ATOM 1703 N N . ILE A 1 211 ? 18.695 15.012 39.865 1.00 67.75 211 ILE A N 1
ATOM 1704 C CA . ILE A 1 211 ? 17.759 14.661 40.942 1.00 67.75 211 ILE A CA 1
ATOM 1705 C C . ILE A 1 211 ? 18.463 13.823 42.017 1.00 67.75 211 ILE A C 1
ATOM 1707 O O . ILE A 1 211 ? 18.396 14.157 43.191 1.00 67.75 211 ILE A O 1
ATOM 1711 N N . ASN A 1 212 ? 19.243 12.810 41.632 1.00 66.94 212 ASN A N 1
ATOM 1712 C CA . ASN A 1 212 ? 19.977 11.970 42.586 1.00 66.94 212 ASN A CA 1
ATOM 1713 C C . ASN A 1 212 ? 21.039 12.756 43.376 1.00 66.94 212 ASN A C 1
ATOM 1715 O O . ASN A 1 212 ? 21.421 12.342 44.460 1.00 66.94 212 ASN A O 1
ATOM 1719 N N . LYS A 1 213 ? 21.514 13.902 42.864 1.00 68.62 213 LYS A N 1
ATOM 1720 C CA . LYS A 1 213 ? 22.429 14.795 43.593 1.00 68.62 213 LYS A CA 1
ATOM 1721 C C . LYS A 1 213 ? 21.711 15.657 44.644 1.00 68.62 213 LYS A C 1
ATOM 1723 O O . LYS A 1 213 ? 22.376 16.235 45.498 1.00 68.62 213 LYS A O 1
ATOM 1728 N N . GLU A 1 214 ? 20.387 15.780 44.564 1.00 67.62 214 GLU A N 1
ATOM 1729 C CA . GLU A 1 214 ? 19.570 16.513 45.541 1.00 67.62 214 GLU A CA 1
ATOM 1730 C C . GLU A 1 214 ? 19.240 15.664 46.781 1.00 67.62 214 GLU A C 1
ATOM 1732 O O . GLU A 1 214 ? 18.889 16.232 47.816 1.00 67.62 214 GLU A O 1
ATOM 1737 N N . TYR A 1 215 ? 19.404 14.337 46.713 1.00 65.75 215 TYR A N 1
ATOM 1738 C CA . TYR A 1 215 ? 19.142 13.425 47.826 1.00 65.75 215 TYR A CA 1
ATOM 1739 C C . TYR A 1 215 ? 20.430 13.010 48.566 1.00 65.75 215 TYR A C 1
ATOM 1741 O O . TYR A 1 215 ? 21.466 12.807 47.935 1.00 65.75 215 TYR A O 1
ATOM 1749 N N . PRO A 1 216 ? 20.389 12.870 49.905 1.00 65.31 216 PRO A N 1
ATOM 1750 C CA . PRO A 1 216 ? 21.545 12.471 50.713 1.00 65.31 216 PRO A CA 1
ATOM 1751 C C . PRO A 1 216 ? 21.862 10.961 50.708 1.00 65.31 216 PRO A C 1
ATOM 1753 O O . PRO A 1 216 ? 22.821 10.557 51.362 1.00 65.31 216 PRO A O 1
ATOM 1756 N N . TRP A 1 217 ? 21.096 10.124 49.998 1.00 67.81 217 TRP A N 1
ATOM 1757 C CA . TRP A 1 217 ? 21.317 8.673 49.890 1.00 67.81 217 TRP A CA 1
ATOM 1758 C C . TRP A 1 217 ? 21.660 8.245 48.455 1.00 67.81 217 TRP A C 1
ATOM 1760 O O . TRP A 1 217 ? 21.289 8.905 47.487 1.00 67.81 217 TRP A O 1
ATOM 1770 N N . GLU A 1 218 ? 22.382 7.130 48.314 1.00 68.94 218 GLU A N 1
ATOM 1771 C CA . GLU A 1 218 ? 22.677 6.519 47.013 1.00 68.94 218 GLU A CA 1
ATOM 1772 C C . GLU A 1 218 ? 21.494 5.676 46.510 1.00 68.94 218 GLU A C 1
ATOM 1774 O O . GLU A 1 218 ? 20.701 5.164 47.294 1.00 68.94 218 GLU A O 1
ATOM 1779 N N . GLU A 1 219 ? 21.393 5.495 45.192 1.00 65.31 219 GLU A N 1
ATOM 1780 C CA . GLU A 1 219 ? 20.284 4.786 44.527 1.00 65.31 219 GLU A CA 1
ATOM 1781 C C . GLU A 1 219 ? 20.165 3.311 44.962 1.00 65.31 219 GLU A C 1
ATOM 1783 O O . GLU A 1 219 ? 19.086 2.733 44.949 1.00 65.31 219 GLU A O 1
ATOM 1788 N N . THR A 1 220 ? 21.266 2.700 45.404 1.00 65.81 220 THR A N 1
ATOM 1789 C CA . THR A 1 220 ? 21.290 1.336 45.960 1.00 65.81 220 THR A CA 1
ATOM 1790 C C . THR A 1 220 ? 20.665 1.228 47.347 1.00 65.81 220 THR A C 1
ATOM 1792 O O . THR A 1 220 ? 20.407 0.119 47.804 1.00 65.81 220 THR A O 1
ATOM 1795 N N . ASN A 1 221 ? 20.456 2.360 48.020 1.00 68.50 221 ASN A N 1
ATOM 1796 C CA . ASN A 1 221 ? 19.894 2.428 49.365 1.00 68.50 221 ASN A CA 1
ATOM 1797 C C . ASN A 1 221 ? 18.393 2.750 49.334 1.00 68.50 221 ASN A C 1
ATOM 1799 O O . ASN A 1 221 ? 17.780 2.850 50.395 1.00 68.50 221 ASN A O 1
ATOM 1803 N N . GLU A 1 222 ? 17.806 2.940 48.146 1.00 73.19 222 GLU A N 1
ATOM 1804 C CA . GLU A 1 222 ? 16.365 3.121 48.003 1.00 73.19 222 GLU A CA 1
ATOM 1805 C C . GLU A 1 222 ? 15.650 1.801 48.311 1.00 73.19 222 GLU A C 1
ATOM 1807 O O . GLU A 1 222 ? 15.947 0.773 47.692 1.00 73.19 222 GLU A O 1
ATOM 1812 N N . PRO A 1 223 ? 14.719 1.795 49.276 1.00 73.69 223 PRO A N 1
ATOM 1813 C CA . PRO A 1 223 ? 14.065 0.567 49.673 1.00 73.69 223 PRO A CA 1
ATOM 1814 C C . PRO A 1 223 ? 13.081 0.102 48.593 1.00 73.69 223 PRO A C 1
ATOM 1816 O O . PRO A 1 223 ? 12.479 0.895 47.866 1.00 73.69 223 PRO A O 1
ATOM 1819 N N . ILE A 1 224 ? 12.916 -1.216 48.495 1.00 70.81 224 ILE A N 1
ATOM 1820 C CA . ILE A 1 224 ? 12.013 -1.852 47.533 1.00 70.81 224 ILE A CA 1
ATOM 1821 C C . ILE A 1 224 ? 10.565 -1.464 47.860 1.00 70.81 224 ILE A C 1
ATOM 1823 O O . ILE A 1 224 ? 10.173 -1.399 49.023 1.00 70.81 224 ILE A O 1
ATOM 1827 N N . ASP A 1 225 ? 9.751 -1.236 46.827 1.00 75.50 225 ASP A N 1
ATOM 1828 C CA . ASP A 1 225 ? 8.311 -1.008 46.971 1.00 75.50 225 ASP A CA 1
ATOM 1829 C C . ASP A 1 225 ? 7.617 -2.311 47.418 1.00 75.50 225 ASP A C 1
ATOM 1831 O O . ASP A 1 225 ? 7.328 -3.209 46.611 1.00 75.50 225 ASP A O 1
ATOM 1835 N N . ILE A 1 226 ? 7.406 -2.422 48.732 1.00 75.88 226 ILE A N 1
ATOM 1836 C CA . ILE A 1 226 ? 6.844 -3.603 49.400 1.00 75.88 226 ILE A CA 1
ATOM 1837 C C . ILE A 1 226 ? 5.402 -3.859 48.938 1.00 75.88 226 ILE A C 1
ATOM 1839 O O . ILE A 1 226 ? 5.038 -5.010 48.687 1.00 75.88 226 ILE A O 1
ATOM 1843 N N . ASP A 1 227 ? 4.605 -2.802 48.746 1.00 71.31 227 ASP A N 1
ATOM 1844 C CA . ASP A 1 227 ? 3.187 -2.905 48.372 1.00 71.31 227 ASP A CA 1
ATOM 1845 C C . ASP A 1 227 ? 3.008 -3.521 46.979 1.00 71.31 227 ASP A C 1
ATOM 1847 O O . ASP A 1 227 ? 2.071 -4.289 46.737 1.00 71.31 227 ASP A O 1
ATOM 1851 N N . ARG A 1 228 ? 3.926 -3.228 46.051 1.00 71.56 228 ARG A N 1
ATOM 1852 C CA . ARG A 1 228 ? 3.896 -3.792 44.691 1.00 71.56 228 ARG A CA 1
ATOM 1853 C C . ARG A 1 228 ? 4.535 -5.168 44.575 1.00 71.56 228 ARG A C 1
ATOM 1855 O O . ARG A 1 228 ? 4.231 -5.886 43.620 1.00 71.56 228 ARG A O 1
ATOM 1862 N N . THR A 1 229 ? 5.404 -5.534 45.516 1.00 71.69 229 THR A N 1
ATOM 1863 C CA . THR A 1 229 ? 6.280 -6.710 45.392 1.00 71.69 229 THR A CA 1
ATOM 1864 C C . THR A 1 229 ? 6.109 -7.710 46.539 1.00 71.69 229 THR A C 1
ATOM 1866 O O . THR A 1 229 ? 7.009 -8.489 46.842 1.00 71.69 229 THR A O 1
ATOM 1869 N N . LEU A 1 230 ? 4.918 -7.747 47.142 1.00 74.19 230 LEU A N 1
ATOM 1870 C CA . LEU A 1 230 ? 4.586 -8.531 48.338 1.00 74.19 230 LEU A CA 1
ATOM 1871 C C . LEU A 1 230 ? 4.947 -10.032 48.256 1.00 74.19 230 LEU A C 1
ATOM 1873 O O . LEU A 1 230 ? 5.176 -10.669 49.278 1.00 74.19 230 LEU A O 1
ATOM 1877 N N . SER A 1 231 ? 5.015 -10.615 47.053 1.00 72.94 231 SER A N 1
ATOM 1878 C CA . SER A 1 231 ? 5.337 -12.035 46.850 1.00 72.94 231 SER A CA 1
ATOM 1879 C C . SER A 1 231 ? 6.828 -12.384 46.914 1.00 72.94 231 SER A C 1
ATOM 1881 O O . SER A 1 231 ? 7.153 -13.564 47.023 1.00 72.94 231 SER A O 1
ATOM 1883 N N . THR A 1 232 ? 7.734 -11.409 46.796 1.00 76.31 232 THR A N 1
ATOM 1884 C CA . THR A 1 232 ? 9.196 -11.644 46.778 1.00 76.31 232 THR A CA 1
ATOM 1885 C C . THR A 1 232 ? 9.950 -10.861 47.851 1.00 76.31 232 THR A C 1
ATOM 1887 O O . THR A 1 232 ? 11.172 -10.953 47.907 1.00 76.31 232 THR A O 1
ATOM 1890 N N . VAL A 1 233 ? 9.242 -10.090 48.680 1.00 79.38 233 VAL A N 1
ATOM 1891 C CA . VAL A 1 233 ? 9.822 -9.292 49.768 1.00 79.38 233 VAL A CA 1
ATOM 1892 C C . VAL A 1 233 ? 10.350 -10.214 50.865 1.00 79.38 233 VAL A C 1
ATOM 1894 O O . VAL A 1 233 ? 9.638 -11.095 51.355 1.00 79.38 233 VAL A O 1
ATOM 1897 N N . THR A 1 234 ? 11.604 -10.004 51.253 1.00 81.69 234 THR A N 1
ATOM 1898 C CA . THR A 1 234 ? 12.249 -10.711 52.361 1.00 81.69 234 THR A CA 1
ATOM 1899 C C . THR A 1 234 ? 12.203 -9.875 53.641 1.00 81.69 234 THR A C 1
ATOM 1901 O O . THR A 1 234 ? 11.979 -8.668 53.606 1.00 81.69 234 THR A O 1
ATOM 1904 N N . LEU A 1 235 ? 12.432 -10.504 54.798 1.00 79.56 235 LEU A N 1
ATOM 1905 C CA . LEU A 1 235 ? 12.450 -9.800 56.088 1.00 79.56 235 LEU A CA 1
ATOM 1906 C C . LEU A 1 235 ? 13.523 -8.693 56.132 1.00 79.56 235 LEU A C 1
ATOM 1908 O O . LEU A 1 235 ? 13.295 -7.646 56.726 1.00 79.56 235 LEU A O 1
ATOM 1912 N N . MET A 1 236 ? 14.646 -8.904 55.438 1.00 78.81 236 MET A N 1
ATOM 1913 C CA . MET A 1 236 ? 15.719 -7.916 55.299 1.00 78.81 236 MET A CA 1
ATOM 1914 C C . MET A 1 236 ? 15.241 -6.662 54.555 1.00 78.81 236 MET A C 1
ATOM 1916 O O . MET A 1 236 ? 15.575 -5.553 54.949 1.00 78.81 236 MET A O 1
ATOM 1920 N N . ASP A 1 237 ? 14.407 -6.818 53.523 1.00 80.19 237 ASP A N 1
ATOM 1921 C CA . ASP A 1 237 ? 13.881 -5.684 52.752 1.00 80.19 237 ASP A CA 1
ATOM 1922 C C . ASP A 1 237 ? 12.923 -4.823 53.593 1.00 80.19 237 ASP A C 1
ATOM 1924 O O . ASP A 1 237 ? 12.888 -3.601 53.446 1.00 80.19 237 ASP A O 1
ATOM 1928 N N . ILE A 1 238 ? 12.181 -5.454 54.511 1.00 78.75 238 ILE A N 1
ATOM 1929 C CA . ILE A 1 238 ? 11.287 -4.771 55.459 1.00 78.75 238 ILE A CA 1
ATOM 1930 C C . ILE A 1 238 ? 12.104 -3.986 56.492 1.00 78.75 238 ILE A C 1
ATOM 1932 O O . ILE A 1 238 ? 11.797 -2.824 56.753 1.00 78.75 238 ILE A O 1
ATOM 1936 N N . GLU A 1 239 ? 13.164 -4.584 57.045 1.00 78.12 239 GLU A N 1
ATOM 1937 C CA . GLU A 1 239 ? 14.079 -3.894 57.967 1.00 78.12 239 GLU A CA 1
ATOM 1938 C C . GLU A 1 239 ? 14.815 -2.739 57.275 1.00 78.12 239 GLU A C 1
ATOM 1940 O O . GLU A 1 239 ? 14.931 -1.653 57.846 1.00 78.12 239 GLU A O 1
ATOM 1945 N N . CYS A 1 240 ? 15.256 -2.920 56.026 1.00 80.56 240 CYS A N 1
ATOM 1946 C CA . CYS A 1 240 ? 15.854 -1.850 55.229 1.00 80.56 240 CYS A CA 1
ATOM 1947 C C . CYS A 1 240 ? 14.870 -0.699 54.982 1.00 80.56 240 CYS A C 1
ATOM 1949 O O . CYS A 1 240 ? 15.261 0.461 55.114 1.00 80.56 240 CYS A O 1
ATOM 1951 N N . TYR A 1 241 ? 13.604 -0.996 54.673 1.00 81.75 241 TYR A N 1
ATOM 1952 C CA . TYR A 1 241 ? 12.564 0.021 54.517 1.00 81.75 241 TYR A CA 1
ATOM 1953 C C . TYR A 1 241 ? 12.319 0.792 55.821 1.00 81.75 241 TYR A C 1
ATOM 1955 O O . TYR A 1 241 ? 12.318 2.023 55.813 1.00 81.75 241 TYR A O 1
ATOM 1963 N N . ASP A 1 242 ? 12.172 0.094 56.949 1.00 79.81 242 ASP A N 1
ATOM 1964 C CA . ASP A 1 242 ? 11.939 0.730 58.252 1.00 79.81 242 ASP A CA 1
ATOM 1965 C C . ASP A 1 242 ? 13.131 1.601 58.679 1.00 79.81 242 ASP A C 1
ATOM 1967 O O . ASP A 1 242 ? 12.970 2.763 59.059 1.00 79.81 242 ASP A O 1
ATOM 1971 N N . THR A 1 243 ? 14.353 1.091 58.508 1.00 79.19 243 THR A N 1
ATOM 1972 C CA . THR A 1 243 ? 15.586 1.839 58.797 1.00 79.19 243 THR A CA 1
ATOM 1973 C C . THR A 1 243 ? 15.698 3.081 57.910 1.00 79.19 243 THR A C 1
ATOM 1975 O O . THR A 1 243 ? 16.042 4.161 58.389 1.00 79.19 243 THR A O 1
ATOM 1978 N N . PHE A 1 244 ? 15.361 2.972 56.622 1.00 80.62 244 PHE A N 1
ATOM 1979 C CA . PHE A 1 244 ? 15.391 4.098 55.690 1.00 80.62 244 PHE A CA 1
ATOM 1980 C C . PHE A 1 244 ? 14.384 5.195 56.071 1.00 80.62 244 PHE A C 1
ATOM 1982 O O . PHE A 1 244 ? 14.744 6.371 56.107 1.00 80.62 244 PHE A O 1
ATOM 1989 N N . VAL A 1 245 ? 13.145 4.826 56.414 1.00 76.62 245 VAL A N 1
ATOM 1990 C CA . VAL A 1 245 ? 12.084 5.784 56.788 1.00 76.62 245 VAL A CA 1
ATOM 1991 C C . VAL A 1 245 ? 12.351 6.442 58.147 1.00 76.62 245 VAL A C 1
ATOM 1993 O O . VAL A 1 245 ? 11.944 7.583 58.376 1.00 76.62 245 VAL A O 1
ATOM 1996 N N . THR A 1 246 ? 13.048 5.750 59.048 1.00 77.38 246 THR A N 1
ATOM 1997 C CA . THR A 1 246 ? 13.378 6.257 60.389 1.00 77.38 246 THR A CA 1
ATOM 1998 C C . THR A 1 246 ? 14.685 7.054 60.447 1.00 77.38 246 THR A C 1
ATOM 2000 O O . THR A 1 246 ? 14.908 7.776 61.423 1.00 77.38 246 THR A O 1
ATOM 2003 N N . THR A 1 247 ? 15.533 6.987 59.413 1.00 74.75 247 THR A N 1
ATOM 2004 C CA . THR A 1 247 ? 16.809 7.715 59.380 1.00 74.75 247 THR A CA 1
ATOM 2005 C C . THR A 1 247 ? 16.577 9.228 59.202 1.00 74.75 247 THR A C 1
ATOM 2007 O O . THR A 1 247 ? 15.950 9.655 58.231 1.00 74.75 247 THR A O 1
ATOM 2010 N N . PRO A 1 248 ? 17.083 10.088 60.109 1.00 68.75 248 PRO A N 1
ATOM 2011 C CA . PRO A 1 248 ? 16.929 11.536 59.998 1.00 68.75 248 PRO A CA 1
ATOM 2012 C C . PRO A 1 248 ? 17.741 12.112 58.827 1.00 68.75 248 PRO A C 1
ATOM 2014 O O . PRO A 1 248 ? 18.901 11.776 58.618 1.00 68.75 248 PRO A O 1
ATOM 2017 N N . LEU A 1 249 ? 17.137 13.039 58.080 1.00 62.84 249 LEU A N 1
ATOM 2018 C CA . LEU A 1 249 ? 17.642 13.530 56.789 1.00 62.84 249 LEU A CA 1
ATOM 2019 C C . LEU A 1 249 ? 18.881 14.457 56.848 1.00 62.84 249 LEU A C 1
ATOM 2021 O O . LEU A 1 249 ? 19.366 14.860 55.792 1.00 62.84 249 LEU A O 1
ATOM 2025 N N . VAL A 1 250 ? 19.390 14.841 58.030 1.00 59.84 250 VAL A N 1
ATOM 2026 C CA . VAL A 1 250 ? 20.519 15.789 58.169 1.00 59.84 250 VAL A CA 1
ATOM 2027 C C . VAL A 1 250 ? 21.347 15.518 59.437 1.00 59.84 250 VAL A C 1
ATOM 2029 O O . VAL A 1 250 ? 20.829 15.616 60.547 1.00 59.84 250 VAL A O 1
ATOM 2032 N N . ASP A 1 251 ? 22.657 15.294 59.276 1.00 49.75 251 ASP A N 1
ATOM 2033 C CA . ASP A 1 251 ? 23.656 15.342 60.356 1.00 49.75 251 ASP A CA 1
ATOM 2034 C C . ASP A 1 251 ? 23.901 16.797 60.801 1.00 49.75 251 ASP A C 1
ATOM 2036 O O . ASP A 1 251 ? 24.475 17.612 60.074 1.00 49.75 251 ASP A O 1
ATOM 2040 N N . THR A 1 252 ? 23.519 17.145 62.029 1.00 45.38 252 THR A N 1
ATOM 2041 C CA . THR A 1 252 ? 23.660 18.497 62.608 1.00 45.38 252 THR A CA 1
ATOM 2042 C C . THR A 1 252 ? 25.097 18.931 62.957 1.00 45.38 252 THR A C 1
ATOM 2044 O O . THR A 1 252 ? 25.272 19.916 63.670 1.00 45.38 252 THR A O 1
ATOM 2047 N N . THR A 1 253 ? 26.152 18.255 62.485 1.00 44.78 253 THR A N 1
ATOM 2048 C CA . THR A 1 253 ? 27.538 18.511 62.948 1.00 44.78 253 THR A CA 1
ATOM 2049 C C . THR A 1 253 ? 28.547 18.929 61.876 1.00 44.78 253 THR A C 1
ATOM 2051 O O . THR A 1 253 ? 29.725 19.095 62.191 1.00 44.78 253 THR A O 1
ATOM 2054 N N . LYS A 1 254 ? 28.129 19.210 60.634 1.00 48.53 254 LYS A N 1
ATOM 2055 C CA . LYS A 1 254 ? 29.014 19.822 59.622 1.00 48.53 254 LYS A CA 1
ATOM 2056 C C . LYS A 1 254 ? 28.477 21.161 59.131 1.00 48.53 254 LYS A C 1
ATOM 2058 O O . LYS A 1 254 ? 27.812 21.278 58.108 1.00 48.53 254 LYS A O 1
ATOM 2063 N N . THR A 1 255 ? 28.830 22.200 59.877 1.00 40.28 255 THR A N 1
ATOM 2064 C CA . THR A 1 255 ? 28.806 23.599 59.452 1.00 40.28 255 THR A CA 1
ATOM 2065 C C . THR A 1 255 ? 29.826 23.810 58.328 1.00 40.28 255 THR A C 1
ATOM 2067 O O . THR A 1 255 ? 30.991 24.115 58.566 1.00 40.28 255 THR A O 1
ATOM 2070 N N . SER A 1 256 ? 29.377 23.686 57.084 1.00 42.69 256 SER A N 1
ATOM 2071 C CA . SER A 1 256 ? 29.929 24.437 55.956 1.00 42.69 256 SER A CA 1
ATOM 2072 C C . SER A 1 256 ? 28.850 25.404 55.493 1.00 42.69 256 SER A C 1
ATOM 2074 O O . SER A 1 256 ? 27.753 25.017 55.099 1.00 42.69 256 SER A O 1
ATOM 2076 N N . SER A 1 257 ? 29.163 26.679 55.642 1.00 47.47 257 SER A N 1
ATOM 2077 C CA . SER A 1 257 ? 28.350 27.847 55.352 1.00 47.47 257 SER A CA 1
ATOM 2078 C C . SER A 1 257 ? 27.961 27.957 53.875 1.00 47.47 257 SER A C 1
ATOM 2080 O O . SER A 1 257 ? 28.555 28.732 53.137 1.00 47.47 257 SER A O 1
ATOM 2082 N N . GLU A 1 258 ? 26.897 27.272 53.477 1.00 42.09 258 GLU A N 1
ATOM 2083 C CA . GLU A 1 258 ? 25.971 27.761 52.458 1.00 42.09 258 GLU A CA 1
ATOM 2084 C C . GLU A 1 258 ? 24.567 27.601 53.033 1.00 42.09 258 GLU A C 1
ATOM 2086 O O . GLU A 1 258 ? 24.035 26.500 53.156 1.00 42.09 258 GLU A O 1
ATOM 2091 N N . LYS A 1 259 ? 23.962 28.717 53.457 1.00 41.81 259 LYS A N 1
ATOM 2092 C CA . LYS A 1 259 ? 22.530 28.743 53.746 1.00 41.81 259 LYS A CA 1
ATOM 2093 C C . LYS A 1 259 ? 21.820 28.444 52.430 1.00 41.81 259 LYS A C 1
ATOM 2095 O O . LYS A 1 259 ? 21.570 29.364 51.652 1.00 41.81 259 LYS A O 1
ATOM 2100 N N . VAL A 1 260 ? 21.487 27.177 52.197 1.00 40.47 260 VAL A N 1
ATOM 2101 C CA . VAL A 1 260 ? 20.453 26.789 51.241 1.00 40.47 260 VAL A CA 1
ATOM 2102 C C . VAL A 1 260 ? 19.155 27.360 51.798 1.00 40.47 260 VAL A C 1
ATOM 2104 O O . VAL A 1 260 ? 18.443 26.743 52.585 1.00 40.47 260 VAL A O 1
ATOM 2107 N N . LEU A 1 261 ? 18.901 28.625 51.473 1.00 46.09 261 LEU A N 1
ATOM 2108 C CA . LEU A 1 261 ? 17.582 29.209 51.594 1.00 46.09 261 LEU A CA 1
ATOM 2109 C C . LEU A 1 261 ? 16.675 28.304 50.765 1.00 46.09 261 LEU A C 1
ATOM 2111 O O . LEU A 1 261 ? 16.864 28.204 49.551 1.00 46.09 261 LEU A O 1
ATOM 2115 N N . SER A 1 262 ? 15.691 27.660 51.400 1.00 38.91 262 SER A N 1
ATOM 2116 C CA . SER A 1 262 ? 14.523 27.166 50.673 1.00 38.91 262 SER A CA 1
ATOM 2117 C C . SER A 1 262 ? 14.109 28.284 49.713 1.00 38.91 262 SER A C 1
ATOM 2119 O O . SER A 1 262 ? 14.119 29.449 50.146 1.00 38.91 262 SER A O 1
ATOM 2121 N N . PRO A 1 263 ? 13.798 27.999 48.434 1.00 40.06 263 PRO A N 1
ATOM 2122 C CA . PRO A 1 263 ? 13.349 29.046 47.530 1.00 40.06 263 PRO A CA 1
ATOM 2123 C C . PRO A 1 263 ? 12.250 29.803 48.264 1.00 40.06 263 PRO A C 1
ATOM 2125 O O . PRO A 1 263 ? 11.300 29.182 48.749 1.00 40.06 263 PRO A O 1
ATOM 2128 N N . ARG A 1 264 ? 12.458 31.113 48.482 1.00 42.78 264 ARG A N 1
ATOM 2129 C CA . ARG A 1 264 ? 11.499 31.946 49.212 1.00 42.78 264 ARG A CA 1
ATOM 2130 C C . ARG A 1 264 ? 10.139 31.618 48.622 1.00 42.78 264 ARG A C 1
ATOM 2132 O O . ARG A 1 264 ? 9.956 31.822 47.423 1.00 42.78 264 ARG A O 1
ATOM 2139 N N . ARG A 1 265 ? 9.215 31.091 49.438 1.00 41.94 265 ARG A N 1
ATOM 2140 C CA . ARG A 1 265 ? 7.806 31.003 49.048 1.00 41.94 265 ARG A CA 1
ATOM 2141 C C . ARG A 1 265 ? 7.475 32.398 48.525 1.00 41.94 265 ARG A C 1
ATOM 2143 O O . ARG A 1 265 ? 7.645 33.343 49.304 1.00 41.94 265 ARG A O 1
ATOM 2150 N N . PRO A 1 266 ? 7.142 32.571 47.234 1.00 41.34 266 PRO A N 1
ATOM 2151 C CA . PRO A 1 266 ? 6.800 33.885 46.741 1.00 41.34 266 PRO A CA 1
ATOM 2152 C C . PRO A 1 266 ? 5.646 34.352 47.617 1.00 41.34 266 PRO A C 1
ATOM 2154 O O . PRO A 1 266 ? 4.607 33.699 47.712 1.00 41.34 266 PRO A O 1
ATOM 2157 N N . VAL A 1 267 ? 5.900 35.428 48.356 1.00 46.09 267 VAL A N 1
ATOM 2158 C CA . VAL A 1 267 ? 4.869 36.158 49.077 1.00 46.09 267 VAL A CA 1
ATOM 2159 C C . VAL A 1 267 ? 3.766 36.410 48.056 1.00 46.09 267 VAL A C 1
ATOM 2161 O O . VAL A 1 267 ? 4.064 36.821 46.932 1.00 46.09 267 VAL A O 1
ATOM 2164 N N . ALA A 1 268 ? 2.525 36.079 48.411 1.00 49.06 268 ALA A N 1
ATOM 2165 C CA . ALA A 1 268 ? 1.359 36.279 47.562 1.00 49.06 268 ALA A CA 1
ATOM 2166 C C . ALA A 1 268 ? 1.295 37.756 47.139 1.00 49.06 268 ALA A C 1
ATOM 2168 O O . ALA A 1 268 ? 0.873 38.618 47.901 1.00 49.06 268 ALA A O 1
ATOM 2169 N N . GLY A 1 269 ? 1.820 38.052 45.954 1.00 50.38 269 GLY A N 1
ATOM 2170 C CA . GLY A 1 269 ? 2.040 39.425 45.501 1.00 50.38 269 GLY A CA 1
ATOM 2171 C C . GLY A 1 269 ? 2.528 39.548 44.060 1.00 50.38 269 GLY A C 1
ATOM 2172 O O . GLY A 1 269 ? 2.696 40.655 43.565 1.00 50.38 269 GLY A O 1
ATOM 2173 N N . SER A 1 270 ? 2.715 38.439 43.349 1.00 47.16 270 SER A N 1
ATOM 2174 C CA . SER A 1 270 ? 2.840 38.457 41.897 1.00 47.16 270 SER A CA 1
ATOM 2175 C C . SER A 1 270 ? 2.119 37.233 41.370 1.00 47.16 270 SER A C 1
ATOM 2177 O O . SER A 1 270 ? 2.480 36.103 41.701 1.00 47.16 270 SER A O 1
ATOM 2179 N N . ALA A 1 271 ? 1.033 37.467 40.638 1.00 51.91 271 ALA A N 1
ATOM 2180 C CA . ALA A 1 271 ? 0.310 36.424 39.944 1.00 51.91 271 ALA A CA 1
ATOM 2181 C C . ALA A 1 271 ? 1.285 35.759 38.968 1.00 51.91 271 ALA A C 1
ATOM 2183 O O . ALA A 1 271 ? 1.525 36.265 37.872 1.00 51.91 271 ALA A O 1
ATOM 2184 N N . ALA A 1 272 ? 1.844 34.609 39.360 1.00 50.59 272 ALA A N 1
ATOM 2185 C CA . ALA A 1 272 ? 2.193 33.604 38.375 1.00 50.59 272 ALA A CA 1
ATOM 2186 C C . ALA A 1 272 ? 0.950 33.486 37.496 1.00 50.59 272 ALA A C 1
ATOM 2188 O O . ALA A 1 272 ? -0.146 33.314 38.034 1.00 50.59 272 ALA A O 1
ATOM 2189 N N . ILE A 1 273 ? 1.104 33.714 36.192 1.00 59.19 273 ILE A N 1
ATOM 2190 C CA . ILE A 1 273 ? 0.027 33.561 35.222 1.00 59.19 273 ILE A CA 1
ATOM 2191 C C . ILE A 1 273 ? -0.439 32.118 35.388 1.00 59.19 273 ILE A C 1
ATOM 2193 O O . ILE A 1 273 ? 0.168 31.193 34.851 1.00 59.19 273 ILE A O 1
ATOM 2197 N N . LEU A 1 274 ? -1.462 31.916 36.220 1.00 53.56 274 LEU A N 1
ATOM 2198 C CA . LEU A 1 274 ? -2.205 30.678 36.261 1.00 53.56 274 LEU A CA 1
ATOM 2199 C C . LEU A 1 274 ? -2.600 30.460 34.804 1.00 53.56 274 LEU A C 1
ATOM 2201 O O . LEU A 1 274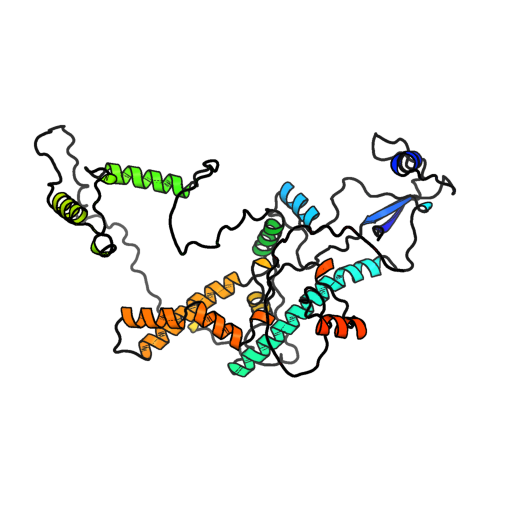 ? -3.104 31.414 34.190 1.00 53.56 274 LEU A O 1
ATOM 2205 N N . PRO A 1 275 ? -2.329 29.278 34.215 1.00 57.78 275 PRO A N 1
ATOM 2206 C CA . PRO A 1 275 ? -2.906 28.983 32.919 1.00 57.78 275 PRO A CA 1
ATOM 2207 C C . PRO A 1 275 ? -4.390 29.341 33.031 1.00 57.78 275 PRO A C 1
ATOM 2209 O O . PRO A 1 275 ? -5.005 28.994 34.050 1.00 57.78 275 PRO A O 1
ATOM 2212 N N . PRO A 1 276 ? -4.931 30.138 32.088 1.00 66.31 276 PRO A N 1
ATOM 2213 C CA . PRO A 1 276 ? -6.313 30.572 32.172 1.00 66.31 276 PRO A CA 1
ATOM 2214 C C . PRO A 1 276 ? -7.163 29.336 32.466 1.00 66.31 276 PRO A C 1
ATOM 2216 O O . PRO A 1 276 ? -6.882 28.284 31.878 1.00 66.31 276 PRO A O 1
ATOM 2219 N N . PRO A 1 277 ? -8.122 29.424 33.408 1.00 61.75 277 PRO A N 1
ATOM 2220 C CA . PRO A 1 277 ? -8.929 28.276 33.793 1.00 61.75 277 PRO A CA 1
ATOM 2221 C C . PRO A 1 277 ? -9.418 27.616 32.513 1.00 61.75 277 PRO A C 1
ATOM 2223 O O . PRO A 1 277 ? -9.952 28.312 31.644 1.00 61.75 277 PRO A O 1
ATOM 2226 N N . VAL A 1 278 ? -9.129 26.318 32.364 1.00 60.38 278 VAL A N 1
ATOM 2227 C CA . VAL A 1 278 ? -9.480 25.560 31.164 1.00 60.38 278 VAL A CA 1
ATOM 2228 C C . VAL A 1 278 ? -10.972 25.767 30.962 1.00 60.38 278 VAL A C 1
ATOM 2230 O O . VAL A 1 278 ? -11.790 25.280 31.740 1.00 60.38 278 VAL A O 1
ATOM 2233 N N . LYS A 1 279 ? -11.327 26.583 29.967 1.00 61.84 279 LYS A N 1
ATOM 2234 C CA . LYS A 1 279 ? -12.713 26.751 29.562 1.00 61.84 279 LYS A CA 1
ATOM 2235 C C . LYS A 1 279 ? -13.073 25.451 28.871 1.00 61.84 279 LYS A C 1
ATOM 2237 O O . LYS A 1 279 ? -12.715 25.250 27.714 1.00 61.84 279 LYS A O 1
ATOM 2242 N N . TYR A 1 280 ? -13.696 24.552 29.620 1.00 57.19 280 TYR A N 1
ATOM 2243 C CA . TYR A 1 280 ? -14.331 23.380 29.054 1.00 57.19 280 TYR A CA 1
ATOM 2244 C C . TYR A 1 280 ? -15.474 23.883 28.179 1.00 57.19 280 TYR A C 1
ATOM 2246 O O . TYR A 1 280 ? -16.458 24.431 28.671 1.00 57.19 280 TYR A O 1
ATOM 2254 N N . ASP A 1 281 ? -15.288 23.801 26.865 1.00 65.94 281 ASP A N 1
ATOM 2255 C CA . ASP A 1 281 ? -16.417 23.855 25.955 1.00 65.94 281 ASP A CA 1
ATOM 2256 C C . ASP A 1 281 ? -17.026 22.454 25.949 1.00 65.94 281 ASP A C 1
ATOM 2258 O O . ASP A 1 281 ? -16.485 21.528 25.343 1.00 65.94 281 ASP A O 1
ATOM 2262 N N . ASP A 1 282 ? -18.138 22.291 26.664 1.00 62.44 282 ASP A N 1
ATOM 2263 C CA . ASP A 1 282 ? -18.883 21.028 26.730 1.00 62.44 282 ASP A CA 1
ATOM 2264 C C . ASP A 1 282 ? -19.457 20.625 25.357 1.00 62.44 282 ASP A C 1
ATOM 2266 O O . ASP A 1 282 ? -20.014 19.536 25.183 1.00 62.44 282 ASP A O 1
ATOM 2270 N N . LYS A 1 283 ? -19.331 21.493 24.345 1.00 65.19 283 LYS A N 1
ATOM 2271 C CA . LYS A 1 283 ? -19.762 21.225 22.979 1.00 65.19 283 LYS A CA 1
ATOM 2272 C C . LYS A 1 283 ? -18.642 20.566 22.194 1.00 65.19 283 LYS A C 1
ATOM 2274 O O . LYS A 1 283 ? -17.806 21.206 21.559 1.00 65.19 283 LYS A O 1
ATOM 2279 N N . ILE A 1 284 ? -18.693 19.242 22.130 1.00 65.62 284 ILE A N 1
ATOM 2280 C CA . ILE A 1 284 ? -17.875 18.496 21.178 1.00 65.62 284 ILE A CA 1
ATOM 2281 C C . ILE A 1 284 ? -18.418 18.777 19.768 1.00 65.62 284 ILE A C 1
ATOM 2283 O O . ILE A 1 284 ? -19.422 18.201 19.352 1.00 65.62 284 ILE A O 1
ATOM 2287 N N . ALA A 1 285 ? -17.742 19.647 19.013 1.00 73.25 285 ALA A N 1
ATOM 2288 C CA . ALA A 1 285 ? -18.166 20.092 17.678 1.00 73.25 285 ALA A CA 1
ATOM 2289 C C . ALA A 1 285 ? -18.382 18.955 16.655 1.00 73.25 285 ALA A C 1
ATOM 2291 O O . ALA A 1 285 ? -19.020 19.156 15.626 1.00 73.25 285 ALA A O 1
ATOM 2292 N N . ILE A 1 286 ? -17.851 17.752 16.906 1.00 68.94 286 ILE A N 1
ATOM 2293 C CA . ILE A 1 286 ? -18.115 16.575 16.067 1.00 68.94 286 ILE A CA 1
ATOM 2294 C C . ILE A 1 286 ? -19.514 15.988 16.302 1.00 68.94 286 ILE A C 1
ATOM 2296 O O . ILE A 1 286 ? -20.111 15.471 15.366 1.00 68.94 286 ILE A O 1
ATOM 2300 N N . LEU A 1 287 ? -20.051 16.104 17.523 1.00 68.56 287 LEU A N 1
ATOM 2301 C CA . LEU A 1 287 ? -21.372 15.592 17.900 1.00 68.56 287 LEU A CA 1
ATOM 2302 C C . LEU A 1 287 ? -22.507 16.515 17.441 1.00 68.56 287 LEU A C 1
ATOM 2304 O O . LEU A 1 287 ? -23.653 16.085 17.376 1.00 68.56 287 LEU A O 1
ATOM 2308 N N . SER A 1 288 ? -22.198 17.771 17.110 1.00 72.69 288 SER A N 1
ATOM 2309 C CA . SER A 1 288 ? -23.158 18.719 16.537 1.00 72.69 288 SER A CA 1
ATOM 2310 C C . SER A 1 288 ? -23.275 18.625 15.012 1.00 72.69 288 SER A C 1
ATOM 2312 O O . SER A 1 288 ? -24.149 19.271 14.433 1.00 72.69 288 SER A O 1
ATOM 2314 N N . LYS A 1 289 ? -22.427 17.832 14.340 1.00 75.00 289 LYS A N 1
ATOM 2315 C CA . LYS A 1 289 ? -22.535 17.603 12.893 1.00 75.00 289 LYS A CA 1
ATOM 2316 C C . LYS A 1 289 ? -23.690 16.651 12.598 1.00 75.00 289 LYS A C 1
ATOM 2318 O O . LYS A 1 289 ? -23.760 15.555 13.148 1.00 75.00 289 LYS A O 1
ATOM 2323 N N . THR A 1 290 ? -24.570 17.042 11.681 1.00 68.25 290 THR A N 1
ATOM 2324 C CA . THR A 1 290 ? -25.609 16.147 11.166 1.00 68.25 290 THR A CA 1
ATOM 2325 C C . THR A 1 290 ? -24.965 15.063 10.297 1.00 68.25 290 THR A C 1
ATOM 2327 O O . THR A 1 290 ? -24.197 15.411 9.394 1.00 68.25 290 THR A O 1
ATOM 2330 N N . PRO A 1 291 ? -25.251 13.772 10.534 1.00 67.12 291 PRO A N 1
ATOM 2331 C CA . PRO A 1 291 ? -24.713 12.695 9.714 1.00 67.12 291 PRO A CA 1
ATOM 2332 C C . PRO A 1 291 ? -25.189 12.849 8.266 1.00 67.12 291 PRO A C 1
ATOM 2334 O O . PRO A 1 291 ? -26.370 13.084 8.008 1.00 67.12 291 PRO A O 1
ATOM 2337 N N . THR A 1 292 ? -24.269 12.725 7.312 1.00 67.75 292 THR A N 1
ATOM 2338 C CA . THR A 1 292 ? -24.602 12.729 5.887 1.00 67.75 292 THR A CA 1
ATOM 2339 C C . THR A 1 292 ? -25.453 11.501 5.561 1.00 67.75 292 THR A C 1
ATOM 2341 O O . THR A 1 292 ? -25.097 10.385 5.934 1.00 67.75 292 THR A O 1
ATOM 2344 N N . ALA A 1 293 ? -26.535 11.671 4.798 1.00 68.81 293 ALA A N 1
ATOM 2345 C CA . ALA A 1 293 ? -27.439 10.573 4.417 1.00 68.81 293 ALA A CA 1
ATOM 2346 C C . ALA A 1 293 ? -26.785 9.476 3.541 1.00 68.81 293 ALA A C 1
ATOM 2348 O O . ALA A 1 293 ? -27.383 8.433 3.270 1.00 68.81 293 ALA A O 1
ATOM 2349 N N . ARG A 1 294 ? -25.550 9.706 3.084 1.00 74.62 294 ARG A N 1
ATOM 2350 C CA . ARG A 1 294 ? -24.802 8.841 2.169 1.00 74.62 294 ARG A CA 1
ATOM 2351 C C . ARG A 1 294 ? -24.136 7.644 2.860 1.00 74.62 294 ARG A C 1
ATOM 2353 O O . ARG A 1 294 ? -23.973 6.604 2.228 1.00 74.62 294 ARG A O 1
ATOM 2360 N N . GLY A 1 295 ? -23.854 7.740 4.162 1.00 81.50 295 GLY A N 1
ATOM 2361 C CA . GLY A 1 295 ? -23.135 6.704 4.913 1.00 81.50 295 GLY A CA 1
ATOM 2362 C C . GLY A 1 295 ? -21.609 6.774 4.727 1.00 81.50 295 GLY A C 1
ATOM 2363 O O . GLY A 1 295 ? -21.096 7.830 4.358 1.00 81.50 295 GLY A O 1
ATOM 2364 N N . PRO A 1 296 ? -20.872 5.684 5.018 1.00 87.25 296 PRO A N 1
ATOM 2365 C CA . PRO A 1 296 ? -19.415 5.657 4.894 1.00 87.25 296 PRO A CA 1
ATOM 2366 C C . PRO A 1 296 ? -18.964 5.739 3.430 1.00 87.25 296 PRO A C 1
ATOM 2368 O O . PRO A 1 296 ? -19.526 5.070 2.562 1.00 87.25 296 PRO A O 1
ATOM 2371 N N . GLU A 1 297 ? -17.925 6.528 3.164 1.00 88.50 297 GLU A N 1
ATOM 2372 C CA . GLU A 1 297 ? -17.346 6.689 1.828 1.00 88.50 297 GLU A CA 1
ATOM 2373 C C . GLU A 1 297 ? -16.417 5.517 1.478 1.00 88.50 297 GLU A C 1
ATOM 2375 O O . GLU A 1 297 ? -15.694 4.988 2.326 1.00 88.50 297 GLU A O 1
ATOM 2380 N N . LEU A 1 298 ? -16.390 5.125 0.199 1.00 89.94 298 LEU A N 1
ATOM 2381 C CA . LEU A 1 298 ? -15.599 3.976 -0.257 1.00 89.94 298 LEU A CA 1
ATOM 2382 C C . LEU A 1 298 ? -14.092 4.162 -0.009 1.00 89.94 298 LEU A C 1
ATOM 2384 O O . LEU A 1 298 ? -13.410 3.218 0.392 1.00 89.94 298 LEU A O 1
ATOM 2388 N N . ARG A 1 299 ? -13.580 5.387 -0.193 1.00 90.94 299 ARG A N 1
ATOM 2389 C CA . ARG A 1 299 ? -12.175 5.739 0.081 1.00 90.94 299 ARG A CA 1
ATOM 2390 C C . ARG A 1 299 ? -11.755 5.422 1.522 1.00 90.94 299 ARG A C 1
ATOM 2392 O O . ARG A 1 299 ? -10.646 4.936 1.733 1.00 90.94 299 ARG A O 1
ATOM 2399 N N . ASP A 1 300 ? -12.648 5.636 2.486 1.00 91.25 300 ASP A N 1
ATOM 2400 C CA . ASP A 1 300 ? -12.357 5.475 3.910 1.00 91.25 300 ASP A CA 1
ATOM 2401 C C . ASP A 1 300 ? -12.347 3.992 4.284 1.00 91.25 300 ASP A C 1
ATOM 2403 O O . ASP A 1 300 ? -11.485 3.544 5.040 1.00 91.25 300 ASP A O 1
ATOM 2407 N N . ILE A 1 301 ? -13.255 3.205 3.695 1.00 92.88 301 ILE A N 1
ATOM 2408 C CA . ILE A 1 301 ? -13.291 1.748 3.879 1.00 92.88 301 ILE A CA 1
ATOM 2409 C C . ILE A 1 301 ? -12.045 1.091 3.276 1.00 92.88 301 ILE A C 1
ATOM 2411 O O . ILE A 1 301 ? -11.429 0.244 3.922 1.00 92.88 301 ILE A O 1
ATOM 2415 N N . VAL A 1 302 ? -11.628 1.500 2.073 1.00 93.56 302 VAL A N 1
ATOM 2416 C CA . VAL A 1 302 ? -10.385 1.003 1.457 1.00 93.56 302 VAL A CA 1
ATOM 2417 C C . VAL A 1 302 ? -9.177 1.334 2.333 1.00 93.56 302 VAL A C 1
ATOM 2419 O O . VAL A 1 302 ? -8.331 0.465 2.556 1.00 93.56 302 VAL A O 1
ATOM 2422 N N . ALA A 1 303 ? -9.102 2.558 2.863 1.00 92.62 303 ALA A N 1
ATOM 2423 C CA . ALA A 1 303 ? -8.016 2.952 3.753 1.00 92.62 303 ALA A CA 1
ATOM 2424 C C . ALA A 1 303 ? -8.000 2.131 5.051 1.00 92.62 303 ALA A C 1
ATOM 2426 O O . ALA A 1 303 ? -6.946 1.639 5.449 1.00 92.62 303 ALA A O 1
ATOM 2427 N N . ALA A 1 304 ? -9.166 1.894 5.655 1.00 93.44 304 ALA A N 1
ATOM 2428 C CA . ALA A 1 304 ? -9.301 1.074 6.858 1.00 93.44 304 ALA A CA 1
ATOM 2429 C C . ALA A 1 304 ? -8.942 -0.410 6.637 1.00 93.44 304 ALA A C 1
ATOM 2431 O O . ALA A 1 304 ? -8.505 -1.082 7.570 1.00 93.44 304 ALA A O 1
ATOM 2432 N N . LEU A 1 305 ? -9.095 -0.928 5.413 1.00 93.00 305 LEU A N 1
ATOM 2433 C CA . LEU A 1 305 ? -8.714 -2.299 5.051 1.00 93.00 305 LEU A CA 1
ATOM 2434 C C . LEU A 1 305 ? -7.225 -2.461 4.713 1.00 93.00 305 LEU A C 1
ATOM 2436 O O . LEU A 1 305 ? -6.763 -3.589 4.529 1.00 93.00 305 LEU A O 1
ATOM 2440 N N . THR A 1 306 ? -6.472 -1.366 4.627 1.00 92.31 306 THR A N 1
ATOM 2441 C CA . THR A 1 306 ? -5.089 -1.365 4.140 1.00 92.31 306 THR A CA 1
ATOM 2442 C C . THR A 1 306 ? -4.120 -1.188 5.303 1.00 92.31 306 THR A C 1
ATOM 2444 O O . THR A 1 306 ? -4.120 -0.162 5.987 1.00 92.31 306 THR A O 1
ATOM 2447 N N . THR A 1 307 ? -3.299 -2.206 5.569 1.00 91.25 307 THR A N 1
ATOM 2448 C CA . THR A 1 307 ? -2.346 -2.160 6.687 1.00 91.25 307 THR A CA 1
ATOM 2449 C C . THR A 1 307 ? -1.086 -1.382 6.319 1.00 91.25 307 THR A C 1
ATOM 2451 O O . THR A 1 307 ? -0.774 -1.179 5.147 1.00 91.25 307 THR A O 1
ATOM 2454 N N . ILE A 1 308 ? -0.307 -1.004 7.332 1.00 87.62 308 ILE A N 1
ATOM 2455 C CA . ILE A 1 308 ? 0.988 -0.329 7.160 1.00 87.62 308 ILE A CA 1
ATOM 2456 C C . ILE A 1 308 ? 1.949 -1.183 6.313 1.00 87.62 308 ILE A C 1
ATOM 2458 O O . ILE A 1 308 ? 2.610 -0.665 5.418 1.00 87.62 308 ILE A O 1
ATOM 2462 N N . ASN A 1 309 ? 1.967 -2.502 6.532 1.00 86.56 309 ASN A N 1
ATOM 2463 C CA . ASN A 1 309 ? 2.867 -3.437 5.844 1.00 86.56 309 ASN A CA 1
ATOM 2464 C C . ASN A 1 309 ? 2.566 -3.599 4.346 1.00 86.56 309 ASN A C 1
ATOM 2466 O O . ASN A 1 309 ? 3.389 -4.146 3.609 1.00 86.56 309 ASN A O 1
ATOM 2470 N N . SER A 1 310 ? 1.406 -3.128 3.883 1.00 85.75 310 SER A N 1
ATOM 2471 C CA . SER A 1 310 ? 1.076 -3.128 2.459 1.00 85.75 310 SER A CA 1
ATOM 2472 C C . SER A 1 310 ? 1.876 -2.089 1.666 1.00 85.75 310 SER A C 1
ATOM 2474 O O . SER A 1 310 ? 1.953 -2.191 0.442 1.00 85.75 310 SER A O 1
ATOM 2476 N N . ASN A 1 311 ? 2.503 -1.123 2.352 1.00 84.62 311 ASN A N 1
ATOM 2477 C CA . ASN A 1 311 ? 3.302 -0.054 1.754 1.00 84.62 311 ASN A CA 1
ATOM 2478 C C . ASN A 1 311 ? 2.573 0.673 0.600 1.00 84.62 311 ASN A C 1
ATOM 2480 O O . ASN A 1 311 ? 3.185 0.960 -0.429 1.00 84.62 311 ASN A O 1
ATOM 2484 N N . ASP A 1 312 ? 1.272 0.934 0.765 1.00 88.81 312 ASP A N 1
ATOM 2485 C CA . ASP A 1 312 ? 0.440 1.719 -0.160 1.00 88.81 312 ASP A CA 1
ATOM 2486 C C . ASP A 1 312 ? 0.467 3.228 0.193 1.00 88.81 312 ASP A C 1
ATOM 2488 O O . ASP A 1 312 ? 1.095 3.645 1.166 1.00 88.81 312 ASP A O 1
ATOM 2492 N N . THR A 1 313 ? -0.212 4.080 -0.578 1.00 88.50 313 THR A N 1
ATOM 2493 C CA . THR A 1 313 ? -0.232 5.543 -0.365 1.00 88.50 313 THR A CA 1
ATOM 2494 C C . THR A 1 313 ? -1.150 6.013 0.771 1.00 88.50 313 THR A C 1
ATOM 2496 O O . THR A 1 313 ? -1.256 7.213 1.023 1.00 88.50 313 THR A O 1
ATOM 2499 N N . PHE A 1 314 ? -1.868 5.099 1.416 1.00 90.25 314 PHE A N 1
ATOM 2500 C CA . PHE A 1 314 ? -2.759 5.331 2.555 1.00 90.25 314 PHE A CA 1
ATOM 2501 C C . PHE A 1 314 ? -2.755 4.072 3.431 1.00 90.25 314 PHE A C 1
ATOM 2503 O O . PHE A 1 314 ? -2.451 2.974 2.964 1.00 90.25 314 PHE A O 1
ATOM 2510 N N . ASN A 1 315 ? -3.094 4.224 4.707 1.00 90.81 315 ASN A N 1
ATOM 2511 C CA . ASN A 1 315 ? -3.121 3.128 5.668 1.00 90.81 315 ASN A CA 1
ATOM 2512 C C . ASN A 1 315 ? -4.225 3.342 6.718 1.00 90.81 315 ASN A C 1
ATOM 2514 O O . ASN A 1 315 ? -4.861 4.400 6.781 1.00 90.81 315 ASN A O 1
ATOM 2518 N N . LEU A 1 316 ? -4.427 2.332 7.560 1.00 93.25 316 LEU A N 1
ATOM 2519 C CA . LEU A 1 316 ? -5.440 2.347 8.611 1.00 93.25 316 LEU A CA 1
ATOM 2520 C C . LEU A 1 316 ? -5.061 3.142 9.872 1.00 93.25 316 LEU A C 1
ATOM 2522 O O . LEU A 1 316 ? -5.934 3.325 10.711 1.00 93.25 316 LEU A O 1
ATOM 2526 N N . GLU A 1 317 ? -3.829 3.650 10.032 1.00 90.44 317 GLU A N 1
ATOM 2527 C CA . GLU A 1 317 ? -3.339 4.222 11.311 1.00 90.44 317 GLU A CA 1
ATOM 2528 C C . GLU A 1 317 ? -4.248 5.331 11.857 1.00 90.44 317 GLU A C 1
ATOM 2530 O O . GLU A 1 317 ? -4.569 5.388 13.048 1.00 90.44 317 GLU A O 1
ATOM 2535 N N . ARG A 1 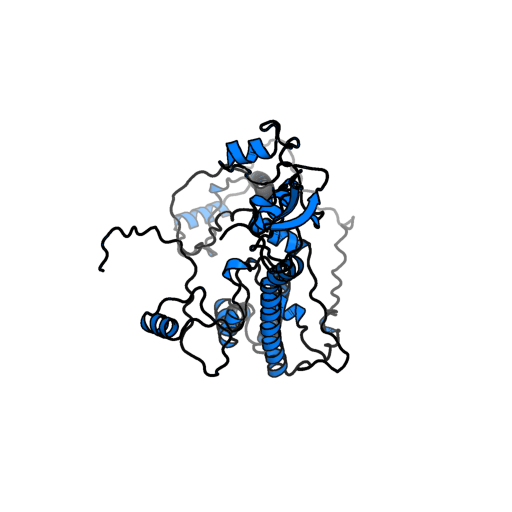318 ? -4.701 6.225 10.970 1.00 90.19 318 ARG A N 1
ATOM 2536 C CA . ARG A 1 318 ? -5.594 7.333 11.340 1.00 90.19 318 ARG A CA 1
ATOM 2537 C C . ARG A 1 318 ? -6.972 6.828 11.766 1.00 90.19 318 ARG A C 1
ATOM 2539 O O . ARG A 1 318 ? -7.531 7.326 12.743 1.00 90.19 318 ARG A O 1
ATOM 2546 N N . ALA A 1 319 ? -7.506 5.848 11.037 1.00 90.56 319 ALA A N 1
ATOM 2547 C CA . ALA A 1 319 ? -8.800 5.243 11.329 1.00 90.56 319 ALA A CA 1
ATOM 2548 C C . ALA A 1 319 ? -8.749 4.415 12.622 1.00 90.56 319 ALA A C 1
ATOM 2550 O O . ALA A 1 319 ? -9.673 4.490 13.428 1.00 90.56 319 ALA A O 1
ATOM 2551 N N . GLU A 1 320 ? -7.652 3.697 12.860 1.00 93.50 320 GLU A N 1
ATOM 2552 C CA . GLU A 1 320 ? -7.390 2.937 14.081 1.00 93.50 320 GLU A CA 1
ATOM 2553 C C . GLU A 1 320 ? -7.303 3.857 15.299 1.00 93.50 320 GLU A C 1
ATOM 2555 O O . GLU A 1 320 ? -7.997 3.628 16.284 1.00 93.50 320 GLU A O 1
ATOM 2560 N N . THR A 1 321 ? -6.529 4.942 15.215 1.00 92.44 321 THR A N 1
ATOM 2561 C CA . THR A 1 321 ? -6.370 5.901 16.324 1.00 92.44 321 THR A CA 1
ATOM 2562 C C . THR A 1 321 ? -7.711 6.523 16.731 1.00 92.44 321 THR A C 1
ATOM 2564 O O . THR A 1 321 ? -8.037 6.634 17.920 1.00 92.44 321 THR A O 1
ATOM 2567 N N . LEU A 1 322 ? -8.516 6.917 15.738 1.00 91.25 322 LEU A N 1
ATOM 2568 C CA . LEU A 1 322 ? -9.853 7.460 15.970 1.00 91.25 322 LEU A CA 1
ATOM 2569 C C . LEU A 1 322 ? -10.809 6.386 16.510 1.00 91.25 322 LEU A C 1
ATOM 2571 O O . LEU A 1 322 ? -11.546 6.640 17.464 1.00 91.25 322 LEU A O 1
ATOM 2575 N N . GLY A 1 323 ? -10.780 5.192 15.918 1.00 92.75 323 GLY A N 1
ATOM 2576 C CA . GLY A 1 323 ? -11.620 4.059 16.289 1.00 92.75 323 GLY A CA 1
ATOM 2577 C C . GLY A 1 323 ? -11.357 3.559 17.707 1.00 92.75 323 GLY A C 1
ATOM 2578 O O . GLY A 1 323 ? -12.312 3.323 18.442 1.00 92.75 323 GLY A O 1
ATOM 2579 N N . ASP A 1 324 ? -10.096 3.468 18.130 1.00 93.50 324 ASP A N 1
ATOM 2580 C CA . ASP A 1 324 ? -9.705 3.073 19.489 1.00 93.50 324 ASP A CA 1
ATOM 2581 C C . ASP A 1 324 ? -10.216 4.079 20.529 1.00 93.50 324 ASP A C 1
ATOM 2583 O O . ASP A 1 324 ? -10.840 3.704 21.527 1.00 93.50 324 ASP A O 1
ATOM 2587 N N . SER A 1 325 ? -10.042 5.374 20.254 1.00 92.62 325 SER A N 1
ATOM 2588 C CA . SER A 1 325 ? -10.546 6.446 21.119 1.00 92.62 325 SER A CA 1
ATOM 2589 C C . SER A 1 325 ? -12.074 6.414 21.223 1.00 92.62 325 SER A C 1
ATOM 2591 O O . SER A 1 325 ? -12.632 6.471 22.324 1.00 92.62 325 SER A O 1
ATOM 2593 N N . PHE A 1 326 ? -12.762 6.263 20.087 1.00 92.19 326 PHE A N 1
ATOM 2594 C CA . PHE A 1 326 ? -14.221 6.183 20.034 1.00 92.19 326 PHE A CA 1
ATOM 2595 C C . PHE A 1 326 ? -14.757 4.937 20.747 1.00 92.19 326 PHE A C 1
ATOM 2597 O O . PHE A 1 326 ? -15.694 5.035 21.538 1.00 92.19 326 PHE A O 1
ATOM 2604 N N . LEU A 1 327 ? -14.146 3.773 20.526 1.00 93.81 327 LEU A N 1
ATOM 2605 C CA . LEU A 1 327 ? -14.553 2.517 21.149 1.00 93.81 327 LEU A CA 1
ATOM 2606 C C . LEU A 1 327 ? -14.358 2.565 22.669 1.00 93.81 327 LEU A C 1
ATOM 2608 O O . LEU A 1 327 ? -15.243 2.145 23.418 1.00 93.81 327 LEU A O 1
ATOM 2612 N N . LYS A 1 328 ? -13.241 3.136 23.137 1.00 93.25 328 LYS A N 1
ATOM 2613 C CA . LYS A 1 328 ? -12.990 3.379 24.566 1.00 93.25 328 LYS A CA 1
ATOM 2614 C C . LYS A 1 328 ? -14.034 4.302 25.182 1.00 93.25 328 LYS A C 1
ATOM 2616 O O . LYS A 1 328 ? -14.471 4.023 26.300 1.00 93.25 328 LYS A O 1
ATOM 2621 N N . PHE A 1 329 ? -14.420 5.366 24.480 1.00 92.31 329 PHE A N 1
ATOM 2622 C CA . PHE A 1 329 ? -15.451 6.302 24.925 1.00 92.31 329 PHE A CA 1
ATOM 2623 C C . PHE A 1 329 ? -16.836 5.641 24.976 1.00 92.31 329 PHE A C 1
ATOM 2625 O O . PHE A 1 329 ? -17.478 5.650 26.025 1.00 92.31 329 PHE A O 1
ATOM 2632 N N . ALA A 1 330 ? -17.264 4.995 23.889 1.00 92.19 330 ALA A N 1
ATOM 2633 C CA . ALA A 1 330 ? -18.562 4.330 23.796 1.00 92.19 330 ALA A CA 1
ATOM 2634 C C . ALA A 1 330 ? -18.709 3.197 24.826 1.00 92.19 330 ALA A C 1
ATOM 2636 O O . ALA A 1 330 ? -19.742 3.095 25.489 1.00 92.19 330 ALA A O 1
ATOM 2637 N N . ALA A 1 331 ? -17.665 2.381 25.015 1.00 93.94 331 ALA A N 1
ATOM 2638 C CA . ALA A 1 331 ? -17.649 1.337 26.037 1.00 93.94 331 ALA A CA 1
ATOM 2639 C C . ALA A 1 331 ? -17.733 1.923 27.454 1.00 93.94 331 ALA A C 1
ATOM 2641 O O . ALA A 1 331 ? -18.493 1.415 28.275 1.00 93.94 331 ALA A O 1
ATOM 2642 N N . SER A 1 332 ? -16.995 3.003 27.735 1.00 92.81 332 SER A N 1
ATOM 2643 C CA . SER A 1 332 ? -17.073 3.706 29.021 1.00 92.81 332 SER A CA 1
ATOM 2644 C C . SER A 1 332 ? -18.476 4.243 29.294 1.00 92.81 332 SER A C 1
ATOM 2646 O O . SER A 1 332 ? -19.014 3.989 30.368 1.00 92.81 332 SER A O 1
ATOM 2648 N N . LEU A 1 333 ? -19.090 4.921 28.322 1.00 92.31 333 LEU A N 1
ATOM 2649 C CA . LEU A 1 333 ? -20.433 5.481 28.464 1.00 92.31 333 LEU A CA 1
ATOM 2650 C C . LEU A 1 333 ? -21.482 4.381 28.684 1.00 92.31 333 LEU A C 1
ATOM 2652 O O . LEU A 1 333 ? -22.313 4.475 29.585 1.00 92.31 333 LEU A O 1
ATOM 2656 N N . TYR A 1 334 ? -21.410 3.302 27.901 1.00 93.50 334 TYR A N 1
ATOM 2657 C CA . TYR A 1 334 ? -22.307 2.158 28.040 1.00 93.50 334 TYR A CA 1
ATOM 2658 C C . TYR A 1 334 ? -22.198 1.496 29.419 1.00 93.50 334 TYR A C 1
ATOM 2660 O O . TYR A 1 334 ? -23.219 1.207 30.041 1.00 93.50 334 TYR A O 1
ATOM 2668 N N . LEU A 1 335 ? -20.977 1.269 29.912 1.00 94.19 335 LEU A N 1
ATOM 2669 C CA . LEU A 1 335 ? -20.757 0.646 31.219 1.00 94.19 335 LEU A CA 1
ATOM 2670 C C . LEU A 1 335 ? -21.207 1.553 32.368 1.00 94.19 335 LEU A C 1
ATOM 2672 O O . LEU A 1 335 ? -21.862 1.064 33.285 1.00 94.19 335 LEU A O 1
ATOM 2676 N N . PHE A 1 336 ? -20.927 2.855 32.274 1.00 91.19 336 PHE A N 1
ATOM 2677 C CA . PHE A 1 336 ? -21.343 3.850 33.263 1.00 91.19 336 PHE A CA 1
ATOM 2678 C C . PHE A 1 336 ? -22.868 3.900 33.426 1.00 91.19 336 PHE A C 1
ATOM 2680 O O . PHE A 1 336 ? -23.375 3.882 34.544 1.00 91.19 336 PHE A O 1
ATOM 2687 N N . HIS A 1 337 ? -23.617 3.891 32.319 1.00 92.00 337 HIS A N 1
ATOM 2688 C CA . HIS A 1 337 ? -25.081 3.900 32.375 1.00 92.00 337 HIS A CA 1
ATOM 2689 C C . HIS A 1 337 ? -25.690 2.547 32.748 1.00 92.00 337 HIS A C 1
ATOM 2691 O O . HIS A 1 337 ? -26.721 2.502 33.418 1.00 92.00 337 HIS A O 1
ATOM 2697 N N . LYS A 1 338 ? -25.095 1.437 32.297 1.00 93.00 338 LYS A N 1
ATOM 2698 C CA . LYS A 1 338 ? -25.660 0.099 32.513 1.00 93.00 338 LYS A CA 1
ATOM 2699 C C . LYS A 1 338 ? -25.419 -0.431 33.925 1.00 93.00 338 LYS A C 1
ATOM 2701 O O . LYS A 1 338 ? -26.237 -1.202 34.423 1.00 93.00 338 LYS A O 1
ATOM 2706 N N . PHE A 1 339 ? -24.316 -0.036 34.558 1.00 93.12 339 PHE A N 1
ATOM 2707 C CA . PHE A 1 339 ? -23.910 -0.531 35.870 1.00 93.12 339 PHE A CA 1
ATOM 2708 C C . PHE A 1 339 ? -23.589 0.618 36.844 1.00 93.12 339 PHE A C 1
ATOM 2710 O O . PHE A 1 339 ? -22.449 0.740 37.287 1.00 93.12 339 PHE A O 1
ATOM 2717 N N . PRO A 1 340 ? -24.584 1.440 37.228 1.00 91.31 340 PRO A N 1
ATOM 2718 C CA . PRO A 1 340 ? -24.363 2.613 38.081 1.00 91.31 340 PRO A CA 1
ATOM 2719 C C . PRO A 1 340 ? -23.939 2.273 39.521 1.00 91.31 340 PRO A C 1
ATOM 2721 O O . PRO A 1 340 ? -23.501 3.152 40.251 1.00 91.31 340 PRO A O 1
ATOM 2724 N N . ALA A 1 341 ? -24.093 1.015 39.947 1.00 92.19 341 ALA A N 1
ATOM 2725 C CA . ALA A 1 341 ? -23.750 0.553 41.292 1.00 92.19 341 ALA A CA 1
ATOM 2726 C C . ALA A 1 341 ? -22.308 0.026 41.426 1.00 92.19 341 ALA A C 1
ATOM 2728 O O . ALA A 1 341 ? -21.891 -0.290 42.537 1.00 92.19 341 ALA A O 1
ATOM 2729 N N . LEU A 1 342 ? -21.575 -0.129 40.317 1.00 90.94 342 LEU A N 1
ATOM 2730 C CA . LEU A 1 342 ? -20.199 -0.630 40.335 1.00 90.94 342 LEU A CA 1
ATOM 2731 C C . LEU A 1 342 ? -19.205 0.518 40.507 1.00 90.94 342 LEU A C 1
ATOM 2733 O O . LEU A 1 342 ? -19.418 1.618 39.995 1.00 90.94 342 LEU A O 1
ATOM 2737 N N . ASP A 1 343 ? -18.100 0.236 41.192 1.00 92.19 343 ASP A N 1
ATOM 2738 C CA . ASP A 1 343 ? -17.008 1.195 41.349 1.00 92.19 343 ASP A CA 1
ATOM 2739 C C . ASP A 1 343 ? -16.157 1.334 40.068 1.00 92.19 343 ASP A C 1
ATOM 2741 O O . ASP A 1 343 ? -16.234 0.536 39.125 1.00 92.19 343 ASP A O 1
ATOM 2745 N N . GLU A 1 344 ? -15.314 2.367 40.028 1.00 90.50 344 GLU A N 1
ATOM 2746 C CA . GLU A 1 344 ? -14.445 2.653 38.883 1.00 90.50 344 GLU A CA 1
ATOM 2747 C C . GLU A 1 344 ? -13.492 1.491 38.547 1.00 90.50 344 GLU A C 1
ATOM 2749 O O . GLU A 1 344 ? -13.257 1.201 37.369 1.00 90.50 344 GLU A O 1
ATOM 2754 N N . GLY A 1 345 ? -12.966 0.789 39.555 1.00 91.56 345 GLY A N 1
ATOM 2755 C CA . GLY A 1 345 ? -12.036 -0.326 39.367 1.00 91.56 345 GLY A CA 1
ATOM 2756 C C . GLY A 1 345 ? -12.709 -1.527 38.702 1.00 91.56 345 GLY A C 1
ATOM 2757 O O . GLY A 1 345 ? -12.182 -2.106 37.745 1.00 91.56 345 GLY A O 1
ATOM 2758 N N . GLN A 1 346 ? -13.918 -1.863 39.148 1.00 91.38 346 GLN A N 1
ATOM 2759 C CA . GLN A 1 346 ? -14.763 -2.907 38.578 1.00 91.38 346 GLN A CA 1
ATOM 2760 C C . GLN A 1 346 ? -15.163 -2.573 37.140 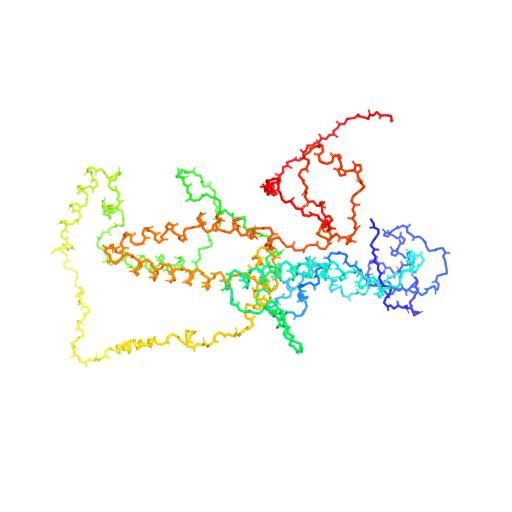1.00 91.38 346 GLN A C 1
ATOM 2762 O O . GLN A 1 346 ? -15.014 -3.415 36.247 1.00 91.38 346 GLN A O 1
ATOM 2767 N N . LEU A 1 347 ? -15.607 -1.338 36.886 1.00 91.56 347 LEU A N 1
ATOM 2768 C CA . LEU A 1 347 ? -15.949 -0.874 35.539 1.00 91.56 347 LEU A CA 1
ATOM 2769 C C . LEU A 1 347 ? -14.734 -0.905 34.607 1.00 91.56 347 LEU A C 1
ATOM 2771 O O . LEU A 1 347 ? -14.856 -1.328 33.456 1.00 91.56 347 LEU A O 1
ATOM 2775 N N . THR A 1 348 ? -13.552 -0.541 35.104 1.00 93.12 348 THR A N 1
ATOM 2776 C CA . THR A 1 348 ? -12.297 -0.595 34.340 1.00 93.12 348 THR A CA 1
ATOM 2777 C C . THR A 1 348 ? -11.901 -2.032 34.002 1.00 93.12 348 THR A C 1
ATOM 2779 O O . THR A 1 348 ? -11.500 -2.305 32.868 1.00 93.12 348 THR A O 1
ATOM 2782 N N . ASN A 1 349 ? -12.085 -2.980 34.925 1.00 93.38 349 ASN A N 1
ATOM 2783 C CA . ASN A 1 349 ? -11.831 -4.402 34.671 1.00 93.38 349 ASN A CA 1
ATOM 2784 C C . ASN A 1 349 ? -12.789 -4.963 33.603 1.00 93.38 349 ASN A C 1
ATOM 2786 O O . ASN A 1 349 ? -12.360 -5.621 32.650 1.00 93.38 349 ASN A O 1
ATOM 2790 N N . ILE A 1 350 ? -14.085 -4.643 33.699 1.00 91.94 350 ILE A N 1
ATOM 2791 C CA . ILE A 1 350 ? -15.080 -5.044 32.691 1.00 91.94 350 ILE A CA 1
ATOM 2792 C C . ILE A 1 350 ? -14.761 -4.400 31.337 1.00 91.94 350 ILE A C 1
ATOM 2794 O O . ILE A 1 350 ? -14.772 -5.094 30.317 1.00 91.94 350 ILE A O 1
ATOM 2798 N N . LYS A 1 351 ? -14.421 -3.106 31.319 1.00 93.31 351 LYS A N 1
ATOM 2799 C CA . LYS A 1 351 ? -13.993 -2.390 30.112 1.00 93.31 351 LYS A CA 1
ATOM 2800 C C . LYS A 1 351 ? -12.799 -3.088 29.471 1.00 93.31 351 LYS A C 1
ATOM 2802 O O . LYS A 1 351 ? -12.880 -3.438 28.299 1.00 93.31 351 LYS A O 1
ATOM 2807 N N . GLY A 1 352 ? -11.736 -3.363 30.227 1.00 92.19 352 GLY A N 1
ATOM 2808 C CA . GLY A 1 352 ? -10.535 -4.035 29.722 1.00 92.19 352 GLY A CA 1
ATOM 2809 C C . GLY A 1 352 ? -10.822 -5.396 29.080 1.00 92.19 352 GLY A C 1
ATOM 2810 O O . GLY A 1 352 ? -10.223 -5.735 28.062 1.00 92.19 352 GLY A O 1
ATOM 2811 N N . ARG A 1 353 ? -11.789 -6.157 29.612 1.00 91.69 353 ARG A N 1
ATOM 2812 C CA . ARG A 1 353 ? -12.244 -7.420 29.000 1.00 91.69 353 ARG A CA 1
ATOM 2813 C C . ARG A 1 353 ? -13.079 -7.199 27.739 1.00 91.69 353 ARG A C 1
ATOM 2815 O O . ARG A 1 353 ? -12.919 -7.935 26.768 1.00 91.69 353 ARG A O 1
ATOM 2822 N N . LEU A 1 354 ? -13.958 -6.198 27.744 1.00 92.06 354 LEU A N 1
ATOM 2823 C CA . LEU A 1 354 ? -14.854 -5.884 26.632 1.00 92.06 354 LEU A CA 1
ATOM 2824 C C . LEU A 1 354 ? -14.092 -5.374 25.402 1.00 92.06 354 LEU A C 1
ATOM 2826 O O . LEU A 1 354 ? -14.316 -5.868 24.299 1.00 92.06 354 LEU A O 1
ATOM 2830 N N . ILE A 1 355 ? -13.180 -4.420 25.594 1.00 94.31 355 ILE A N 1
ATOM 2831 C CA . ILE A 1 355 ? -12.362 -3.821 24.526 1.00 94.31 355 ILE A CA 1
ATOM 2832 C C . ILE A 1 355 ? -10.956 -4.435 24.443 1.00 94.31 355 ILE A C 1
ATOM 2834 O O . ILE A 1 355 ? -10.042 -3.835 23.890 1.00 94.31 355 ILE A O 1
ATOM 2838 N N . GLY A 1 356 ? -10.762 -5.627 25.009 1.00 93.31 356 GLY A N 1
ATOM 2839 C CA . GLY A 1 356 ? -9.480 -6.322 24.959 1.00 93.31 356 GLY A CA 1
ATOM 2840 C C . GLY A 1 356 ? -9.188 -6.893 23.569 1.00 93.31 356 GLY A C 1
ATOM 2841 O O . GLY A 1 356 ? -10.087 -7.414 22.906 1.00 93.31 356 GLY A O 1
ATOM 2842 N N . ASN A 1 357 ? -7.913 -6.884 23.162 1.00 93.25 357 ASN A N 1
ATOM 2843 C CA . ASN A 1 357 ? -7.456 -7.337 21.837 1.00 93.25 357 ASN A CA 1
ATOM 2844 C C . ASN A 1 357 ? -8.009 -8.712 21.439 1.00 93.25 357 ASN A C 1
ATOM 2846 O O . ASN A 1 357 ? -8.432 -8.906 20.305 1.00 93.25 357 ASN A O 1
ATOM 2850 N N . ARG A 1 358 ? -8.059 -9.664 22.381 1.00 93.62 358 ARG A N 1
ATOM 2851 C CA . ARG A 1 358 ? -8.594 -11.010 22.131 1.00 93.62 358 ARG A CA 1
ATOM 2852 C C . ARG A 1 358 ? -10.081 -10.987 21.770 1.00 93.62 358 ARG A C 1
ATOM 2854 O O . ARG A 1 358 ? -10.495 -11.700 20.864 1.00 93.62 358 ARG A O 1
ATOM 2861 N N . ASN A 1 359 ? -10.882 -10.180 22.464 1.00 94.00 359 ASN A N 1
ATOM 2862 C CA . ASN A 1 359 ? -12.309 -10.072 22.173 1.00 94.00 359 ASN A CA 1
ATOM 2863 C C . ASN A 1 359 ? -12.546 -9.363 20.832 1.00 94.00 359 ASN A C 1
ATOM 2865 O O . ASN A 1 359 ? -13.350 -9.826 20.027 1.00 94.00 359 ASN A O 1
ATOM 2869 N N . LEU A 1 360 ? -11.797 -8.288 20.564 1.00 93.69 360 LEU A N 1
ATOM 2870 C CA . LEU A 1 360 ? -11.875 -7.560 19.295 1.00 93.69 360 LEU A CA 1
ATOM 2871 C C . LEU A 1 360 ? -11.422 -8.414 18.105 1.00 93.69 360 LEU A C 1
ATOM 2873 O O . LEU A 1 360 ? -12.046 -8.356 17.049 1.00 93.69 360 LEU A O 1
ATOM 2877 N N . TYR A 1 361 ? -10.417 -9.271 18.291 1.00 93.50 361 TYR A N 1
ATOM 2878 C CA . TYR A 1 361 ? -10.009 -10.253 17.289 1.00 93.50 361 TYR A CA 1
ATOM 2879 C C . TYR A 1 361 ? -11.158 -11.203 16.928 1.00 93.50 361 TYR A C 1
ATOM 2881 O O . TYR A 1 361 ? -11.509 -11.316 15.756 1.00 93.50 361 TYR A O 1
ATOM 2889 N N . TYR A 1 362 ? -11.801 -11.830 17.922 1.00 94.19 362 TYR A N 1
ATOM 2890 C CA . TYR A 1 362 ? -12.937 -12.722 17.661 1.00 94.19 362 TYR A CA 1
ATOM 2891 C C . TYR A 1 362 ? -14.142 -11.980 17.071 1.00 94.19 362 TYR A C 1
ATOM 2893 O O . TYR A 1 362 ? -14.875 -12.540 16.256 1.00 94.19 362 TYR A O 1
ATOM 2901 N N . ALA A 1 363 ? -14.363 -10.720 17.453 1.00 91.38 363 ALA A N 1
ATOM 2902 C CA . ALA A 1 363 ? -15.381 -9.886 16.823 1.00 91.38 363 ALA A CA 1
ATOM 2903 C C . ALA A 1 363 ? -15.065 -9.655 15.334 1.00 91.38 363 ALA A C 1
ATOM 2905 O O . ALA A 1 363 ? -15.942 -9.840 14.491 1.00 91.38 363 ALA A O 1
ATOM 2906 N N . GLY A 1 364 ? -13.812 -9.336 14.999 1.00 90.44 364 GLY A N 1
ATOM 2907 C CA . GLY A 1 364 ? -13.362 -9.181 13.615 1.00 90.44 364 GLY A CA 1
ATOM 2908 C C . GLY A 1 364 ? -13.420 -10.480 12.803 1.00 90.44 364 GLY A C 1
ATOM 2909 O O . GLY A 1 364 ? -13.796 -10.453 11.629 1.00 90.44 364 GLY A O 1
ATOM 2910 N N . GLU A 1 365 ? -13.122 -11.622 13.428 1.00 90.25 365 GLU A N 1
ATOM 2911 C CA . GLU A 1 365 ? -13.237 -12.953 12.817 1.00 90.25 365 GLU A CA 1
ATOM 2912 C C . GLU A 1 365 ? -14.692 -13.281 12.452 1.00 90.25 365 GLU A C 1
ATOM 2914 O O . GLU A 1 365 ? -14.961 -13.716 11.332 1.00 90.25 365 GLU A O 1
ATOM 2919 N N . ARG A 1 366 ? -15.650 -12.995 13.345 1.00 89.19 366 ARG A N 1
ATOM 2920 C CA . ARG A 1 366 ? -17.091 -13.188 13.081 1.00 89.19 366 ARG A CA 1
ATOM 2921 C C . ARG A 1 366 ? -17.593 -12.365 11.896 1.00 89.19 366 ARG A C 1
ATOM 2923 O O . ARG A 1 366 ? -18.493 -12.806 11.190 1.00 89.19 366 ARG A O 1
ATOM 2930 N N . VAL A 1 367 ? -17.003 -11.191 11.673 1.00 85.88 367 VAL A N 1
ATOM 2931 C CA . VAL A 1 367 ? -17.320 -10.301 10.542 1.00 85.88 367 VAL A CA 1
ATOM 2932 C C . VAL A 1 367 ? -16.505 -10.658 9.286 1.00 85.88 367 VAL A C 1
ATOM 2934 O O . VAL A 1 367 ? -16.722 -10.083 8.220 1.00 85.88 367 VAL A O 1
ATOM 2937 N N . GLN A 1 368 ? -15.603 -11.645 9.371 1.00 87.31 368 GLN A N 1
ATOM 2938 C CA . GLN A 1 368 ? -14.710 -12.076 8.289 1.00 87.31 368 GLN A CA 1
ATOM 2939 C C . GLN A 1 368 ? -13.829 -10.935 7.751 1.00 87.31 368 GLN A C 1
ATOM 2941 O O . GLN A 1 368 ? -13.565 -10.846 6.552 1.00 87.31 368 GLN A O 1
ATOM 2946 N N . LEU A 1 369 ? -13.357 -10.044 8.631 1.00 87.75 369 LEU A N 1
ATOM 2947 C CA . LEU A 1 369 ? -12.500 -8.923 8.222 1.00 87.75 369 LEU A CA 1
ATOM 2948 C C . LEU A 1 369 ? -11.137 -9.391 7.699 1.00 87.75 369 LEU A C 1
ATOM 2950 O O . LEU A 1 369 ? -10.633 -8.822 6.737 1.00 87.75 369 LEU A O 1
ATOM 2954 N N . GLY A 1 370 ? -10.573 -10.465 8.262 1.00 85.44 370 GLY A N 1
ATOM 2955 C CA . GLY A 1 370 ? -9.237 -10.948 7.894 1.00 85.44 370 GLY A CA 1
ATOM 2956 C C . GLY A 1 370 ? -9.074 -11.282 6.406 1.00 85.44 370 GLY A C 1
ATOM 2957 O O . GLY A 1 370 ? -8.033 -10.986 5.834 1.00 85.44 370 GLY A O 1
ATOM 2958 N N . GLY A 1 371 ? -10.113 -11.822 5.756 1.00 85.56 371 GLY A N 1
ATOM 2959 C CA . GLY A 1 371 ? -10.086 -12.132 4.319 1.00 85.56 371 GLY A CA 1
ATOM 2960 C C . GLY A 1 371 ? -10.238 -10.914 3.401 1.00 85.56 371 GLY A C 1
ATOM 2961 O O . GLY A 1 371 ? -10.063 -11.035 2.194 1.00 85.56 371 GLY A O 1
ATOM 2962 N N . ARG A 1 372 ? -10.574 -9.746 3.959 1.00 89.12 372 ARG A N 1
ATOM 2963 C CA . ARG A 1 372 ? -10.792 -8.498 3.214 1.00 89.12 372 ARG A CA 1
ATOM 2964 C C . ARG A 1 372 ? -9.638 -7.506 3.349 1.00 89.12 372 ARG A C 1
ATOM 2966 O O . ARG A 1 372 ? -9.595 -6.524 2.614 1.00 89.12 372 ARG A O 1
ATOM 2973 N N . MET A 1 373 ? -8.730 -7.736 4.295 1.00 89.00 373 MET A N 1
ATOM 2974 C CA . MET A 1 373 ? -7.621 -6.830 4.583 1.00 89.00 373 MET A CA 1
ATOM 2975 C C . MET A 1 373 ? -6.453 -7.040 3.621 1.00 89.00 373 MET A C 1
ATOM 2977 O O . MET A 1 373 ? -6.065 -8.169 3.313 1.00 89.00 373 MET A O 1
ATOM 2981 N N . LYS A 1 374 ? -5.833 -5.938 3.198 1.00 89.81 374 LYS A N 1
ATOM 2982 C CA . LYS A 1 374 ? -4.597 -5.948 2.416 1.00 89.81 374 LYS A CA 1
ATOM 2983 C C . LYS A 1 374 ? -3.409 -5.775 3.356 1.00 89.81 374 LYS A C 1
ATOM 2985 O O . LYS A 1 374 ? -3.206 -4.696 3.906 1.00 89.81 374 LYS A O 1
ATOM 2990 N N . VAL A 1 375 ? -2.641 -6.853 3.533 1.00 88.31 375 VAL A N 1
ATOM 2991 C CA . VAL A 1 375 ? -1.518 -6.899 4.486 1.00 88.31 375 VAL A CA 1
ATOM 2992 C C . VAL A 1 375 ? -0.156 -6.771 3.815 1.00 88.31 375 VAL A C 1
ATOM 2994 O O . VAL A 1 375 ? 0.697 -6.040 4.300 1.00 88.31 375 VAL A O 1
ATOM 2997 N N . GLU A 1 376 ? 0.068 -7.497 2.724 1.00 86.81 376 GLU A N 1
ATOM 2998 C CA . GLU A 1 376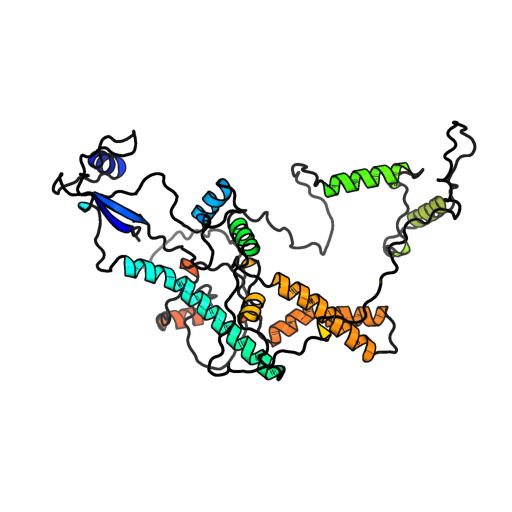 ? 1.369 -7.531 2.053 1.00 86.81 376 GLU A CA 1
ATOM 2999 C C . GLU A 1 376 ? 1.468 -6.500 0.940 1.00 86.81 376 GLU A C 1
ATOM 3001 O O . GLU A 1 376 ? 0.473 -6.199 0.276 1.00 86.81 376 GLU A O 1
ATOM 3006 N N . GLN A 1 377 ? 2.682 -6.029 0.670 1.00 85.88 377 GLN A N 1
ATOM 3007 C CA . GLN A 1 377 ? 2.942 -5.161 -0.467 1.00 85.88 377 GLN A CA 1
ATOM 3008 C C . GLN A 1 377 ? 2.593 -5.837 -1.792 1.00 85.88 377 GLN A C 1
ATOM 3010 O O . GLN A 1 377 ? 2.963 -6.986 -2.042 1.00 85.88 377 GLN A O 1
ATOM 3015 N N . PHE A 1 378 ? 1.897 -5.092 -2.650 1.00 86.88 378 PHE A N 1
ATOM 3016 C CA . PHE A 1 378 ? 1.571 -5.534 -3.997 1.00 86.88 378 PHE A CA 1
ATOM 3017 C C . PHE A 1 378 ? 2.824 -5.654 -4.873 1.00 86.88 378 PHE A C 1
ATOM 3019 O O . PHE A 1 378 ? 3.574 -4.690 -5.052 1.00 86.88 378 PHE A O 1
ATOM 3026 N N . SER A 1 379 ? 3.010 -6.833 -5.465 1.00 83.81 379 SER A N 1
ATOM 3027 C CA . SER A 1 379 ? 4.030 -7.091 -6.475 1.00 83.81 379 SER A CA 1
ATOM 3028 C C . SER A 1 379 ? 3.389 -7.606 -7.769 1.00 83.81 379 SER A C 1
ATOM 3030 O O . SER A 1 379 ? 2.885 -8.731 -7.787 1.00 83.81 379 SER A O 1
ATOM 3032 N N . PRO A 1 380 ? 3.473 -6.858 -8.888 1.00 82.88 380 PRO A N 1
ATOM 3033 C CA . PRO A 1 380 ? 2.875 -7.253 -10.165 1.00 82.88 380 PRO A CA 1
ATOM 3034 C C . PRO A 1 380 ? 3.302 -8.629 -10.677 1.00 82.88 380 PRO A C 1
ATOM 3036 O O . PRO A 1 380 ? 2.541 -9.283 -11.371 1.00 82.88 380 PRO A O 1
ATOM 3039 N N . ARG A 1 381 ? 4.520 -9.088 -10.368 1.00 78.38 381 ARG A N 1
ATOM 3040 C CA . ARG A 1 381 ? 5.008 -10.393 -10.848 1.00 78.38 381 ARG A CA 1
ATOM 3041 C C . ARG A 1 381 ? 4.502 -11.578 -10.036 1.00 78.38 381 ARG A C 1
ATOM 3043 O O . ARG A 1 381 ? 4.478 -12.685 -10.558 1.00 78.38 381 ARG A O 1
ATOM 3050 N N . ARG A 1 382 ? 4.200 -11.355 -8.759 1.00 78.56 382 ARG A N 1
ATOM 3051 C CA . ARG A 1 382 ? 3.834 -12.411 -7.813 1.00 78.56 382 ARG A CA 1
ATOM 3052 C C . ARG A 1 382 ? 2.324 -12.490 -7.631 1.00 78.56 382 ARG A C 1
ATOM 3054 O O . ARG A 1 382 ? 1.769 -13.578 -7.615 1.00 78.56 382 ARG A O 1
ATOM 3061 N N . ASP A 1 383 ? 1.682 -11.331 -7.533 1.00 77.81 383 ASP A N 1
ATOM 3062 C CA . ASP A 1 383 ? 0.293 -11.229 -7.093 1.00 77.81 383 ASP A CA 1
ATOM 3063 C C . ASP A 1 383 ? -0.681 -11.090 -8.272 1.00 77.81 383 ASP A C 1
ATOM 3065 O O . ASP A 1 383 ? -1.893 -11.201 -8.095 1.00 77.81 383 ASP A O 1
ATOM 3069 N N . PHE A 1 384 ? -0.182 -10.807 -9.480 1.00 80.50 384 PHE A N 1
ATOM 3070 C CA . PHE A 1 384 ? -1.042 -10.670 -10.646 1.00 80.50 384 PHE A CA 1
ATOM 3071 C C . PHE A 1 384 ? -1.425 -12.025 -11.222 1.00 80.50 384 PHE A C 1
ATOM 3073 O O . PHE A 1 384 ? -0.579 -12.777 -11.705 1.00 80.50 384 PHE A O 1
ATOM 3080 N N . VAL A 1 385 ? -2.729 -12.270 -11.267 1.00 71.25 385 VAL A N 1
ATOM 3081 C CA . VAL A 1 385 ? -3.327 -13.381 -11.998 1.00 71.25 385 VAL A CA 1
ATOM 3082 C C . VAL A 1 385 ? -4.238 -12.796 -13.064 1.00 71.25 385 VAL A C 1
ATOM 3084 O O . VAL A 1 385 ? -5.049 -11.910 -12.790 1.00 71.25 385 VAL A O 1
ATOM 3087 N N . VAL A 1 386 ? -4.098 -13.281 -14.297 1.00 72.56 386 VAL A N 1
ATOM 3088 C CA . VAL A 1 386 ? -4.975 -12.868 -15.391 1.00 72.56 386 VAL A CA 1
ATOM 3089 C C . VAL A 1 386 ? -6.397 -13.349 -15.074 1.00 72.56 386 VAL A C 1
ATOM 3091 O O . VAL A 1 386 ? -6.584 -14.541 -14.820 1.00 72.56 386 VAL A O 1
ATOM 3094 N N . PRO A 1 387 ? -7.411 -12.465 -15.080 1.00 68.94 387 PRO A N 1
ATOM 3095 C CA . PRO A 1 387 ? -8.792 -12.877 -14.858 1.00 68.94 387 PRO A CA 1
ATOM 3096 C C . PRO A 1 387 ? -9.201 -13.996 -15.823 1.00 68.94 387 PRO A C 1
ATOM 3098 O O . PRO A 1 387 ? -8.967 -13.901 -17.025 1.00 68.94 387 PRO A O 1
ATOM 3101 N N . GLY A 1 388 ? -9.797 -15.066 -15.293 1.00 63.94 388 GLY A N 1
ATOM 3102 C CA . GLY A 1 388 ? -10.190 -16.241 -16.079 1.00 63.94 388 GLY A CA 1
ATOM 3103 C C . GLY A 1 388 ? -9.069 -17.254 -16.346 1.00 63.94 388 GLY A C 1
ATOM 3104 O O . GLY A 1 388 ? -9.331 -18.283 -16.962 1.00 63.94 388 GLY A O 1
ATOM 3105 N N . PHE A 1 389 ? -7.844 -17.017 -15.867 1.00 66.12 389 PHE A N 1
ATOM 3106 C CA . PHE A 1 389 ? -6.781 -18.019 -15.902 1.00 66.12 389 PHE A CA 1
ATOM 3107 C C . PHE A 1 389 ? -6.982 -19.036 -14.772 1.00 66.12 389 PHE A C 1
ATOM 3109 O O . PHE A 1 389 ? -6.727 -18.747 -13.603 1.00 66.12 389 PHE A O 1
ATOM 3116 N N . SER A 1 390 ? -7.463 -20.229 -15.117 1.00 62.69 390 SER A N 1
ATOM 3117 C CA . SER A 1 390 ? -7.596 -21.360 -14.195 1.00 62.69 390 SER A CA 1
ATOM 3118 C C . SER A 1 390 ? -6.522 -22.407 -14.468 1.00 62.69 390 SER A C 1
ATOM 3120 O O . SER A 1 390 ? -6.223 -22.709 -15.625 1.00 62.69 390 SER A O 1
ATOM 3122 N N . ALA A 1 391 ? -5.984 -23.015 -13.410 1.00 68.00 391 ALA A N 1
ATOM 3123 C CA . ALA A 1 391 ? -5.155 -24.203 -13.563 1.00 68.00 391 ALA A CA 1
ATOM 3124 C C . ALA A 1 391 ? -5.969 -25.336 -14.227 1.00 68.00 391 ALA A C 1
ATOM 3126 O O . ALA A 1 391 ? -7.179 -25.432 -14.000 1.00 68.00 391 ALA A O 1
ATOM 3127 N N . PRO A 1 392 ? -5.343 -26.209 -15.037 1.00 80.19 392 PRO A N 1
ATOM 3128 C CA . PRO A 1 392 ? -6.015 -27.387 -15.575 1.00 80.19 392 PRO A CA 1
ATOM 3129 C C . PRO A 1 392 ? -6.630 -28.236 -14.456 1.00 80.19 392 PRO A C 1
ATOM 3131 O O . PRO A 1 392 ? -6.011 -28.427 -13.409 1.00 80.19 392 PRO A O 1
ATOM 3134 N N . GLN A 1 393 ? -7.815 -28.807 -14.690 1.00 76.38 393 GLN A N 1
ATOM 3135 C CA . GLN A 1 393 ? -8.579 -29.525 -13.658 1.00 76.38 393 GLN A CA 1
ATOM 3136 C C . GLN A 1 393 ? -7.793 -30.672 -12.998 1.00 76.38 393 GLN A C 1
ATOM 3138 O O . GLN A 1 393 ? -7.962 -30.961 -11.819 1.00 76.38 393 GLN A O 1
ATOM 3143 N N . GLN A 1 394 ? -6.889 -31.303 -13.748 1.00 78.81 394 GLN A N 1
ATOM 3144 C CA . GLN A 1 394 ? -5.999 -32.359 -13.259 1.00 78.81 394 GLN A CA 1
ATOM 3145 C C . GLN A 1 394 ? -5.045 -31.857 -12.165 1.00 78.81 394 GLN A C 1
ATOM 3147 O O . GLN A 1 394 ? -4.780 -32.574 -11.203 1.00 78.81 394 GLN A O 1
ATOM 3152 N N . VAL A 1 395 ? -4.557 -30.620 -12.298 1.00 75.38 395 VAL A N 1
ATOM 3153 C CA . VAL A 1 395 ? -3.659 -29.972 -11.334 1.00 75.38 395 VAL A CA 1
ATOM 3154 C C . VAL A 1 395 ? -4.436 -29.562 -10.089 1.00 75.38 395 VAL A C 1
ATOM 3156 O O . VAL A 1 395 ? -3.966 -29.805 -8.984 1.00 75.38 395 VAL A O 1
ATOM 3159 N N . ILE A 1 396 ? -5.649 -29.028 -10.260 1.00 73.44 396 ILE A N 1
ATOM 3160 C CA . ILE A 1 396 ? -6.545 -28.683 -9.145 1.00 73.44 396 ILE A CA 1
ATOM 3161 C C . ILE A 1 396 ? -6.831 -29.932 -8.302 1.00 73.44 396 ILE A C 1
ATOM 3163 O O . ILE A 1 396 ? -6.551 -29.950 -7.106 1.00 73.44 396 ILE A O 1
ATOM 3167 N N . ASN A 1 397 ? -7.256 -31.024 -8.943 1.00 76.62 397 ASN A N 1
ATOM 3168 C CA . ASN A 1 397 ? -7.542 -32.287 -8.260 1.00 76.62 397 ASN A CA 1
ATOM 3169 C C . ASN A 1 397 ? -6.296 -32.878 -7.570 1.00 76.62 397 ASN A C 1
ATOM 3171 O O . ASN A 1 397 ? -6.404 -33.522 -6.527 1.00 76.62 397 ASN A O 1
ATOM 3175 N N . PHE A 1 398 ? -5.104 -32.687 -8.144 1.00 77.06 398 PHE A N 1
ATOM 3176 C CA . PHE A 1 398 ? -3.844 -33.129 -7.542 1.00 77.06 398 PHE A CA 1
ATOM 3177 C C . PHE A 1 398 ? -3.465 -32.295 -6.309 1.00 77.06 398 PHE A C 1
ATOM 3179 O O . PHE A 1 398 ? -2.988 -32.854 -5.322 1.00 77.06 398 PHE A O 1
ATOM 3186 N N . ILE A 1 399 ? -3.685 -30.980 -6.345 1.00 70.62 399 ILE A N 1
ATOM 3187 C CA . ILE A 1 399 ? -3.431 -30.075 -5.214 1.00 70.62 399 ILE A CA 1
ATOM 3188 C C . ILE A 1 399 ? -4.394 -30.385 -4.064 1.00 70.62 399 ILE A C 1
ATOM 3190 O O . ILE A 1 399 ? -3.942 -30.580 -2.934 1.00 70.62 399 ILE A O 1
ATOM 3194 N N . GLU A 1 400 ? -5.688 -30.538 -4.363 1.00 73.44 400 GLU A N 1
ATOM 3195 C CA . GLU A 1 400 ? -6.717 -30.914 -3.384 1.00 73.44 400 GLU A CA 1
ATOM 3196 C C . GLU A 1 400 ? -6.406 -32.262 -2.721 1.00 73.44 400 GLU A C 1
ATOM 3198 O O . GLU A 1 400 ? -6.526 -32.405 -1.504 1.00 73.44 400 GLU A O 1
ATOM 3203 N N . LYS A 1 401 ? -5.939 -33.241 -3.508 1.00 76.81 401 LYS A N 1
ATOM 3204 C CA . LYS A 1 401 ? -5.577 -34.580 -3.020 1.00 76.81 401 LYS A CA 1
ATOM 3205 C C . LYS A 1 401 ? -4.329 -34.590 -2.131 1.00 76.81 401 LYS A C 1
ATOM 3207 O O . LYS A 1 401 ? -4.224 -35.450 -1.261 1.00 76.81 401 LYS A O 1
ATOM 3212 N N . ASN A 1 402 ? -3.386 -33.674 -2.350 1.00 74.56 402 ASN A N 1
ATOM 3213 C CA . ASN A 1 402 ? -2.101 -33.646 -1.642 1.00 74.56 402 ASN A CA 1
ATOM 3214 C C . ASN A 1 402 ? -2.020 -32.586 -0.531 1.00 74.56 402 ASN A C 1
ATOM 3216 O O . ASN A 1 402 ? -0.960 -32.444 0.077 1.00 74.56 402 ASN A O 1
ATOM 3220 N N . HIS A 1 403 ? -3.105 -31.850 -0.254 1.00 59.88 403 HIS A N 1
ATOM 3221 C CA . HIS A 1 403 ? -3.164 -30.802 0.777 1.00 59.88 403 HIS A CA 1
ATOM 3222 C C . HIS A 1 403 ? -1.991 -29.801 0.715 1.00 59.88 403 HIS A C 1
ATOM 3224 O O . HIS A 1 403 ? -1.480 -29.354 1.744 1.00 59.88 403 HIS A O 1
ATOM 3230 N N . VAL A 1 404 ? -1.534 -29.457 -0.491 1.00 57.97 404 VAL A N 1
ATOM 3231 C CA . VAL A 1 404 ? -0.450 -28.483 -0.667 1.00 57.97 404 VAL A CA 1
ATOM 3232 C C . VAL A 1 404 ? -1.014 -27.088 -0.393 1.00 57.97 404 VAL A C 1
ATOM 3234 O O . VAL A 1 404 ? -1.899 -26.640 -1.113 1.00 57.97 404 VAL A O 1
ATOM 3237 N N . CYS A 1 405 ? -0.516 -26.408 0.650 1.00 45.91 405 CYS A N 1
ATOM 3238 C CA . CYS A 1 405 ? -0.923 -25.040 0.984 1.00 45.91 405 CYS A CA 1
ATOM 3239 C C . CYS A 1 405 ? -0.700 -24.097 -0.207 1.00 45.91 405 CYS A C 1
ATOM 3241 O O . CYS A 1 405 ? 0.426 -23.876 -0.658 1.00 45.91 405 CYS A O 1
ATOM 3243 N N . GLU A 1 406 ? -1.797 -23.534 -0.693 1.00 47.16 406 GLU A N 1
ATOM 3244 C CA . GLU A 1 406 ? -1.861 -22.696 -1.879 1.00 47.16 406 GLU A CA 1
ATOM 3245 C C . GLU A 1 406 ? -1.323 -21.291 -1.588 1.00 47.16 406 GLU A C 1
ATOM 3247 O O . GLU A 1 406 ? -2.021 -20.440 -1.047 1.00 47.16 406 GLU A O 1
ATOM 3252 N N . ALA A 1 407 ? -0.065 -21.024 -1.944 1.00 37.25 407 ALA A N 1
ATOM 3253 C CA . ALA A 1 407 ? 0.486 -19.673 -1.833 1.00 37.25 407 ALA A CA 1
ATOM 3254 C C . ALA A 1 407 ? 0.089 -18.758 -3.013 1.00 37.25 407 ALA A C 1
ATOM 3256 O O . ALA A 1 407 ? 0.192 -17.547 -2.874 1.00 37.25 407 ALA A O 1
ATOM 3257 N N . HIS A 1 408 ? -0.345 -19.297 -4.167 1.00 32.81 408 HIS A N 1
ATOM 3258 C CA . HIS A 1 408 ? -0.555 -18.498 -5.394 1.00 32.81 408 HIS A CA 1
ATOM 3259 C C . HIS A 1 408 ? -1.625 -19.033 -6.376 1.00 32.81 408 HIS A C 1
ATOM 3261 O O . HIS A 1 408 ? -1.582 -18.699 -7.559 1.00 32.81 408 HIS A O 1
ATOM 3267 N N . THR A 1 409 ? -2.589 -19.854 -5.954 1.00 33.12 409 THR A N 1
ATOM 3268 C CA . THR A 1 409 ? -3.559 -20.467 -6.885 1.00 33.12 409 THR A CA 1
ATOM 3269 C C . THR A 1 409 ? -4.999 -20.078 -6.597 1.00 33.12 409 THR A C 1
ATOM 3271 O O . THR A 1 409 ? -5.754 -20.921 -6.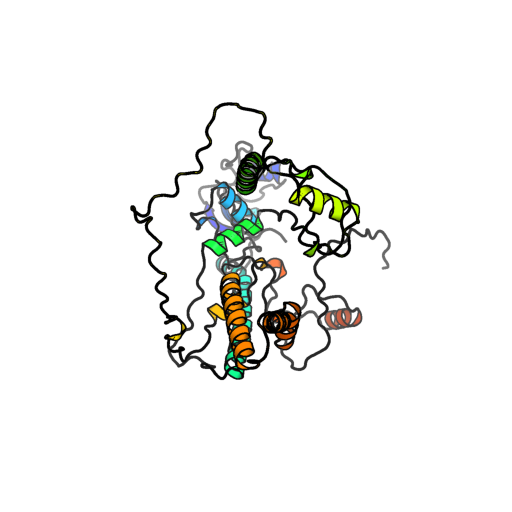168 1.00 33.12 409 THR A O 1
ATOM 3274 N N . TYR A 1 410 ? -5.459 -18.864 -6.921 1.00 40.22 410 TYR A N 1
ATOM 3275 C CA . TYR A 1 410 ? -6.916 -18.665 -7.024 1.00 40.22 410 TYR A CA 1
ATOM 3276 C C . TYR A 1 410 ? -7.342 -17.789 -8.197 1.00 40.22 410 TYR A C 1
ATOM 3278 O O . TYR A 1 410 ? -7.013 -16.608 -8.301 1.00 40.22 410 TYR A O 1
ATOM 3286 N N . ALA A 1 411 ? -8.139 -18.419 -9.059 1.00 30.17 411 ALA A N 1
ATOM 3287 C CA . ALA A 1 411 ? -9.017 -17.779 -10.014 1.00 30.17 411 ALA A CA 1
ATOM 3288 C C . ALA A 1 411 ? -10.271 -17.251 -9.298 1.00 30.17 411 ALA A C 1
ATOM 3290 O O . ALA A 1 411 ? -10.834 -17.910 -8.424 1.00 30.17 411 ALA A O 1
ATOM 3291 N N . LEU A 1 412 ? -10.749 -16.091 -9.749 1.00 30.59 412 LEU A N 1
ATOM 3292 C CA . LEU A 1 412 ? -12.133 -15.650 -9.587 1.00 30.59 412 LEU A CA 1
ATOM 3293 C C . LEU A 1 412 ? -13.081 -16.734 -10.125 1.00 30.59 412 LEU A C 1
ATOM 3295 O O . LEU A 1 412 ? -13.222 -16.899 -11.335 1.00 30.59 412 LEU A O 1
ATOM 3299 N N . GLY A 1 413 ? -13.742 -17.454 -9.223 1.00 25.41 413 GLY A N 1
ATOM 3300 C CA . GLY A 1 413 ? -14.797 -18.406 -9.543 1.00 25.41 413 GLY A CA 1
ATOM 3301 C C . GLY A 1 413 ? -15.921 -18.288 -8.526 1.00 25.41 413 GLY A C 1
ATOM 3302 O O . GLY A 1 413 ? -15.825 -18.806 -7.419 1.00 25.41 413 GLY A O 1
ATOM 3303 N N . GLN A 1 414 ? -17.000 -17.599 -8.900 1.00 30.44 414 GLN A N 1
ATOM 3304 C CA . GLN A 1 414 ? -18.258 -17.663 -8.165 1.00 30.44 414 GLN A CA 1
ATOM 3305 C C . GLN A 1 414 ? -18.713 -19.122 -8.045 1.00 30.44 414 GLN A C 1
ATOM 3307 O O . GLN A 1 414 ? -18.984 -19.765 -9.057 1.00 30.44 414 GLN A O 1
ATOM 3312 N N . ARG A 1 415 ? -18.890 -19.611 -6.816 1.00 25.16 415 ARG A N 1
ATOM 3313 C CA . ARG A 1 415 ? -19.970 -20.533 -6.434 1.00 25.16 415 ARG A CA 1
ATOM 3314 C C . ARG A 1 415 ? -20.116 -20.508 -4.917 1.00 25.16 415 ARG A C 1
ATOM 3316 O O . ARG A 1 415 ? -19.151 -20.673 -4.183 1.00 25.16 415 ARG A O 1
ATOM 3323 N N . GLY A 1 416 ? -21.333 -20.219 -4.462 1.00 29.62 416 GLY A N 1
ATOM 3324 C CA . GLY A 1 416 ? -21.656 -20.101 -3.048 1.00 29.62 416 GLY A CA 1
ATOM 3325 C C . GLY A 1 416 ? -21.449 -21.396 -2.256 1.00 29.62 416 GLY A C 1
ATOM 3326 O O . GLY A 1 416 ? -21.528 -22.490 -2.812 1.00 29.62 416 GLY A O 1
ATOM 3327 N N . ARG A 1 417 ? -21.323 -21.190 -0.935 1.00 24.81 417 ARG A N 1
ATOM 3328 C CA . ARG A 1 417 ? -21.231 -22.128 0.208 1.00 24.81 417 ARG A CA 1
ATOM 3329 C C . ARG A 1 417 ? -19.815 -22.300 0.796 1.00 24.81 417 ARG A C 1
ATOM 3331 O O . ARG A 1 417 ? -19.008 -23.080 0.318 1.00 24.81 417 ARG A O 1
ATOM 3338 N N . LEU A 1 418 ? -19.577 -21.575 1.895 1.00 28.72 418 LEU A N 1
ATOM 3339 C CA . LEU A 1 418 ? -18.589 -21.845 2.963 1.00 28.72 418 LEU A CA 1
ATOM 3340 C C . LEU A 1 418 ? -18.849 -23.213 3.654 1.00 28.72 418 LEU A C 1
ATOM 3342 O O . LEU A 1 418 ? -19.993 -23.672 3.590 1.00 28.72 418 LEU A O 1
ATOM 3346 N N . PRO A 1 419 ? -17.960 -23.730 4.543 1.00 45.50 419 PRO A N 1
ATOM 3347 C CA . PRO A 1 419 ? -16.482 -23.808 4.535 1.00 45.50 419 PRO A CA 1
ATOM 3348 C C . PRO A 1 419 ? -15.984 -25.261 4.876 1.00 45.50 419 PRO A C 1
ATOM 3350 O O . PRO A 1 419 ? -16.823 -26.157 4.992 1.00 45.50 419 PRO A O 1
ATOM 3353 N N . PRO A 1 420 ? -14.664 -25.550 5.061 1.00 32.81 420 PRO A N 1
ATOM 3354 C CA . PRO A 1 420 ? -14.030 -25.326 6.377 1.00 32.81 420 PRO A CA 1
ATOM 3355 C C . PRO A 1 420 ? -12.542 -24.868 6.375 1.00 32.81 420 PRO A C 1
ATOM 3357 O O . PRO A 1 420 ? -11.738 -25.302 5.562 1.00 32.81 420 PRO A O 1
ATOM 3360 N N . LYS A 1 421 ? -12.201 -24.092 7.424 1.00 22.86 421 LYS A N 1
ATOM 3361 C CA . LYS A 1 421 ? -10.874 -23.771 8.018 1.00 22.86 421 LYS A CA 1
ATOM 3362 C C . LYS A 1 421 ? -9.885 -22.884 7.223 1.00 22.86 421 LYS A C 1
ATOM 3364 O O . LYS A 1 421 ? -9.256 -23.365 6.289 1.00 22.86 421 LYS A O 1
ATOM 3369 N N . PRO A 1 422 ? -9.595 -21.648 7.690 1.00 27.89 422 PRO A N 1
ATOM 3370 C CA . PRO A 1 422 ? -8.394 -20.927 7.292 1.00 27.89 422 PRO A CA 1
ATOM 3371 C C . PRO A 1 422 ? -7.233 -21.346 8.207 1.00 27.89 422 PRO A C 1
ATOM 3373 O O . PRO A 1 422 ? -7.219 -21.036 9.398 1.00 27.89 422 PRO A O 1
ATOM 3376 N N . LEU A 1 423 ? -6.254 -22.063 7.661 1.00 23.05 423 LEU A N 1
ATOM 3377 C CA . LEU A 1 423 ? -4.945 -22.214 8.294 1.00 23.05 423 LEU A CA 1
ATOM 3378 C C . LEU A 1 423 ? -4.008 -21.190 7.649 1.00 23.05 423 LEU A C 1
ATOM 3380 O O . LEU A 1 423 ? -3.502 -21.391 6.550 1.00 23.05 423 LEU A O 1
ATOM 3384 N N . LEU A 1 424 ? -3.815 -20.064 8.343 1.00 28.12 424 LEU A N 1
ATOM 3385 C CA . LEU A 1 424 ? -2.684 -19.168 8.117 1.00 28.12 424 LEU A CA 1
ATOM 3386 C C . LEU A 1 424 ? -1.387 -19.975 8.256 1.00 28.12 424 LEU A C 1
ATOM 3388 O O . LEU A 1 424 ? -1.145 -20.529 9.329 1.00 28.12 424 LEU A O 1
ATOM 3392 N N . ILE A 1 425 ? -0.508 -19.951 7.250 1.00 24.25 425 ILE A N 1
ATOM 3393 C CA . ILE A 1 425 ? 0.924 -20.173 7.484 1.00 24.25 425 ILE A CA 1
ATOM 3394 C C . ILE A 1 425 ? 1.731 -19.056 6.823 1.00 24.25 425 ILE A C 1
ATOM 3396 O O . ILE A 1 425 ? 1.940 -18.997 5.617 1.00 24.25 425 ILE A O 1
ATOM 3400 N N . VAL A 1 426 ? 2.172 -18.178 7.719 1.00 28.95 426 VAL A N 1
ATOM 3401 C CA . VAL A 1 426 ? 3.218 -17.164 7.621 1.00 28.95 426 VAL A CA 1
ATOM 3402 C C . VAL A 1 426 ? 4.500 -17.749 7.020 1.00 28.95 426 VAL A C 1
ATOM 3404 O O . VAL A 1 426 ? 4.946 -18.828 7.411 1.00 28.95 426 VAL A O 1
ATOM 3407 N N . GLY A 1 427 ? 5.141 -16.999 6.121 1.00 23.91 427 GLY A N 1
ATOM 3408 C CA . GLY A 1 427 ? 6.454 -17.338 5.582 1.00 23.91 427 GLY A CA 1
ATOM 3409 C C . GLY A 1 427 ? 7.509 -17.509 6.680 1.00 23.91 427 GLY A C 1
ATOM 3410 O O . GLY A 1 427 ? 7.933 -16.546 7.315 1.00 23.91 427 GLY A O 1
ATOM 3411 N N . ARG A 1 428 ? 7.996 -18.740 6.860 1.00 23.89 428 ARG A N 1
ATOM 3412 C CA . ARG A 1 428 ? 9.298 -19.022 7.476 1.00 23.89 428 ARG A CA 1
ATOM 3413 C C . ARG A 1 428 ? 10.246 -19.542 6.403 1.00 23.89 428 ARG A C 1
ATOM 3415 O O . ARG A 1 428 ? 9.992 -20.574 5.789 1.00 23.89 428 ARG A O 1
ATOM 3422 N N . ARG A 1 429 ? 11.386 -18.855 6.247 1.00 34.00 429 ARG A N 1
ATOM 3423 C CA . ARG A 1 429 ? 12.611 -19.419 5.661 1.00 34.00 429 ARG A CA 1
ATOM 3424 C C . ARG A 1 429 ? 12.860 -20.787 6.302 1.00 34.00 429 ARG A C 1
ATOM 3426 O O . ARG A 1 429 ? 13.149 -20.855 7.494 1.00 34.00 429 ARG A O 1
ATOM 3433 N N . THR A 1 430 ? 12.792 -21.856 5.521 1.00 25.39 430 THR A N 1
ATOM 3434 C CA . THR A 1 430 ? 13.392 -23.139 5.893 1.00 25.39 430 THR A CA 1
ATOM 3435 C C . THR A 1 430 ? 14.372 -23.570 4.815 1.00 25.39 430 THR A C 1
ATOM 3437 O O . THR A 1 430 ? 14.229 -23.261 3.636 1.00 25.39 430 THR A O 1
ATOM 3440 N N . ARG A 1 431 ? 15.469 -24.131 5.319 1.00 24.36 431 ARG A N 1
ATOM 3441 C CA . ARG A 1 431 ? 16.751 -24.370 4.668 1.00 24.36 431 ARG A CA 1
ATOM 3442 C C . ARG A 1 431 ? 16.622 -25.247 3.428 1.00 24.36 431 ARG A C 1
ATOM 3444 O O . ARG A 1 431 ? 15.774 -26.129 3.367 1.00 24.36 431 ARG A O 1
ATOM 3451 N N . ALA A 1 432 ? 17.557 -25.020 2.509 1.00 28.80 432 ALA A N 1
ATOM 3452 C CA . ALA A 1 432 ? 17.910 -25.916 1.424 1.00 28.80 432 ALA A CA 1
ATOM 3453 C C . ALA A 1 432 ? 17.876 -27.386 1.873 1.00 28.80 432 ALA A C 1
ATOM 3455 O O . ALA A 1 432 ? 18.621 -27.790 2.767 1.00 28.80 432 ALA A O 1
ATOM 3456 N N . LEU A 1 433 ? 17.023 -28.172 1.224 1.00 23.41 433 LEU A N 1
ATOM 3457 C CA . LEU A 1 433 ? 17.155 -29.617 1.154 1.00 23.41 433 LEU A CA 1
ATOM 3458 C C . LEU A 1 433 ? 17.619 -29.931 -0.265 1.00 23.41 433 LEU A C 1
ATOM 3460 O O . LEU A 1 433 ? 16.861 -29.820 -1.225 1.00 23.41 433 LEU A O 1
ATOM 3464 N N . ASN A 1 434 ? 18.903 -30.268 -0.370 1.00 26.81 434 ASN A N 1
ATOM 3465 C CA . ASN A 1 434 ? 19.478 -30.927 -1.531 1.00 26.81 434 ASN A CA 1
ATOM 3466 C C . ASN A 1 434 ? 18.655 -32.180 -1.843 1.00 26.81 434 ASN A C 1
ATOM 3468 O O . ASN A 1 434 ? 18.513 -33.044 -0.979 1.00 26.81 434 ASN A O 1
ATOM 3472 N N . TRP A 1 435 ? 18.179 -32.304 -3.078 1.00 25.38 435 TRP A N 1
ATOM 3473 C CA . TRP A 1 435 ? 17.817 -33.596 -3.650 1.00 25.38 435 TRP A CA 1
ATOM 3474 C C . TRP A 1 435 ? 18.785 -33.909 -4.784 1.00 25.38 435 TRP A C 1
ATOM 3476 O O . TRP A 1 435 ? 18.634 -33.480 -5.924 1.00 25.38 435 TRP A O 1
ATOM 3486 N N . SER A 1 436 ? 19.833 -34.635 -4.410 1.00 27.27 436 SER A N 1
ATOM 3487 C CA . SER A 1 436 ? 20.559 -35.533 -5.293 1.00 27.27 436 SER A CA 1
ATOM 3488 C C . SER A 1 436 ? 19.704 -36.774 -5.553 1.00 27.27 436 SER A C 1
ATOM 3490 O O . SER A 1 436 ? 19.246 -37.394 -4.595 1.00 27.27 436 SER A O 1
ATOM 3492 N N . GLY A 1 437 ? 19.612 -37.201 -6.812 1.00 26.23 437 GLY A N 1
ATOM 3493 C CA . GLY A 1 437 ? 19.518 -38.626 -7.127 1.00 26.23 437 GLY A CA 1
ATOM 3494 C C . GLY A 1 437 ? 18.223 -39.125 -7.767 1.00 26.23 437 GLY A C 1
ATOM 3495 O O . GLY A 1 437 ? 17.188 -39.233 -7.124 1.00 26.23 437 GLY A O 1
ATOM 3496 N N . ASN A 1 438 ? 18.433 -39.597 -8.996 1.00 27.42 438 ASN A N 1
ATOM 3497 C CA . ASN A 1 438 ? 17.828 -40.756 -9.651 1.00 27.42 438 ASN A CA 1
ATOM 3498 C C . ASN A 1 438 ? 16.459 -40.587 -10.307 1.00 27.42 438 ASN A C 1
ATOM 3500 O O . ASN A 1 438 ? 15.420 -40.471 -9.668 1.00 27.42 438 ASN A O 1
ATOM 3504 N N . GLY A 1 439 ? 16.511 -40.627 -11.640 1.00 27.77 439 GLY A N 1
ATOM 3505 C CA . GLY A 1 439 ? 15.346 -40.670 -12.498 1.00 27.77 439 GLY A CA 1
ATOM 3506 C C . GLY A 1 439 ? 14.682 -42.033 -12.566 1.00 27.77 439 GLY A C 1
ATOM 3507 O O . GLY A 1 439 ? 15.093 -42.991 -11.919 1.00 27.77 439 GLY A O 1
ATOM 3508 N N . LEU A 1 440 ? 13.672 -42.077 -13.422 1.00 27.11 440 LEU A N 1
ATOM 3509 C CA . LEU A 1 440 ? 13.128 -43.256 -14.072 1.00 27.11 440 LEU A CA 1
ATOM 3510 C C . LEU A 1 440 ? 12.395 -42.743 -15.321 1.00 27.11 440 LEU A C 1
ATOM 3512 O O . LEU A 1 440 ? 11.404 -42.034 -15.189 1.00 27.11 440 LEU A O 1
ATOM 3516 N N . VAL A 1 441 ? 13.011 -43.078 -16.462 1.00 32.84 441 VAL A N 1
ATOM 3517 C CA . VAL A 1 441 ? 12.507 -43.284 -17.838 1.00 32.84 441 VAL A CA 1
ATOM 3518 C C . VAL A 1 441 ? 11.542 -42.262 -18.429 1.00 32.84 441 VAL A C 1
ATOM 3520 O O . VAL A 1 441 ? 10.370 -42.210 -18.001 1.00 32.84 441 VAL A O 1
#

Sequence (441 aa):
MPDRYIVSDVLEYKTPQSRFESESFETFEDYYMNKHNLQIFGSKNQPLLEVRSINSRMNCLLPRAATIDALTDKQRKLISMAQGDDKPRRFNEIFVPEFCIKDEFPGVMWYKAVLLPSIIHRITMLLTAEELRVQIVKDTKNGSISLLKGEEWLPIEIDLNVAVKSLLSNIEENATVTSIDRINNPIDATPRIPNVISVKESVYQLQKKKINKEYPWEETNEPIDIDRTLSTVTLMDIECYDTFVTTPLVDTTKTSSEKVLSPRRPVAGSAAILPPPVKYDDKIAILSKTPTARGPELRDIVAALTTINSNDTFNLERAETLGDSFLKFAASLYLFHKFPALDEGQLTNIKGRLIGNRNLYYAGERVQLGGRMKVEQFSPRRDFVVPGFSAPQQVINFIEKNHVCEAHTYALGQRGRLPPKPLLIVGRRTRALNWSGNGLV